Protein AF-0000000068819192 (afdb_homodimer)

pLDDT: mean 79.29, std 21.25, range [17.3, 98.44]

Radius of gyration: 24.49 Å; Cα contacts (8 Å, |Δi|>4): 1274; chains: 2; bounding box: 62×74×60 Å

Organism: Brassicogethes aeneus (NCBI:txid1431903)

Solvent-accessible surface area (backbone atoms only — not comparable to full-atom values): 30330 Å² total; per-residue (Å²): 136,80,74,69,72,78,74,71,75,82,66,52,54,66,52,72,72,65,69,70,44,43,63,86,61,66,76,74,50,65,75,48,58,84,28,51,77,29,28,36,38,26,38,26,20,66,44,70,67,26,42,20,46,51,51,41,38,53,64,12,40,27,49,26,38,36,32,28,21,78,58,89,47,71,67,56,50,52,51,27,69,73,67,29,65,78,32,35,36,81,42,79,28,47,60,59,34,68,67,44,44,49,49,52,57,51,49,43,32,70,75,65,67,45,47,35,35,33,34,40,45,42,73,47,67,31,63,56,48,41,66,57,19,42,31,29,36,41,51,20,44,53,49,51,51,51,50,44,47,49,52,11,8,46,83,32,82,74,20,88,12,35,40,34,38,42,43,51,37,54,42,32,56,37,67,39,49,69,39,20,66,50,13,8,35,30,23,17,50,54,34,25,34,36,10,58,10,31,65,73,49,25,75,64,23,49,37,36,24,25,32,39,28,30,46,44,58,64,62,78,70,58,53,80,30,62,49,90,65,34,88,58,55,80,59,74,56,41,63,55,52,40,49,60,56,55,48,71,39,51,25,56,52,50,68,54,49,26,50,51,51,53,49,47,70,74,70,55,50,52,30,39,35,34,38,35,46,84,46,44,73,43,40,44,64,78,65,49,70,84,75,32,54,52,78,73,84,124,135,81,72,69,71,78,74,71,74,82,65,52,56,65,54,72,73,61,67,68,50,41,60,87,56,63,75,75,51,64,76,47,57,85,28,50,77,28,28,34,38,26,38,26,19,65,43,70,67,26,42,19,47,51,51,41,40,53,64,12,40,27,50,26,38,37,31,29,22,76,59,88,49,70,67,56,51,50,52,27,69,73,67,30,64,79,32,35,36,80,43,79,28,46,59,61,35,68,69,44,44,49,49,52,56,51,49,44,32,70,75,65,66,46,46,34,35,35,34,40,44,43,73,47,66,34,64,56,48,41,66,56,20,42,32,30,37,42,51,20,42,53,49,52,50,52,50,43,49,48,51,12,8,47,84,32,82,75,20,86,12,33,40,34,38,43,46,49,38,54,43,32,55,36,66,40,49,68,40,20,66,49,14,7,36,31,23,16,49,54,34,24,33,35,10,59,10,30,65,74,49,25,75,65,22,49,38,35,23,25,32,38,28,29,46,44,60,62,62,79,70,58,49,81,29,62,51,90,65,35,88,59,54,79,58,75,54,41,64,54,52,38,50,61,56,54,48,69,39,51,25,55,50,49,69,54,49,25,50,49,50,52,50,46,70,76,68,54,51,50,31,38,36,33,39,35,46,84,49,45,73,43,40,46,63,76,66,49,70,85,74,32,53,52,77,73,85,124

Foldseek 3Di:
DQPQPPPDPPLAAALEPLPPLPPVPPPPCLAALPQALAEEEEEQLQDQLNVLQLVSNVSSHHQAYEYEEQDHDPSLVVVCVVRHCRRYPYDYADLLDLVRVLVSLVVSCVSSVAHAEYEHDDADAALAPLVVRCSNLPNSQVSSLVSCLQGQFCVPSNHPEHEYEYEEEPLLPDPDPLGRSNSVSSVNSLVVQLVCLDVVSCVGGVYAGEYEYEWDADCSVVSSRYDPARPVGCPPCSSVVNSVVNSPIHHYHSNQSSVQVVCCRVPPGHSWYWYYGSNHIDTDDDDDVVVVDDPPDD/DQPQPPPDPPLAAALEPLPPLPPVPPPVCLPALPQALAEEEEEQLQDQLNVLQLVSNVSSHHQAYEYEEQDHDPSLVVVCVVRHCRRYPYDYADLLDLVRVLVSLVVSCVSSVAHAEYEHDDADAALAPLVVRCSNLPNSQVSSLVSCLQGQFCVPSNHPEHEYEYEEEPLLPDPDPLGRSNSVSSVNSLVVQLVCLDVVSCVGGVYAGEYEYEWDADCSVVSSRYDPARPVGCPPCSSVVNSVVNSPIHHYHSNQSSVQVVCCRVPPGHSWYWYYGSNHIDTDDDDDVVVVDDPPPD

Nearest PDB structures (foldseek):
  5ilg-assembly1_B  TM=9.078E-01  e=3.815E-21  Drosophila melanogaster
  5ilo-assembly1_A  TM=8.588E-01  e=1.170E-20  Drosophila melanogaster
  2gdz-assembly1_A-2  TM=8.694E-01  e=9.221E-20  Homo sapiens
  5tii-assembly2_E  TM=7.425E-01  e=6.354E-12  uncultured bacterium
  4mow-assembly1_D  TM=7.312E-01  e=1.290E-11  Burkholderia cenocepacia J2315

Structure (mmCIF, N/CA/C/O backbone):
data_AF-0000000068819192-model_v1
#
loop_
_entity.id
_entity.type
_entity.pdbx_description
1 polymer 'Uncharacterized protein'
#
loop_
_atom_site.group_PDB
_atom_site.id
_atom_site.type_symbol
_atom_site.label_atom_id
_atom_site.label_alt_id
_atom_site.label_comp_id
_atom_site.label_asym_id
_atom_site.label_entity_id
_atom_site.label_seq_id
_atom_site.pdbx_PDB_ins_code
_atom_site.Cartn_x
_atom_site.Cartn_y
_atom_site.Cartn_z
_atom_site.occupancy
_atom_site.B_iso_or_equiv
_atom_site.auth_seq_id
_atom_site.auth_comp_id
_atom_site.auth_asym_id
_atom_site.auth_atom_id
_atom_site.pdbx_PDB_model_num
ATOM 1 N N . MET A 1 1 ? 30.547 -1.41 11.695 1 17.33 1 MET A N 1
ATOM 2 C CA . MET A 1 1 ? 31.156 -0.495 10.742 1 17.33 1 MET A CA 1
ATOM 3 C C . MET A 1 1 ? 30.172 -0.089 9.656 1 17.33 1 MET A C 1
ATOM 5 O O . MET A 1 1 ? 29.672 -0.938 8.914 1 17.33 1 MET A O 1
ATOM 9 N N . SER A 1 2 ? 29.359 0.989 9.922 1 21.73 2 SER A N 1
ATOM 10 C CA . SER A 1 2 ? 28.25 1.734 9.352 1 21.73 2 SER A CA 1
ATOM 11 C C . SER A 1 2 ? 28.594 2.285 7.977 1 21.73 2 SER A C 1
ATOM 13 O O . SER A 1 2 ? 29.5 3.115 7.84 1 21.73 2 SER A O 1
ATOM 15 N N . PHE A 1 3 ? 28.797 1.404 7.07 1 23.69 3 PHE A N 1
ATOM 16 C CA . PHE A 1 3 ? 29.328 1.868 5.793 1 23.69 3 PHE A CA 1
ATOM 17 C C . PHE A 1 3 ? 28.5 3.037 5.262 1 23.69 3 PHE A C 1
ATOM 19 O O . PHE A 1 3 ? 27.344 2.859 4.855 1 23.69 3 PHE A O 1
ATOM 26 N N . LEU A 1 4 ? 28.766 4.223 5.684 1 26.84 4 LEU A N 1
ATOM 27 C CA . LEU A 1 4 ? 28.484 5.566 5.188 1 26.84 4 LEU A CA 1
ATOM 28 C C . LEU A 1 4 ? 28.891 5.703 3.723 1 26.84 4 LEU A C 1
ATOM 30 O O . LEU A 1 4 ? 30.078 5.742 3.404 1 26.84 4 LEU A O 1
ATOM 34 N N . VAL A 1 5 ? 28.281 5.035 2.83 1 27.95 5 VAL A N 1
ATOM 35 C CA . VAL A 1 5 ? 28.641 5.484 1.492 1 27.95 5 VAL A CA 1
ATOM 36 C C . VAL A 1 5 ? 28.531 7.004 1.405 1 27.95 5 VAL A C 1
ATOM 38 O O . VAL A 1 5 ? 27.438 7.559 1.601 1 27.95 5 VAL A O 1
ATOM 41 N N . LYS A 1 6 ? 29.5 7.824 1.638 1 29.98 6 LYS A N 1
ATOM 42 C CA . LYS A 1 6 ? 29.781 9.234 1.393 1 29.98 6 LYS A CA 1
ATOM 43 C C . LYS A 1 6 ? 29.406 9.633 -0.03 1 29.98 6 LYS A C 1
ATOM 45 O O . LYS A 1 6 ? 30.141 9.367 -0.976 1 29.98 6 LYS A O 1
ATOM 50 N N . LEU A 1 7 ? 28.109 9.547 -0.359 1 32.47 7 LEU A N 1
ATOM 51 C CA . LEU A 1 7 ? 27.672 10.125 -1.625 1 32.47 7 LEU A CA 1
ATOM 52 C C . LEU A 1 7 ? 28.109 11.578 -1.741 1 32.47 7 LEU A C 1
ATOM 54 O O . LEU A 1 7 ? 27.844 12.391 -0.853 1 32.47 7 LEU A O 1
ATOM 58 N N . SER A 1 8 ? 29.156 11.93 -2.447 1 31.92 8 SER A N 1
ATOM 59 C CA . SER A 1 8 ? 29.703 13.258 -2.699 1 31.92 8 SER A CA 1
ATOM 60 C C . SER A 1 8 ? 28.609 14.219 -3.17 1 31.92 8 SER A C 1
ATOM 62 O O . SER A 1 8 ? 27.719 13.836 -3.934 1 31.92 8 SER A O 1
ATOM 64 N N . GLN A 1 9 ? 28.281 15.32 -2.508 1 33.72 9 GLN A N 1
ATOM 65 C CA . GLN A 1 9 ? 27.453 16.516 -2.68 1 33.72 9 GLN A CA 1
ATOM 66 C C . GLN A 1 9 ? 27.422 16.953 -4.137 1 33.72 9 GLN A C 1
ATOM 68 O O . GLN A 1 9 ? 26.594 17.781 -4.527 1 33.72 9 GLN A O 1
ATOM 73 N N . LYS A 1 10 ? 28.422 16.703 -4.906 1 35.97 10 LYS A N 1
ATOM 74 C CA . LYS A 1 10 ? 28.656 17.391 -6.172 1 35.97 10 LYS A CA 1
ATOM 75 C C . LYS A 1 10 ? 27.562 17.031 -7.191 1 35.97 10 LYS A C 1
ATOM 77 O O . LYS A 1 10 ? 27.406 17.734 -8.203 1 35.97 10 LYS A O 1
ATOM 82 N N . HIS A 1 11 ? 26.953 15.906 -7.184 1 37.5 11 HIS A N 1
ATOM 83 C CA . HIS A 1 11 ? 26.094 15.57 -8.32 1 37.5 11 HIS A CA 1
ATOM 84 C C . HIS A 1 11 ? 24.625 15.742 -7.969 1 37.5 11 HIS A C 1
ATOM 86 O O . HIS A 1 11 ? 23.75 15.352 -8.742 1 37.5 11 HIS A O 1
ATOM 92 N N . LEU A 1 12 ? 24.359 16.297 -6.902 1 40.22 12 LEU A N 1
ATOM 93 C CA . LEU A 1 12 ? 22.969 16.531 -6.543 1 40.22 12 LEU A CA 1
ATOM 94 C C . LEU A 1 12 ? 22.484 17.859 -7.121 1 40.22 12 LEU A C 1
ATOM 96 O O . LEU A 1 12 ? 23.156 18.891 -6.984 1 40.22 12 LEU A O 1
ATOM 100 N N . LYS A 1 13 ? 21.531 17.891 -8.031 1 43.12 13 LYS A N 1
ATOM 101 C CA . LYS A 1 13 ? 20.922 19.109 -8.547 1 43.12 13 LYS A CA 1
ATOM 102 C C . LYS A 1 13 ? 20 19.734 -7.504 1 43.12 13 LYS A C 1
ATOM 104 O O . LYS A 1 13 ? 18.938 19.203 -7.199 1 43.12 13 LYS A O 1
ATOM 109 N N . ILE A 1 14 ? 20.516 20.453 -6.578 1 42.41 14 ILE A N 1
ATOM 110 C CA . ILE A 1 14 ? 19.703 21.203 -5.625 1 42.41 14 ILE A CA 1
ATOM 111 C C . ILE A 1 14 ? 18.953 22.312 -6.352 1 42.41 14 ILE A C 1
ATOM 113 O O . ILE A 1 14 ? 19.562 23.172 -7.008 1 42.41 14 ILE A O 1
ATOM 117 N N . TYR A 1 15 ? 17.703 22.094 -6.598 1 42.72 15 TYR A N 1
ATOM 118 C CA . TYR A 1 15 ? 16.859 23.156 -7.137 1 42.72 15 TYR A CA 1
ATOM 119 C C . TYR A 1 15 ? 16.562 24.203 -6.074 1 42.72 15 TYR A C 1
ATOM 121 O O . TYR A 1 15 ? 15.859 23.938 -5.102 1 42.72 15 TYR A O 1
ATOM 129 N N . SER A 1 16 ? 17.469 25.047 -5.859 1 39.91 16 SER A N 1
ATOM 130 C CA . SER A 1 16 ? 17.266 26.109 -4.875 1 39.91 16 SER A CA 1
ATOM 131 C C . SER A 1 16 ? 16.391 27.234 -5.441 1 39.91 16 SER A C 1
ATOM 133 O O . SER A 1 16 ? 16.094 28.203 -4.746 1 39.91 16 SER A O 1
ATOM 135 N N . ASN A 1 17 ? 16.312 27.375 -6.824 1 35.88 17 ASN A N 1
ATOM 136 C CA . ASN A 1 17 ? 15.711 28.656 -7.18 1 35.88 17 ASN A CA 1
ATOM 137 C C . ASN A 1 17 ? 14.188 28.562 -7.227 1 35.88 17 ASN A C 1
ATOM 139 O O . ASN A 1 17 ? 13.625 28.031 -8.18 1 35.88 17 ASN A O 1
ATOM 143 N N . PRO A 1 18 ? 13.523 28.844 -6.137 1 40.34 18 PRO A N 1
ATOM 144 C CA . PRO A 1 18 ? 12.062 28.781 -6.027 1 40.34 18 PRO A CA 1
ATOM 145 C C . PRO A 1 18 ? 11.359 29.703 -7.027 1 40.34 18 PRO A C 1
ATOM 147 O O . PRO A 1 18 ? 10.125 29.688 -7.113 1 40.34 18 PRO A O 1
ATOM 150 N N . SER A 1 19 ? 11.953 30.688 -7.621 1 35.25 19 SER A N 1
ATOM 151 C CA . SER A 1 19 ? 11.266 31.781 -8.289 1 35.25 19 SER A CA 1
ATOM 152 C C . SER A 1 19 ? 10.414 31.281 -9.453 1 35.25 19 SER A C 1
ATOM 154 O O . SER A 1 19 ? 9.414 31.891 -9.812 1 35.25 19 SER A O 1
ATOM 156 N N . LYS A 1 20 ? 10.891 30.359 -10.172 1 39.47 20 LYS A N 1
ATOM 157 C CA . LYS A 1 20 ? 10.078 30.156 -11.375 1 39.47 20 LYS A CA 1
ATOM 158 C C . LYS A 1 20 ? 8.773 29.438 -11.039 1 39.47 20 LYS A C 1
ATOM 160 O O . LYS A 1 20 ? 7.961 29.172 -11.922 1 39.47 20 LYS A O 1
ATOM 165 N N . PHE A 1 21 ? 8.875 28.594 -10.094 1 39.31 21 PHE A N 1
ATOM 166 C CA . PHE A 1 21 ? 7.629 27.859 -9.875 1 39.31 21 PHE A CA 1
ATOM 167 C C . PHE A 1 21 ? 6.438 28.812 -9.906 1 39.31 21 PHE A C 1
ATOM 169 O O . PHE A 1 21 ? 5.285 28.375 -9.906 1 39.31 21 PHE A O 1
ATOM 176 N N . ILE A 1 22 ? 6.648 30 -9.281 1 36.41 22 ILE A N 1
ATOM 177 C CA . ILE A 1 22 ? 5.57 30.922 -8.977 1 36.41 22 ILE A CA 1
ATOM 178 C C . ILE A 1 22 ? 5.043 31.547 -10.273 1 36.41 22 ILE A C 1
ATOM 180 O O . ILE A 1 22 ? 5.641 32.469 -10.812 1 36.41 22 ILE A O 1
ATOM 184 N N . SER A 1 23 ? 5.035 30.938 -11.25 1 35.44 23 SER A N 1
ATOM 185 C CA . SER A 1 23 ? 4.32 31.812 -12.18 1 35.44 23 SER A CA 1
ATOM 186 C C . SER A 1 23 ? 3.34 32.719 -11.445 1 35.44 23 SER A C 1
ATOM 188 O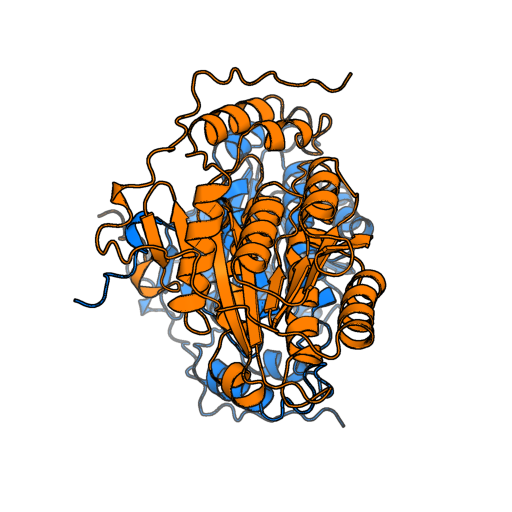 O . SER A 1 23 ? 3.334 33.938 -11.656 1 35.44 23 SER A O 1
ATOM 190 N N . GLN A 1 24 ? 1.926 32.25 -11.297 1 34.06 24 GLN A N 1
ATOM 191 C CA . GLN A 1 24 ? 1.123 33.312 -10.695 1 34.06 24 GLN A CA 1
ATOM 192 C C . GLN A 1 24 ? 1.676 33.719 -9.328 1 34.06 24 GLN A C 1
ATOM 194 O O . GLN A 1 24 ? 1.669 32.906 -8.391 1 34.06 24 GLN A O 1
ATOM 199 N N . ARG A 1 25 ? 2.742 34.406 -9.172 1 37.09 25 ARG A N 1
ATOM 200 C CA . ARG A 1 25 ? 3.395 35.188 -8.117 1 37.09 25 ARG A CA 1
ATOM 201 C C . ARG A 1 25 ? 2.406 35.562 -7.016 1 37.09 25 ARG A C 1
ATOM 203 O O . ARG A 1 25 ? 1.845 36.656 -7.016 1 37.09 25 ARG A O 1
ATOM 210 N N . ARG A 1 26 ? 1.389 34.875 -6.777 1 37.72 26 ARG A N 1
ATOM 211 C CA . ARG A 1 26 ? 0.859 35.5 -5.562 1 37.72 26 ARG A CA 1
ATOM 212 C C . ARG A 1 26 ? 1.914 35.531 -4.461 1 37.72 26 ARG A C 1
ATOM 214 O O . ARG A 1 26 ? 2.654 34.562 -4.277 1 37.72 26 ARG A O 1
ATOM 221 N N . LYS A 1 27 ? 2.602 36.562 -4.172 1 36.22 27 LYS A N 1
ATOM 222 C CA . LYS A 1 27 ? 3.361 36.906 -2.979 1 36.22 27 LYS A CA 1
ATOM 223 C C . LYS A 1 27 ? 3.029 36 -1.814 1 36.22 27 LYS A C 1
ATOM 225 O O . LYS A 1 27 ? 1.887 35.938 -1.352 1 36.22 27 LYS A O 1
ATOM 230 N N . PHE A 1 28 ? 3.57 34.781 -1.801 1 40.12 28 PHE A N 1
ATOM 231 C CA . PHE A 1 28 ? 3.551 34 -0.582 1 40.12 28 PHE A CA 1
ATOM 232 C C . PHE A 1 28 ? 3.607 34.875 0.652 1 40.12 28 PHE A C 1
ATOM 234 O O . PHE A 1 28 ? 4.672 35.406 1.004 1 40.12 28 PHE A O 1
ATOM 241 N N . SER A 1 29 ? 3.01 35.812 0.724 1 36.03 29 SER A N 1
ATOM 242 C CA . SER A 1 29 ? 3.123 36.562 1.959 1 36.03 29 SER A CA 1
ATOM 243 C C . SER A 1 29 ? 3.111 35.656 3.182 1 36.03 29 SER A C 1
ATOM 245 O O . SER A 1 29 ? 2.086 35.062 3.5 1 36.03 29 SER A O 1
ATOM 247 N N . CYS A 1 30 ? 4.191 34.719 3.363 1 44.66 30 CYS A N 1
ATOM 248 C CA . CYS A 1 30 ? 4.383 34.156 4.695 1 44.66 30 CYS A CA 1
ATOM 249 C C . CYS A 1 30 ? 3.498 34.844 5.719 1 44.66 30 CYS A C 1
ATOM 251 O O . CYS A 1 30 ? 3.418 34.438 6.871 1 44.66 30 CYS A O 1
ATOM 253 N N . GLU A 1 31 ? 3.15 35.969 5.359 1 49.22 31 GLU A N 1
ATOM 254 C CA . GLU A 1 31 ? 2.445 36.875 6.281 1 49.22 31 GLU A CA 1
ATOM 255 C C . GLU A 1 31 ? 0.975 36.469 6.406 1 49.22 31 GLU A C 1
ATOM 257 O O . GLU A 1 31 ? 0.211 37.125 7.117 1 49.22 31 GLU A O 1
ATOM 262 N N . ASP A 1 32 ? 0.637 35.312 5.621 1 65.88 32 ASP A N 1
ATOM 263 C CA . ASP A 1 32 ? -0.796 35.094 5.793 1 65.88 32 ASP A CA 1
ATOM 264 C C . ASP A 1 32 ? -1.075 34.219 7.012 1 65.88 32 ASP A C 1
ATOM 266 O O . ASP A 1 32 ? -0.266 33.375 7.363 1 65.88 32 ASP A O 1
ATOM 270 N N . GLN A 1 33 ? -1.757 34.625 7.891 1 81.62 33 GLN A N 1
ATOM 271 C CA . GLN A 1 33 ? -2.152 34.094 9.195 1 81.62 33 GLN A CA 1
ATOM 272 C C . GLN A 1 33 ? -3.215 33.031 9.047 1 81.62 33 GLN A C 1
ATOM 274 O O . GLN A 1 33 ? -4.219 33.031 9.758 1 81.62 33 GLN A O 1
ATOM 279 N N . PHE A 1 34 ? -2.818 31.969 7.973 1 84.12 34 PHE A N 1
ATOM 280 C CA . PHE A 1 34 ? -3.867 30.969 7.75 1 84.12 34 PHE A CA 1
ATOM 281 C C . PHE A 1 34 ? -4 30.047 8.945 1 84.12 34 PHE A C 1
ATOM 283 O O . PHE A 1 34 ? -5.039 29.406 9.133 1 84.12 34 PHE A O 1
A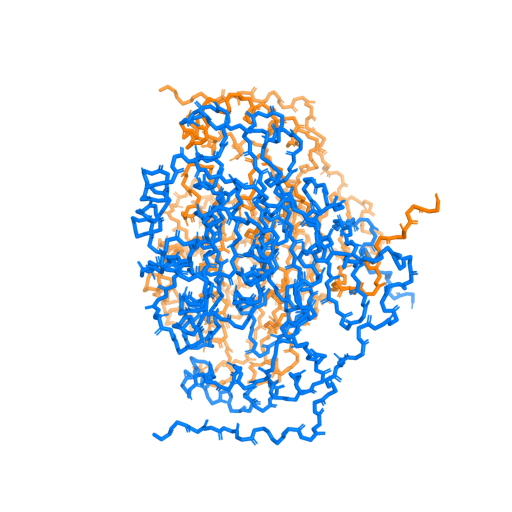TOM 290 N N . ALA A 1 35 ? -2.918 30.016 9.766 1 90.56 35 ALA A N 1
ATOM 291 C CA . ALA A 1 35 ? -2.938 29.062 10.875 1 90.56 35 ALA A CA 1
ATOM 292 C C . ALA A 1 35 ? -3.162 29.781 12.203 1 90.56 35 ALA A C 1
ATOM 294 O O . ALA A 1 35 ? -2.947 29.203 13.266 1 90.56 35 ALA A O 1
ATOM 295 N N . LYS A 1 36 ? -3.6 31.031 12.086 1 91 36 LYS A N 1
ATOM 296 C CA . LYS A 1 36 ? -3.828 31.781 13.32 1 91 36 LYS A CA 1
ATOM 297 C C . LYS A 1 36 ? -4.812 31.047 14.227 1 91 36 LYS A C 1
ATOM 299 O O . LYS A 1 36 ? -5.871 30.609 13.781 1 91 36 LYS A O 1
ATOM 304 N N . CYS A 1 37 ? -4.422 30.828 15.461 1 90.31 37 CYS A N 1
ATOM 305 C CA . CYS A 1 37 ? -5.195 30.234 16.547 1 90.31 37 CYS A CA 1
ATOM 306 C C . CYS A 1 37 ? -5.441 28.75 16.281 1 90.31 37 CYS A C 1
ATOM 308 O O . CYS A 1 37 ? -6.289 28.125 16.922 1 90.31 37 CYS A O 1
ATOM 310 N N . LYS A 1 38 ? -4.727 28.234 15.281 1 94.5 38 LYS A N 1
ATOM 311 C CA . LYS A 1 38 ? -4.938 26.828 14.922 1 94.5 38 LYS A CA 1
ATOM 312 C C . LYS A 1 38 ? -3.93 25.922 15.625 1 94.5 38 LYS A C 1
ATOM 314 O O . LYS A 1 38 ? -2.83 26.359 15.977 1 94.5 38 LYS A O 1
ATOM 319 N N . VAL A 1 39 ? -4.359 24.734 15.836 1 96.44 39 VAL A N 1
ATOM 320 C CA . VAL A 1 39 ? -3.516 23.703 16.438 1 96.44 39 VAL A CA 1
ATOM 321 C C . VAL A 1 39 ? -3.172 22.641 15.398 1 96.44 39 VAL A C 1
ATOM 323 O O . VAL A 1 39 ? -4.059 22.109 14.734 1 96.44 39 VAL A O 1
ATOM 326 N N . VAL A 1 40 ? -1.828 22.312 15.32 1 97.75 40 VAL A N 1
ATOM 327 C CA . VAL A 1 40 ? -1.319 21.438 14.266 1 97.75 40 VAL A CA 1
ATOM 328 C C . VAL A 1 40 ? -0.572 20.266 14.883 1 97.75 40 VAL A C 1
ATOM 330 O O . VAL A 1 40 ? 0.224 20.438 15.812 1 97.75 40 VAL A O 1
ATOM 333 N N . LEU A 1 41 ? -0.887 19.094 14.453 1 98.12 41 LEU A N 1
ATOM 334 C CA . LEU A 1 41 ? -0.132 17.891 14.828 1 98.12 41 LEU A CA 1
ATOM 335 C C . LEU A 1 41 ? 0.616 17.328 13.625 1 98.12 41 LEU A C 1
ATOM 337 O O . LEU A 1 41 ? 0.009 17.047 12.586 1 98.12 41 LEU A O 1
ATOM 341 N N . ILE A 1 42 ? 1.927 17.203 13.742 1 98 42 ILE A N 1
ATOM 342 C CA . ILE A 1 42 ? 2.76 16.641 12.688 1 98 42 ILE A CA 1
ATOM 343 C C . ILE A 1 42 ? 3.365 15.32 13.148 1 98 42 ILE A C 1
ATOM 345 O O . ILE A 1 42 ? 4.297 15.305 13.953 1 98 42 ILE A O 1
ATOM 349 N N . ASN A 1 43 ? 2.779 14.242 12.648 1 96.75 43 ASN A N 1
ATOM 350 C CA . ASN A 1 43 ? 3.383 12.93 12.844 1 96.75 43 ASN A CA 1
ATOM 351 C C . ASN A 1 43 ? 4.617 12.742 11.969 1 96.75 43 ASN A C 1
ATOM 353 O O . ASN A 1 43 ? 4.543 12.867 10.75 1 96.75 43 ASN A O 1
ATOM 357 N N . GLY A 1 44 ? 5.723 12.414 12.562 1 92.88 44 GLY A N 1
ATOM 358 C CA . GLY A 1 44 ? 6.973 12.406 11.82 1 92.88 44 GLY A CA 1
ATOM 359 C C . GLY A 1 44 ? 7.551 13.789 11.602 1 92.88 44 GLY A C 1
ATOM 360 O O . GLY A 1 44 ? 8.047 14.102 10.516 1 92.88 44 GLY A O 1
ATOM 361 N N . GLY A 1 45 ? 7.426 14.617 12.562 1 90.19 45 GLY A N 1
ATOM 362 C CA . GLY A 1 45 ? 7.832 16.016 12.422 1 90.19 45 GLY A CA 1
ATOM 363 C C . GLY A 1 45 ? 9.32 16.219 12.641 1 90.19 45 GLY A C 1
ATOM 364 O O . GLY A 1 45 ? 9.828 17.328 12.43 1 90.19 45 GLY A O 1
ATOM 365 N N . GLY A 1 46 ? 10.031 15.188 12.992 1 86.69 46 GLY A N 1
ATOM 366 C CA . GLY A 1 46 ? 11.445 15.32 13.297 1 86.69 46 GLY A CA 1
ATOM 367 C C . GLY A 1 46 ? 12.328 15.305 12.062 1 86.69 46 GLY A C 1
ATOM 368 O O . GLY A 1 46 ? 13.477 15.742 12.109 1 86.69 46 GLY A O 1
ATOM 369 N N . GLY A 1 47 ? 11.828 14.797 10.961 1 82.88 47 GLY A N 1
ATOM 370 C CA . GLY A 1 47 ? 12.586 14.773 9.719 1 82.88 47 GLY A CA 1
ATOM 371 C C . GLY A 1 47 ? 12.664 16.125 9.047 1 82.88 47 GLY A C 1
ATOM 372 O O . GLY A 1 47 ? 12.031 17.094 9.492 1 82.88 47 GLY A O 1
ATOM 373 N N . VAL A 1 48 ? 13.391 16.234 7.996 1 81.06 48 VAL A N 1
ATOM 374 C CA . VAL A 1 48 ? 13.648 17.5 7.297 1 81.06 48 VAL A CA 1
ATOM 375 C C . VAL A 1 48 ? 12.328 18.094 6.809 1 81.06 48 VAL A C 1
ATOM 377 O O . VAL A 1 48 ? 12.07 19.281 7.016 1 81.06 48 VAL A O 1
ATOM 380 N N . THR A 1 49 ? 11.539 17.297 6.211 1 87.88 49 THR A N 1
ATOM 381 C CA . THR A 1 49 ? 10.258 17.781 5.707 1 87.88 49 THR A CA 1
ATOM 382 C C . THR A 1 49 ? 9.336 18.172 6.855 1 87.88 49 THR A C 1
ATOM 384 O O . THR A 1 49 ? 8.656 19.203 6.793 1 87.88 49 THR A O 1
ATOM 387 N N . GLY A 1 50 ? 9.328 17.391 7.906 1 90.81 50 GLY A N 1
ATOM 388 C CA . GLY A 1 50 ? 8.5 17.688 9.062 1 90.81 50 GLY A CA 1
ATOM 389 C C . GLY A 1 50 ? 8.867 19 9.742 1 90.81 50 GLY A C 1
ATOM 390 O O . GLY A 1 50 ? 7.984 19.75 10.141 1 90.81 50 GLY A O 1
ATOM 391 N N . GLN A 1 51 ? 10.117 19.25 9.812 1 89.56 51 GLN A N 1
ATOM 392 C CA . GLN A 1 51 ? 10.602 20.5 10.406 1 89.56 51 GLN A CA 1
ATOM 393 C C . GLN A 1 51 ? 10.203 21.703 9.562 1 89.56 51 GLN A C 1
ATOM 395 O O . GLN A 1 51 ? 9.844 22.75 10.102 1 89.56 51 GLN A O 1
ATOM 400 N N . ALA A 1 52 ? 10.32 21.5 8.25 1 90.06 52 ALA A N 1
ATOM 401 C CA . ALA A 1 52 ? 9.906 22.562 7.34 1 90.06 52 ALA A CA 1
ATOM 402 C C . ALA A 1 52 ? 8.422 22.875 7.504 1 90.06 52 ALA A C 1
ATOM 404 O O . ALA A 1 52 ? 8.016 24.047 7.516 1 90.06 52 ALA A O 1
ATOM 405 N N . PHE A 1 53 ? 7.621 21.891 7.707 1 94.5 53 PHE A N 1
ATOM 406 C CA . PHE A 1 53 ? 6.184 22.078 7.887 1 94.5 53 PHE A CA 1
ATOM 407 C C . PHE A 1 53 ? 5.887 22.75 9.219 1 94.5 53 PHE A C 1
ATOM 409 O O . PHE A 1 53 ? 5.039 23.625 9.297 1 94.5 53 PHE A O 1
ATOM 416 N N . ALA A 1 54 ? 6.637 22.328 10.234 1 94.94 54 ALA A N 1
ATOM 417 C CA . ALA A 1 54 ? 6.469 22.969 11.531 1 94.94 54 ALA A CA 1
ATOM 418 C C . ALA A 1 54 ? 6.781 24.453 11.445 1 94.94 54 ALA A C 1
ATOM 420 O O . ALA A 1 54 ? 6.016 25.281 11.945 1 94.94 54 ALA A O 1
ATOM 421 N N . SER A 1 55 ? 7.867 24.734 10.805 1 92.31 55 SER A N 1
ATOM 422 C CA . SER A 1 55 ? 8.281 26.125 10.633 1 92.31 55 SER A CA 1
ATOM 423 C C . SER A 1 55 ? 7.215 26.938 9.891 1 92.31 55 SER A C 1
ATOM 425 O O . SER A 1 55 ? 6.883 28.047 10.289 1 92.31 55 SER A O 1
ATOM 427 N N . LEU A 1 56 ? 6.625 26.375 8.883 1 93.31 56 LEU A N 1
ATOM 428 C CA . LEU A 1 56 ? 5.582 27.031 8.102 1 93.31 56 LEU A CA 1
ATOM 429 C C . LEU A 1 56 ? 4.387 27.391 8.984 1 93.31 56 LEU A C 1
ATOM 431 O O . LEU A 1 56 ? 3.91 28.516 8.961 1 93.31 56 LEU A O 1
ATOM 435 N N . PHE A 1 57 ? 3.896 26.453 9.789 1 96 57 PHE A N 1
ATOM 436 C CA . PHE A 1 57 ? 2.707 26.672 10.602 1 96 57 PHE A CA 1
ATOM 437 C C . PHE A 1 57 ? 2.986 27.688 11.711 1 96 57 PHE A C 1
ATOM 439 O O . PHE A 1 57 ? 2.129 28.516 12.031 1 96 57 PHE A O 1
ATOM 446 N N . LEU A 1 58 ? 4.184 27.641 12.258 1 94.06 58 LEU A N 1
ATOM 447 C CA . LEU A 1 58 ? 4.562 28.594 13.289 1 94.06 58 LEU A CA 1
ATOM 448 C C . LEU A 1 58 ? 4.648 30 12.711 1 94.06 58 LEU A C 1
ATOM 450 O O . LEU A 1 58 ? 4.121 30.953 13.297 1 94.06 58 LEU A O 1
ATOM 454 N N . LYS A 1 59 ? 5.246 30.109 11.523 1 91.69 59 LYS A N 1
ATOM 455 C CA . LYS A 1 59 ? 5.359 31.406 10.844 1 91.69 59 LYS A CA 1
ATOM 456 C C . LYS A 1 59 ? 3.982 31.938 10.453 1 91.69 59 LYS A C 1
ATOM 458 O O . LYS A 1 59 ? 3.777 33.156 10.391 1 91.69 59 LYS A O 1
ATOM 463 N N . SER A 1 60 ? 3.068 31 10.281 1 93.62 60 SER A N 1
ATOM 464 C CA . SER A 1 60 ? 1.729 31.375 9.836 1 93.62 60 SER A CA 1
ATOM 465 C C . SER A 1 60 ? 0.81 31.656 11.023 1 93.62 60 SER A C 1
ATOM 467 O O . SER A 1 60 ? -0.404 31.781 10.852 1 93.62 60 SER A O 1
ATOM 469 N N . GLY A 1 61 ? 1.332 31.594 12.266 1 92.5 61 GLY A N 1
ATOM 470 C CA . GLY A 1 61 ? 0.616 32.062 13.43 1 92.5 61 GLY A CA 1
ATOM 471 C C . GLY A 1 61 ? -0.054 30.969 14.227 1 92.5 61 GLY A C 1
ATOM 472 O O . GLY A 1 61 ? -0.913 31.234 15.07 1 92.5 61 GLY A O 1
ATOM 473 N N . ALA A 1 62 ? 0.308 29.781 14.008 1 95.5 62 ALA A N 1
ATOM 474 C CA . ALA A 1 62 ? -0.321 28.672 14.727 1 95.5 62 ALA A CA 1
ATOM 475 C C . ALA A 1 62 ? -0.223 28.875 16.234 1 95.5 62 ALA A C 1
ATOM 477 O O . ALA A 1 62 ? 0.806 29.328 16.734 1 95.5 62 ALA A O 1
ATOM 478 N N . LYS A 1 63 ? -1.324 28.547 16.875 1 95.12 63 LYS A N 1
ATOM 479 C CA . LYS A 1 63 ? -1.343 28.578 18.344 1 95.12 63 LYS A CA 1
ATOM 480 C C . LYS A 1 63 ? -0.353 27.578 18.922 1 95.12 63 LYS A C 1
ATOM 482 O O . LYS A 1 63 ? 0.378 27.891 19.859 1 95.12 63 LYS A O 1
ATOM 487 N N . ALA A 1 64 ? -0.397 26.391 18.297 1 96.81 64 ALA A N 1
ATOM 488 C CA . ALA A 1 64 ? 0.514 25.328 18.75 1 96.81 64 ALA A CA 1
ATOM 489 C C . ALA A 1 64 ? 0.8 24.344 17.625 1 96.81 64 ALA A C 1
ATOM 491 O O . ALA A 1 64 ? -0.091 24.016 16.828 1 96.81 64 ALA A O 1
ATOM 492 N N . VAL A 1 65 ? 2.039 23.938 17.594 1 97.44 65 VAL A N 1
ATOM 493 C CA . VAL A 1 65 ? 2.471 22.859 16.719 1 97.44 65 VAL A CA 1
ATOM 494 C C . VAL A 1 65 ? 3.039 21.719 17.562 1 97.44 65 VAL A C 1
ATOM 496 O O . VAL A 1 65 ? 4.004 21.906 18.297 1 97.44 65 VAL A O 1
ATOM 499 N N . VAL A 1 66 ? 2.418 20.578 17.453 1 97.19 66 VAL A N 1
ATOM 500 C CA . VAL A 1 66 ? 2.881 19.391 18.156 1 97.19 66 VAL A CA 1
ATOM 501 C C . VAL A 1 66 ? 3.643 18.484 17.203 1 97.19 66 VAL A C 1
ATOM 503 O O . VAL A 1 66 ? 3.072 17.984 16.219 1 97.19 66 VAL A O 1
ATOM 506 N N . ILE A 1 67 ? 4.902 18.266 17.5 1 95.81 67 ILE A N 1
ATOM 507 C CA . ILE A 1 67 ? 5.727 17.344 16.719 1 95.81 67 ILE A CA 1
ATOM 508 C C . ILE A 1 67 ? 5.77 15.977 17.391 1 95.81 67 ILE A C 1
ATOM 510 O O . ILE A 1 67 ? 6.258 15.852 18.516 1 95.81 67 ILE A O 1
ATOM 514 N N . ALA A 1 68 ? 5.262 15.008 16.734 1 95.44 68 ALA A N 1
ATOM 515 C CA . ALA A 1 68 ? 5.34 13.625 17.203 1 95.44 68 ALA A CA 1
ATOM 516 C C . ALA A 1 68 ? 6.398 12.844 16.422 1 95.44 68 ALA A C 1
ATOM 518 O O . ALA A 1 68 ? 6.355 12.781 15.195 1 95.44 68 ALA A O 1
ATOM 519 N N . ASP A 1 69 ? 7.328 12.266 17.109 1 93.69 69 ASP A N 1
ATOM 520 C CA . ASP A 1 69 ? 8.398 11.484 16.484 1 93.69 69 ASP A CA 1
ATOM 521 C C . ASP A 1 69 ? 9.07 10.57 17.5 1 93.69 69 ASP A C 1
ATOM 523 O O . ASP A 1 69 ? 8.727 10.586 18.688 1 93.69 69 ASP A O 1
ATOM 527 N N . CYS A 1 70 ? 9.977 9.742 16.969 1 90.69 70 CYS A N 1
ATOM 528 C CA . CYS A 1 70 ? 10.617 8.758 17.828 1 90.69 70 CYS A CA 1
ATOM 529 C C . CYS A 1 70 ? 11.75 9.398 18.625 1 90.69 70 CYS A C 1
ATOM 531 O O . CYS A 1 70 ? 12.148 8.867 19.672 1 90.69 70 CYS A O 1
ATOM 533 N N . GLU A 1 71 ? 12.305 10.477 18.172 1 89.12 71 GLU A N 1
ATOM 534 C CA . GLU A 1 71 ? 13.406 11.125 18.875 1 89.12 71 GLU A CA 1
ATOM 535 C C . GLU A 1 71 ? 13.391 12.633 18.641 1 89.12 71 GLU A C 1
ATOM 537 O O . GLU A 1 71 ? 13 13.102 17.578 1 89.12 71 GLU A O 1
ATOM 542 N N . ARG A 1 72 ? 13.797 13.352 19.656 1 88.31 72 ARG A N 1
ATOM 543 C CA . ARG A 1 72 ? 13.969 14.805 19.578 1 88.31 72 ARG A CA 1
ATOM 544 C C . ARG A 1 72 ? 15.359 15.164 19.094 1 88.31 72 ARG A C 1
ATOM 546 O O . ARG A 1 72 ? 16.328 15.156 19.859 1 88.31 72 ARG A O 1
ATOM 553 N N . ASN A 1 73 ? 15.43 15.531 17.828 1 87.25 73 ASN A N 1
ATOM 554 C CA . ASN A 1 73 ? 16.75 15.844 17.281 1 87.25 73 ASN A CA 1
ATOM 555 C C . ASN A 1 73 ? 17.109 17.312 17.5 1 87.25 73 ASN A C 1
ATOM 557 O O . ASN A 1 73 ? 16.328 18.078 18.078 1 87.25 73 ASN A O 1
ATOM 561 N N . GLU A 1 74 ? 18.281 17.688 17.125 1 88.12 74 GLU A N 1
ATOM 562 C CA . GLU A 1 74 ? 18.828 19.016 17.359 1 88.12 74 GLU A CA 1
ATOM 563 C C . GLU A 1 74 ? 18 20.094 16.672 1 88.12 74 GLU A C 1
ATOM 565 O O . GLU A 1 74 ? 17.812 21.188 17.203 1 88.12 74 GLU A O 1
ATOM 570 N N . CYS A 1 75 ? 17.516 19.797 15.562 1 84.56 75 CYS A N 1
ATOM 571 C CA . CYS A 1 75 ? 16.734 20.766 14.805 1 84.56 75 CYS A CA 1
ATOM 572 C C . CYS A 1 75 ? 15.438 21.109 15.531 1 84.56 75 CYS A C 1
ATOM 574 O O . CYS A 1 75 ? 15.047 22.266 15.586 1 84.56 75 CYS A O 1
ATOM 576 N N . ILE A 1 76 ? 14.836 20.141 16.141 1 88.75 76 ILE A N 1
ATOM 577 C CA . ILE A 1 76 ? 13.609 20.359 16.906 1 88.75 76 ILE A CA 1
ATOM 578 C C . ILE A 1 76 ? 13.914 21.234 18.125 1 88.75 76 ILE A C 1
ATOM 580 O O . ILE A 1 76 ? 13.148 22.156 18.438 1 88.75 76 ILE A O 1
ATOM 584 N N . CYS A 1 77 ? 15.016 21 18.688 1 91.75 77 CYS A N 1
ATOM 585 C CA . CYS A 1 77 ? 15.422 21.797 19.844 1 91.75 77 CYS A CA 1
ATOM 586 C C . CYS A 1 77 ? 15.617 23.25 19.469 1 91.75 77 CYS A C 1
ATOM 588 O O . CYS A 1 77 ? 15.188 24.156 20.203 1 91.75 77 CYS A O 1
ATOM 590 N N . GLN A 1 78 ? 16.188 23.422 18.359 1 91.12 78 GLN A N 1
ATOM 591 C CA . GLN A 1 78 ? 16.422 24.781 17.891 1 91.12 78 GLN A CA 1
ATOM 592 C C . GLN A 1 78 ? 15.117 25.5 17.609 1 91.12 78 GLN A C 1
ATOM 594 O O . GLN A 1 78 ? 14.969 26.672 17.953 1 91.12 78 GLN A O 1
ATOM 599 N N . LEU A 1 79 ? 14.211 24.797 17.031 1 90.25 79 LEU A N 1
ATOM 600 C CA . LEU A 1 79 ? 12.906 25.391 16.75 1 90.25 79 LEU A CA 1
ATOM 601 C C . LEU A 1 79 ? 12.164 25.719 18.047 1 90.25 79 LEU A C 1
ATOM 603 O O . LEU A 1 79 ? 11.5 26.75 18.141 1 90.25 79 LEU A O 1
ATOM 607 N N . MET A 1 80 ? 12.281 24.875 18.984 1 92.56 80 MET A N 1
ATOM 608 C CA . MET A 1 80 ? 11.633 25.094 20.266 1 92.56 80 MET A CA 1
ATOM 609 C C . MET A 1 80 ? 12.219 26.312 20.984 1 92.56 80 MET A C 1
ATOM 611 O O . MET A 1 80 ? 11.492 27.047 21.656 1 92.56 80 MET A O 1
ATOM 615 N N . GLU A 1 81 ? 13.492 26.469 20.859 1 93.75 81 GLU A N 1
ATOM 616 C CA . GLU A 1 81 ? 14.141 27.641 21.453 1 93.75 81 GLU A CA 1
ATOM 617 C C . GLU A 1 81 ? 13.672 28.922 20.766 1 93.75 81 GLU A C 1
ATOM 619 O O . GLU A 1 81 ? 13.453 29.938 21.422 1 93.75 81 GLU A O 1
ATOM 624 N N . LYS A 1 82 ? 13.508 28.859 19.531 1 93 82 LYS A N 1
ATOM 625 C CA . LYS A 1 82 ? 13.156 30.031 18.734 1 93 82 LYS A CA 1
ATOM 626 C C . LYS A 1 82 ? 11.711 30.438 18.969 1 93 82 LYS A C 1
ATOM 628 O O . LYS A 1 82 ? 11.406 31.625 19.062 1 93 82 LYS A O 1
ATOM 633 N N . TYR A 1 83 ? 10.75 29.5 19.031 1 92.88 83 TYR A N 1
ATOM 634 C CA . TYR A 1 83 ? 9.328 29.828 19.047 1 92.88 83 TYR A CA 1
ATOM 635 C C . TYR A 1 83 ? 8.734 29.641 20.438 1 92.88 83 TYR A C 1
ATOM 637 O O . TYR A 1 83 ? 7.641 30.141 20.719 1 92.88 83 TYR A O 1
ATOM 645 N N . GLY A 1 84 ? 9.484 28.875 21.281 1 92.56 84 GLY A N 1
ATOM 646 C CA . GLY A 1 84 ? 9.016 28.625 22.641 1 92.56 84 GLY A CA 1
ATOM 647 C C . GLY A 1 84 ? 8.32 27.297 22.797 1 92.56 84 GLY A C 1
ATOM 648 O O . GLY A 1 84 ? 7.66 26.812 21.859 1 92.56 84 GLY A O 1
ATOM 649 N N . GLY A 1 85 ? 8.328 26.719 23.891 1 89.75 85 GLY A N 1
ATOM 650 C CA . GLY A 1 85 ? 7.797 25.406 24.203 1 89.75 85 GLY A CA 1
ATOM 651 C C . GLY A 1 85 ? 6.281 25.375 24.266 1 89.75 85 GLY A C 1
ATOM 652 O O . GLY A 1 85 ? 5.676 24.297 24.234 1 89.75 85 GLY A O 1
ATOM 653 N N . ASP A 1 86 ? 5.699 26.531 24.344 1 91.19 86 ASP A N 1
ATOM 654 C CA . ASP A 1 86 ? 4.238 26.609 24.344 1 91.19 86 ASP A CA 1
ATOM 655 C C . ASP A 1 86 ? 3.672 26.516 22.938 1 91.19 86 ASP A C 1
ATOM 657 O O . ASP A 1 86 ? 2.553 26.047 22.734 1 91.19 86 ASP A O 1
ATOM 661 N N . ARG A 1 87 ? 4.438 27.016 21.984 1 95.12 87 ARG A N 1
ATOM 662 C CA . ARG A 1 87 ? 3.967 27.062 20.609 1 95.12 87 ARG A CA 1
ATOM 663 C C . ARG A 1 87 ? 4.445 25.844 19.828 1 95.12 87 ARG A C 1
ATOM 665 O O . ARG A 1 87 ? 3.82 25.438 18.844 1 95.12 87 ARG A O 1
ATOM 672 N N . LEU A 1 88 ? 5.566 25.328 20.219 1 96.69 88 LEU A N 1
ATOM 673 C CA . LEU A 1 88 ? 6.094 24.109 19.641 1 96.69 88 LEU A CA 1
ATOM 674 C C . LEU A 1 88 ? 6.348 23.047 20.703 1 96.69 88 LEU A C 1
ATOM 676 O O . LEU A 1 88 ? 7.211 23.234 21.562 1 96.69 88 LEU A O 1
ATOM 680 N N . VAL A 1 89 ? 5.645 21.969 20.609 1 96.31 89 VAL A N 1
ATOM 681 C CA . VAL A 1 89 ? 5.711 20.891 21.594 1 96.31 89 VAL A CA 1
ATOM 682 C C . VAL A 1 89 ? 6.203 19.609 20.938 1 96.31 89 VAL A C 1
ATOM 684 O O . VAL A 1 89 ? 5.777 19.266 19.828 1 96.31 89 VAL A O 1
ATOM 687 N N . PHE A 1 90 ? 7.121 18.938 21.609 1 96.62 90 PHE A N 1
ATOM 688 C CA . PHE A 1 90 ? 7.578 17.625 21.141 1 96.62 90 PHE A CA 1
ATOM 689 C C . PHE A 1 90 ? 6.961 16.516 21.969 1 96.62 90 PHE A C 1
ATOM 691 O O . PHE A 1 90 ? 6.922 16.594 23.203 1 96.62 90 PHE A O 1
ATOM 698 N N . GLU A 1 91 ? 6.469 15.531 21.344 1 96.62 91 GLU A N 1
ATOM 699 C CA . GLU A 1 91 ? 5.977 14.328 22 1 96.62 91 GLU A CA 1
ATOM 700 C C . GLU A 1 91 ? 6.555 13.07 21.359 1 96.62 91 GLU A C 1
ATOM 702 O O . GLU A 1 91 ? 6.465 12.891 20.141 1 96.62 91 GLU A O 1
ATOM 707 N N . LYS A 1 92 ? 7.125 12.234 22.203 1 96.38 92 LYS A N 1
ATOM 708 C CA . LYS A 1 92 ? 7.68 10.977 21.719 1 96.38 92 LYS A CA 1
ATOM 709 C C . LYS A 1 92 ? 6.57 10 21.344 1 96.38 92 LYS A C 1
ATOM 711 O O . LYS A 1 92 ? 5.621 9.805 22.109 1 96.38 92 LYS A O 1
ATOM 716 N N . VAL A 1 93 ? 6.715 9.398 20.156 1 96.12 93 VAL A N 1
ATOM 717 C CA . VAL A 1 93 ? 5.672 8.492 19.688 1 96.12 93 VAL A CA 1
ATOM 718 C C . VAL A 1 93 ? 6.301 7.332 18.922 1 96.12 93 VAL A C 1
ATOM 720 O O . VAL A 1 93 ? 7.375 7.477 18.344 1 96.12 93 VAL A O 1
ATOM 723 N N . ASP A 1 94 ? 5.711 6.184 19.078 1 93.12 94 ASP A N 1
ATOM 724 C CA . ASP A 1 94 ? 5.863 5.113 18.109 1 93.12 94 ASP A CA 1
ATOM 725 C C . ASP A 1 94 ? 4.73 5.148 17.078 1 93.12 94 ASP A C 1
ATOM 727 O O . ASP A 1 94 ? 3.6 4.762 17.375 1 93.12 94 ASP A O 1
ATOM 731 N N . ALA A 1 95 ? 5.082 5.57 15.906 1 90.06 95 ALA A N 1
ATOM 732 C CA . ALA A 1 95 ? 4.074 5.852 14.883 1 90.06 95 ALA A CA 1
ATOM 733 C C . ALA A 1 95 ? 3.328 4.582 14.492 1 90.06 95 ALA A C 1
ATOM 735 O O . ALA A 1 95 ? 2.248 4.652 13.898 1 90.06 95 ALA A O 1
ATOM 736 N N . ALA A 1 96 ? 3.883 3.418 14.82 1 89.44 96 ALA A N 1
ATOM 737 C CA . ALA A 1 96 ? 3.244 2.16 14.438 1 89.44 96 ALA A CA 1
ATOM 738 C C . ALA A 1 96 ? 2.387 1.612 15.578 1 89.44 96 ALA A C 1
ATOM 740 O O . ALA A 1 96 ? 1.722 0.585 15.422 1 89.44 96 ALA A O 1
ATOM 741 N N . SER A 1 97 ? 2.432 2.27 16.703 1 93.81 97 SER A N 1
ATOM 742 C CA . SER A 1 97 ? 1.646 1.841 17.859 1 93.81 97 SER A CA 1
ATOM 743 C C . SER A 1 97 ? 0.346 2.631 17.969 1 93.81 97 SER A C 1
ATOM 745 O O . SER A 1 97 ? 0.368 3.854 18.109 1 93.81 97 SER A O 1
ATOM 747 N N . LYS A 1 98 ? -0.702 1.866 17.938 1 95.25 98 LYS A N 1
ATOM 748 C CA . LYS A 1 98 ? -2.014 2.502 18.031 1 95.25 98 LYS A CA 1
ATOM 749 C C . LYS A 1 98 ? -2.15 3.303 19.328 1 95.25 98 LYS A C 1
ATOM 751 O O . LYS A 1 98 ? -2.545 4.469 19.297 1 95.25 98 LYS A O 1
ATOM 756 N N . ALA A 1 99 ? -1.765 2.725 20.406 1 96.19 99 ALA A N 1
ATOM 757 C CA . ALA A 1 99 ? -1.896 3.379 21.703 1 96.19 99 ALA A CA 1
ATOM 758 C C . ALA A 1 99 ? -0.978 4.594 21.797 1 96.19 99 ALA A C 1
ATOM 760 O O . ALA A 1 99 ? -1.382 5.648 22.312 1 96.19 99 ALA A O 1
ATOM 761 N N . SER A 1 100 ? 0.222 4.441 21.312 1 97.12 100 SER A N 1
ATOM 762 C CA . SER A 1 100 ? 1.192 5.531 21.359 1 97.12 100 SER A CA 1
ATOM 763 C C . SER A 1 100 ? 0.728 6.723 20.531 1 97.12 100 SER A C 1
ATOM 765 O O . SER A 1 100 ? 0.733 7.859 21 1 97.12 100 SER A O 1
ATOM 767 N N . LEU A 1 101 ? 0.235 6.469 19.375 1 96.44 101 LEU A N 1
ATOM 768 C CA . LEU A 1 101 ? -0.19 7.535 18.469 1 96.44 101 LEU A CA 1
ATOM 769 C C . LEU A 1 101 ? -1.479 8.18 18.969 1 96.44 101 LEU A C 1
ATOM 771 O O . LEU A 1 101 ? -1.61 9.406 18.953 1 96.44 101 LEU A O 1
ATOM 775 N N . GLU A 1 102 ? -2.359 7.398 19.453 1 95.81 102 GLU A N 1
ATOM 776 C CA . GLU A 1 102 ? -3.592 7.984 19.969 1 95.81 102 GLU A CA 1
ATOM 777 C C . GLU A 1 102 ? -3.316 8.867 21.188 1 95.81 102 GLU A C 1
ATOM 779 O O . GLU A 1 102 ? -3.986 9.883 21.391 1 95.81 102 GLU A O 1
ATOM 784 N N . GLY A 1 103 ? -2.385 8.422 22 1 97.12 103 GLY A N 1
ATOM 785 C CA . GLY A 1 103 ? -1.992 9.219 23.156 1 97.12 103 GLY A CA 1
ATOM 786 C C . GLY A 1 103 ? -1.594 10.641 22.781 1 97.12 103 GLY A C 1
ATOM 787 O O . GLY A 1 103 ? -1.939 11.586 23.484 1 97.12 103 GLY A O 1
ATOM 788 N N . VAL A 1 104 ? -0.948 10.805 21.641 1 97.5 104 VAL A N 1
ATOM 789 C CA . VAL A 1 104 ? -0.51 12.125 21.203 1 97.5 104 VAL A CA 1
ATOM 790 C C . VAL A 1 104 ? -1.72 12.961 20.781 1 97.5 104 VAL A C 1
ATOM 792 O O . VAL A 1 104 ? -1.783 14.156 21.078 1 97.5 104 VAL A O 1
ATOM 795 N N . PHE A 1 105 ? -2.703 12.367 20.109 1 96.06 105 PHE A N 1
ATOM 796 C CA . PHE A 1 105 ? -3.918 13.078 19.719 1 96.06 105 PHE A CA 1
ATOM 797 C C . PHE A 1 105 ? -4.699 13.523 20.953 1 96.06 105 PHE A C 1
ATOM 799 O O . PHE A 1 105 ? -5.133 14.68 21.031 1 96.06 105 PHE A O 1
ATOM 806 N N . LYS A 1 106 ? -4.781 12.633 21.922 1 95.38 106 LYS A N 1
ATOM 807 C CA . LYS A 1 106 ? -5.496 12.938 23.156 1 95.38 106 LYS A CA 1
ATOM 808 C C . LYS A 1 106 ? -4.828 14.07 23.922 1 95.38 106 LYS A C 1
ATOM 810 O O . LYS A 1 106 ? -5.496 15.016 24.359 1 95.38 106 LYS A O 1
ATOM 815 N N . SER A 1 107 ? -3.602 13.977 24.047 1 96.62 107 SER A N 1
ATOM 816 C CA . SER A 1 107 ? -2.869 15 24.781 1 96.62 107 SER A CA 1
ATOM 817 C C . SER A 1 107 ? -2.941 16.344 24.078 1 96.62 107 SER A C 1
ATOM 819 O O . SER A 1 107 ? -3.025 17.391 24.734 1 96.62 107 SER A O 1
ATOM 821 N N . THR A 1 108 ? -2.893 16.312 22.719 1 95.88 108 THR A N 1
ATOM 822 C CA . THR A 1 108 ? -2.98 17.547 21.953 1 95.88 108 THR A CA 1
ATOM 823 C C . THR A 1 108 ? -4.309 18.25 22.203 1 95.88 108 THR A C 1
ATOM 825 O O . THR A 1 108 ? -4.336 19.453 22.5 1 95.88 108 THR A O 1
ATOM 828 N N . VAL A 1 109 ? -5.391 17.531 22.188 1 93.88 109 VAL A N 1
ATOM 829 C CA . VAL A 1 109 ? -6.715 18.125 22.391 1 93.88 109 VAL A CA 1
ATOM 830 C C . VAL A 1 109 ? -6.879 18.547 23.844 1 93.88 109 VAL A C 1
ATOM 832 O O . VAL A 1 109 ? -7.445 19.609 24.125 1 93.88 109 VAL A O 1
ATOM 835 N N . ARG A 1 110 ? -6.375 17.781 24.719 1 94.19 110 ARG A N 1
ATOM 836 C CA . ARG A 1 110 ? -6.465 18.094 26.141 1 94.19 110 ARG A CA 1
ATOM 837 C C . ARG A 1 110 ? -5.715 19.391 26.453 1 94.19 110 ARG A C 1
ATOM 839 O O . ARG A 1 110 ? -6.227 20.25 27.172 1 94.19 110 ARG A O 1
ATOM 846 N N . ASN A 1 111 ? -4.582 19.547 25.875 1 95.12 111 ASN A N 1
ATOM 847 C CA . ASN A 1 111 ? -3.697 20.656 26.234 1 95.12 111 ASN A CA 1
ATOM 848 C C . ASN A 1 111 ? -4.043 21.922 25.469 1 95.12 111 ASN A C 1
ATOM 850 O O . ASN A 1 111 ? -3.842 23.031 25.969 1 95.12 111 ASN A O 1
ATOM 854 N N . HIS A 1 112 ? -4.578 21.734 24.234 1 94.19 112 HIS A N 1
ATOM 855 C CA . HIS A 1 112 ? -4.734 22.922 23.391 1 94.19 112 HIS A CA 1
ATOM 856 C C . HIS A 1 112 ? -6.195 23.156 23.031 1 94.19 112 HIS A C 1
ATOM 858 O O . HIS A 1 112 ? -6.535 24.156 22.406 1 94.19 112 HIS A O 1
ATOM 864 N N . GLY A 1 113 ? -7.066 22.203 23.391 1 91.12 113 GLY A N 1
ATOM 865 C CA . GLY A 1 113 ? -8.5 22.391 23.297 1 91.12 113 GLY A CA 1
ATOM 866 C C . GLY A 1 113 ? -9.094 21.828 22.016 1 91.12 113 GLY A C 1
ATOM 867 O O . GLY A 1 113 ? -10.242 21.375 22 1 91.12 113 GLY A O 1
ATOM 868 N N . HIS A 1 114 ? -8.328 21.969 20.969 1 92.5 114 HIS A N 1
ATOM 869 C CA . HIS A 1 114 ? -8.812 21.484 19.688 1 92.5 114 HIS A CA 1
ATOM 870 C C . HIS A 1 114 ? -7.66 21.062 18.781 1 92.5 114 HIS A C 1
ATOM 872 O O . HIS A 1 114 ? -6.492 21.156 19.172 1 92.5 114 HIS A O 1
ATOM 878 N N . LEU A 1 115 ? -7.984 20.5 17.641 1 95.5 115 LEU A N 1
ATOM 879 C CA . LEU A 1 115 ? -7.055 20.109 16.594 1 95.5 115 LEU A CA 1
ATOM 880 C C . LEU A 1 115 ? -7.586 20.516 15.219 1 95.5 115 LEU A C 1
ATOM 882 O O . LEU A 1 115 ? -8.742 20.234 14.883 1 95.5 115 LEU A O 1
ATOM 886 N N . ASP A 1 116 ? -6.695 21.156 14.445 1 95.62 116 ASP A N 1
ATOM 887 C CA . ASP A 1 116 ? -7.184 21.734 13.195 1 95.62 116 ASP A CA 1
ATOM 888 C C . ASP A 1 116 ? -6.477 21.109 11.992 1 95.62 116 ASP A C 1
ATOM 890 O O . ASP A 1 116 ? -7.047 21.031 10.906 1 95.62 116 ASP A O 1
ATOM 894 N N . PHE A 1 117 ? -5.207 20.75 12.219 1 97.25 117 PHE A N 1
ATOM 895 C CA . PHE A 1 117 ? -4.406 20.172 11.141 1 97.25 117 PHE A CA 1
ATOM 896 C C . PHE A 1 117 ? -3.682 18.922 11.609 1 97.25 117 PHE A C 1
ATOM 898 O O . PHE A 1 117 ? -3.16 18.891 12.727 1 97.25 117 PHE A O 1
ATOM 905 N N . VAL A 1 118 ? -3.705 17.938 10.805 1 97.88 118 VAL A N 1
ATOM 906 C CA . VAL A 1 118 ? -2.869 16.75 10.984 1 97.88 118 VAL A CA 1
ATOM 907 C C . VAL A 1 118 ? -2.025 16.516 9.734 1 97.88 118 VAL A C 1
ATOM 909 O O . VAL A 1 118 ? -2.553 16.469 8.617 1 97.88 118 VAL A O 1
ATOM 912 N N . VAL A 1 119 ? -0.736 16.484 9.906 1 98.31 119 VAL A N 1
ATOM 913 C CA . VAL A 1 119 ? 0.183 16.125 8.828 1 98.31 119 VAL A CA 1
ATOM 914 C C . VAL A 1 119 ? 0.817 14.766 9.102 1 98.31 119 VAL A C 1
ATOM 916 O O . VAL A 1 119 ? 1.636 14.633 10.016 1 98.31 119 VAL A O 1
ATOM 919 N N . ASN A 1 120 ? 0.383 13.805 8.383 1 97.88 120 ASN A N 1
ATOM 920 C CA . ASN A 1 120 ? 1.02 12.492 8.461 1 97.88 120 ASN A CA 1
ATOM 921 C C . ASN A 1 120 ? 2.268 12.422 7.59 1 97.88 120 ASN A C 1
ATOM 923 O O . ASN A 1 120 ? 2.18 12.133 6.395 1 97.88 120 ASN A O 1
ATOM 927 N N . ASN A 1 121 ? 3.402 12.586 8.234 1 95.44 121 ASN A N 1
ATOM 928 C CA .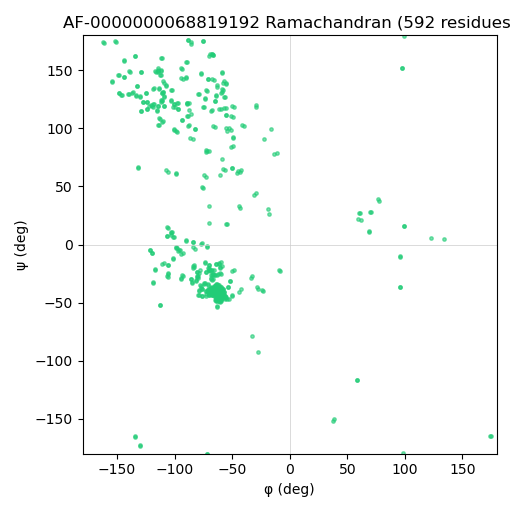 ASN A 1 121 ? 4.656 12.742 7.508 1 95.44 121 ASN A CA 1
ATOM 929 C C . ASN A 1 121 ? 5.66 11.656 7.883 1 95.44 121 ASN A C 1
ATOM 931 O O . ASN A 1 121 ? 6.742 11.578 7.297 1 95.44 121 ASN A O 1
ATOM 935 N N . ALA A 1 122 ? 5.293 10.805 8.859 1 92.62 122 ALA A N 1
ATOM 936 C CA . ALA A 1 122 ? 6.215 9.758 9.297 1 92.62 122 ALA A CA 1
ATOM 937 C C . ALA A 1 122 ? 6.492 8.766 8.172 1 92.62 122 ALA A C 1
ATOM 939 O O . ALA A 1 122 ? 5.566 8.281 7.523 1 92.62 122 ALA A O 1
ATOM 940 N N . ARG A 1 123 ? 7.746 8.555 7.949 1 89 123 ARG A N 1
ATOM 941 C CA . ARG A 1 123 ? 8.164 7.586 6.945 1 89 123 ARG A CA 1
ATOM 942 C C . ARG A 1 123 ? 9.359 6.773 7.441 1 89 123 ARG A C 1
ATOM 944 O O . ARG A 1 123 ? 10.195 7.277 8.195 1 89 123 ARG A O 1
ATOM 951 N N . PHE A 1 124 ? 9.406 5.59 6.984 1 88.38 124 PHE A N 1
ATOM 952 C CA . PHE A 1 124 ? 10.477 4.668 7.328 1 88.38 124 PHE A CA 1
ATOM 953 C C . PHE A 1 124 ? 10.789 3.74 6.16 1 88.38 124 PHE A C 1
ATOM 955 O O . PHE A 1 124 ? 9.883 3.234 5.5 1 88.38 124 PHE A O 1
ATOM 962 N N . MET A 1 125 ? 12.047 3.691 5.84 1 86.81 125 MET A N 1
ATOM 963 C CA . MET A 1 125 ? 12.484 2.812 4.758 1 86.81 125 MET A CA 1
ATOM 964 C C . MET A 1 125 ? 13.617 1.906 5.215 1 86.81 125 MET A C 1
ATOM 966 O O . MET A 1 125 ? 14.648 2.387 5.695 1 86.81 125 MET A O 1
ATOM 970 N N . SER A 1 126 ? 13.391 0.67 5.098 1 83.56 126 SER A N 1
ATOM 971 C CA . SER A 1 126 ? 14.414 -0.343 5.348 1 83.56 126 SER A CA 1
ATOM 972 C C . SER A 1 126 ? 14.203 -1.564 4.457 1 83.56 126 SER A C 1
ATOM 974 O O . SER A 1 126 ? 13.086 -2.072 4.344 1 83.56 126 SER A O 1
ATOM 976 N N . ILE A 1 127 ? 15.266 -1.979 3.816 1 77.19 127 ILE A N 1
ATOM 977 C CA . ILE A 1 127 ? 15.188 -3.172 2.982 1 77.19 127 ILE A CA 1
ATOM 978 C C . ILE A 1 127 ? 15.031 -4.41 3.863 1 77.19 127 ILE A C 1
ATOM 980 O O . ILE A 1 127 ? 14.219 -5.293 3.572 1 77.19 127 ILE A O 1
ATOM 984 N N . ASP A 1 128 ? 15.773 -4.422 4.98 1 79.38 128 ASP A N 1
ATOM 985 C CA . ASP A 1 128 ? 15.812 -5.586 5.859 1 79.38 128 ASP A CA 1
ATOM 986 C C . ASP A 1 128 ? 14.578 -5.637 6.754 1 79.38 128 ASP A C 1
ATOM 988 O O . ASP A 1 128 ? 13.992 -6.703 6.949 1 79.38 128 ASP A O 1
ATOM 992 N N . ASN A 1 129 ? 14.281 -4.457 7.242 1 88.69 129 ASN A N 1
ATOM 993 C CA . ASN A 1 129 ? 13.109 -4.391 8.102 1 88.69 129 ASN A CA 1
ATOM 994 C C . ASN A 1 129 ? 11.883 -3.902 7.336 1 88.69 129 ASN A C 1
ATOM 996 O O . ASN A 1 129 ? 11.297 -2.873 7.68 1 88.69 129 ASN A O 1
ATOM 1000 N N . TRP A 1 130 ? 11.547 -4.684 6.348 1 90.31 130 TRP A N 1
ATOM 1001 C CA . TRP A 1 130 ? 10.469 -4.285 5.453 1 90.31 130 TRP A CA 1
ATOM 1002 C C . TRP A 1 130 ? 9.125 -4.297 6.18 1 90.31 130 TRP A C 1
ATOM 1004 O O . TRP A 1 130 ? 8.219 -3.543 5.828 1 90.31 130 TRP A O 1
ATOM 1014 N N . GLN A 1 131 ? 9 -5.121 7.219 1 92.88 131 GLN A N 1
ATOM 1015 C CA . GLN A 1 131 ? 7.77 -5.133 8 1 92.88 131 GLN A CA 1
ATOM 1016 C C . GLN A 1 131 ? 7.555 -3.799 8.711 1 92.88 131 GLN A C 1
ATOM 1018 O O . GLN A 1 131 ? 6.445 -3.26 8.703 1 92.88 131 GLN A O 1
ATOM 1023 N N . LYS A 1 132 ? 8.617 -3.33 9.289 1 92.69 132 LYS A N 1
ATOM 1024 C CA . LYS A 1 132 ? 8.539 -2.023 9.938 1 92.69 132 LYS A CA 1
ATOM 1025 C C . LYS A 1 132 ? 8.211 -0.928 8.93 1 92.69 132 LYS A C 1
ATOM 1027 O O . LYS A 1 132 ? 7.508 0.03 9.25 1 92.69 132 LYS A O 1
ATOM 1032 N N . THR A 1 133 ? 8.742 -1.105 7.703 1 93.44 133 THR A N 1
ATOM 1033 C CA . THR A 1 133 ? 8.43 -0.17 6.629 1 93.44 133 THR A CA 1
ATOM 1034 C C . THR A 1 133 ? 6.922 -0.097 6.395 1 93.44 133 THR A C 1
ATOM 1036 O O . THR A 1 133 ? 6.352 0.993 6.328 1 93.44 133 THR A O 1
ATOM 1039 N N . ILE A 1 134 ? 6.266 -1.196 6.391 1 96 134 ILE A N 1
ATOM 1040 C CA . ILE A 1 134 ? 4.82 -1.237 6.188 1 96 134 ILE A CA 1
ATOM 1041 C C . ILE A 1 134 ? 4.109 -0.684 7.422 1 96 134 ILE A C 1
ATOM 1043 O O . ILE A 1 134 ? 3.16 0.092 7.301 1 96 134 ILE A O 1
ATOM 1047 N N . CYS A 1 135 ? 4.594 -1.011 8.555 1 95.75 135 CYS A N 1
ATOM 1048 C CA . CYS A 1 135 ? 3.955 -0.6 9.797 1 95.75 135 CYS A CA 1
ATOM 1049 C C . CYS A 1 135 ? 3.938 0.918 9.922 1 95.75 135 CYS A C 1
ATOM 1051 O O . CYS A 1 135 ? 2.895 1.51 10.203 1 95.75 135 CYS A O 1
ATOM 1053 N N . ILE A 1 136 ? 5.016 1.504 9.68 1 94.44 136 ILE A N 1
ATOM 1054 C CA . ILE A 1 136 ? 5.117 2.945 9.883 1 94.44 136 ILE A CA 1
ATOM 1055 C C . ILE A 1 136 ? 4.422 3.676 8.742 1 94.44 136 ILE A C 1
ATOM 1057 O O . ILE A 1 136 ? 3.623 4.586 8.969 1 94.44 136 ILE A O 1
ATOM 1061 N N . ASN A 1 137 ? 4.668 3.221 7.527 1 96 137 ASN A N 1
ATOM 1062 C CA . ASN A 1 137 ? 4.203 3.977 6.367 1 96 137 ASN A CA 1
ATOM 1063 C C . ASN A 1 137 ? 2.719 3.736 6.102 1 96 137 ASN A C 1
ATOM 1065 O O . ASN A 1 137 ? 2.045 4.582 5.508 1 96 137 ASN A O 1
ATOM 1069 N N . ASN A 1 138 ? 2.215 2.562 6.512 1 97.44 138 ASN A N 1
ATOM 1070 C CA . ASN A 1 138 ? 0.826 2.262 6.18 1 97.44 138 ASN A CA 1
ATOM 1071 C C . ASN A 1 138 ? -0.048 2.213 7.434 1 97.44 138 ASN A C 1
ATOM 1073 O O . ASN A 1 138 ? -1.042 2.934 7.527 1 97.44 138 ASN A O 1
ATOM 1077 N N . PHE A 1 139 ? 0.353 1.425 8.453 1 96.19 139 PHE A N 1
ATOM 1078 C CA . PHE A 1 139 ? -0.437 1.408 9.68 1 96.19 139 PHE A CA 1
ATOM 1079 C C . PHE A 1 139 ? -0.473 2.791 10.32 1 96.19 139 PHE A C 1
ATOM 1081 O O . PHE A 1 139 ? -1.543 3.285 10.68 1 96.19 139 PHE A O 1
ATOM 1088 N N . GLY A 1 140 ? 0.699 3.348 10.422 1 96.44 140 GLY A N 1
ATOM 1089 C CA . GLY A 1 140 ? 0.786 4.68 11 1 96.44 140 GLY A CA 1
ATOM 1090 C C . GLY A 1 140 ? -0.029 5.711 10.242 1 96.44 140 GLY A C 1
ATOM 1091 O O . GLY A 1 140 ? -0.69 6.555 10.852 1 96.44 140 GLY A O 1
ATOM 1092 N N . LEU A 1 141 ? -0.017 5.602 8.938 1 97.38 141 LEU A N 1
ATOM 1093 C CA . LEU A 1 141 ? -0.779 6.496 8.07 1 97.38 141 LEU A CA 1
ATOM 1094 C C . LEU A 1 141 ? -2.277 6.344 8.32 1 97.38 141 LEU A C 1
ATOM 1096 O O . LEU A 1 141 ? -2.986 7.34 8.477 1 97.38 141 LEU A O 1
ATOM 1100 N N . VAL A 1 142 ? -2.77 5.105 8.352 1 96.81 142 VAL A N 1
ATOM 1101 C CA . VAL A 1 142 ? -4.191 4.824 8.531 1 96.81 142 VAL A CA 1
ATOM 1102 C C . VAL A 1 142 ? -4.641 5.305 9.906 1 96.81 142 VAL A C 1
ATOM 1104 O O . VAL A 1 142 ? -5.66 5.992 10.031 1 96.81 142 VAL A O 1
ATOM 1107 N N . LEU A 1 143 ? -3.848 5.039 10.914 1 95.88 143 LEU A N 1
ATOM 1108 C CA . LEU A 1 143 ? -4.164 5.453 12.273 1 95.88 143 LEU A CA 1
ATOM 1109 C C . LEU A 1 143 ? -4.203 6.973 12.383 1 95.88 143 LEU A C 1
ATOM 1111 O O . LEU A 1 143 ? -5.152 7.531 12.938 1 95.88 143 LEU A O 1
ATOM 1115 N N . GLY A 1 144 ? -3.15 7.609 11.828 1 96.56 144 GLY A N 1
ATOM 1116 C CA . GLY A 1 144 ? -3.119 9.062 11.867 1 96.56 144 GLY A CA 1
ATOM 1117 C C . GLY A 1 144 ? -4.324 9.703 11.203 1 96.56 144 GLY A C 1
ATOM 1118 O O . GLY A 1 144 ? -4.836 10.719 11.68 1 96.56 144 GLY A O 1
ATOM 1119 N N . THR A 1 145 ? -4.746 9.133 10.141 1 96.38 145 THR A N 1
ATOM 1120 C CA . THR A 1 145 ? -5.898 9.648 9.414 1 96.38 145 THR A CA 1
ATOM 1121 C C . THR A 1 145 ? -7.184 9.422 10.203 1 96.38 145 THR A C 1
ATOM 1123 O O . THR A 1 145 ? -7.996 10.336 10.352 1 96.38 145 THR A O 1
ATOM 1126 N N . PHE A 1 146 ? -7.332 8.227 10.781 1 93.06 146 PHE A N 1
ATOM 1127 C CA . PHE A 1 146 ? -8.531 7.902 11.539 1 93.06 146 PHE A CA 1
ATOM 1128 C C . PHE A 1 146 ? -8.617 8.742 12.812 1 93.06 146 PHE A C 1
ATOM 1130 O O . PHE A 1 146 ? -9.688 9.25 13.156 1 93.06 146 PHE A O 1
ATOM 1137 N N . PHE A 1 147 ? -7.523 8.891 13.461 1 93.62 147 PHE A N 1
ATOM 1138 C CA . PHE A 1 147 ? -7.523 9.703 14.672 1 93.62 147 PHE A CA 1
ATOM 1139 C C . PHE A 1 147 ? -7.758 11.172 14.336 1 93.62 147 PHE A C 1
ATOM 1141 O O . PHE A 1 147 ? -8.414 11.891 15.094 1 93.62 147 PHE A O 1
ATOM 1148 N N . GLY A 1 148 ? -7.16 11.609 13.18 1 94.38 148 GLY A N 1
ATOM 1149 C CA . GLY A 1 148 ? -7.488 12.961 12.734 1 94.38 148 GLY A CA 1
ATOM 1150 C C . GLY A 1 148 ? -8.977 13.18 12.539 1 94.38 148 GLY A C 1
ATOM 1151 O O . GLY A 1 148 ? -9.523 14.18 13 1 94.38 148 GLY A O 1
ATOM 1152 N N . LEU A 1 149 ? -9.594 12.227 11.922 1 91.44 149 LEU A N 1
ATOM 1153 C CA . LEU A 1 149 ? -11.031 12.312 11.711 1 91.44 149 LEU A CA 1
ATOM 1154 C C . LEU A 1 149 ? -11.773 12.289 13.047 1 91.44 149 LEU A C 1
ATOM 1156 O O . LEU A 1 149 ? -12.719 13.055 13.242 1 91.44 149 LEU A O 1
ATOM 1160 N N . LYS A 1 150 ? -11.344 11.445 13.914 1 89.38 150 LYS A N 1
ATOM 1161 C CA . LYS A 1 150 ? -11.992 11.266 15.211 1 89.38 150 LYS A CA 1
ATOM 1162 C C . LYS A 1 150 ? -11.898 12.531 16.047 1 89.38 150 LYS A C 1
ATOM 1164 O O . LYS A 1 150 ? -12.883 12.953 16.656 1 89.38 150 LYS A O 1
ATOM 1169 N N . TYR A 1 151 ? -10.797 13.188 16 1 91.75 151 TYR A N 1
ATOM 1170 C CA . TYR A 1 151 ? -10.547 14.25 16.969 1 91.75 151 TYR A CA 1
ATOM 1171 C C . TYR A 1 151 ? -10.789 15.625 16.344 1 91.75 151 TYR A C 1
ATOM 1173 O O . TYR A 1 151 ? -10.891 16.625 17.062 1 91.75 151 TYR A O 1
ATOM 1181 N N . MET A 1 152 ? -10.938 15.656 15.008 1 92.5 152 MET A N 1
ATOM 1182 C CA . MET A 1 152 ? -11.211 16.922 14.344 1 92.5 152 MET A CA 1
ATOM 1183 C C . MET A 1 152 ? -12.664 17 13.891 1 92.5 152 MET A C 1
ATOM 1185 O O . MET A 1 152 ? -13.203 18.078 13.664 1 92.5 152 MET A O 1
ATOM 1189 N N . GLY A 1 153 ? -13.258 15.828 13.68 1 83.06 153 GLY A N 1
ATOM 1190 C CA . GLY A 1 153 ? -14.57 15.75 13.07 1 83.06 153 GLY A CA 1
ATOM 1191 C C . GLY A 1 153 ? -15.672 16.312 13.945 1 83.06 153 GLY A C 1
ATOM 1192 O O . GLY A 1 153 ? -15.477 16.5 15.148 1 83.06 153 GLY A O 1
ATOM 1193 N N . LEU A 1 154 ? -16.828 16.562 13.297 1 74.69 154 LEU A N 1
ATOM 1194 C CA . LEU A 1 154 ? -17.969 17.203 13.945 1 74.69 154 LEU A CA 1
ATOM 1195 C C . LEU A 1 154 ? -18.578 16.297 14.992 1 74.69 154 LEU A C 1
ATOM 1197 O O . LEU A 1 154 ? -19.219 16.766 15.938 1 74.69 154 LEU A O 1
ATOM 1201 N N . GLN A 1 155 ? -18.422 15.055 14.68 1 64.19 155 GLN A N 1
ATOM 1202 C CA . GLN A 1 155 ? -19.156 14.102 15.492 1 64.19 155 GLN A CA 1
ATOM 1203 C C . GLN A 1 155 ? -18.609 14.047 16.922 1 64.19 155 GLN A C 1
ATOM 1205 O O . GLN A 1 155 ? -19.359 13.789 17.859 1 64.19 155 GLN A O 1
ATOM 1210 N N . LYS A 1 156 ? -17.281 14.055 16.875 1 57.19 156 LYS A N 1
ATOM 1211 C CA . LYS A 1 156 ? -16.688 13.914 18.203 1 57.19 156 LYS A CA 1
ATOM 1212 C C . LYS A 1 156 ? -15.938 15.172 18.609 1 57.19 156 LYS A C 1
ATOM 1214 O O . LYS A 1 156 ? -15.367 15.867 17.75 1 57.19 156 LYS A O 1
ATOM 1219 N N . CYS A 1 157 ? -15.891 15.422 19.828 1 51.72 157 CYS A N 1
ATOM 1220 C CA . CYS A 1 157 ? -15.078 16.328 20.609 1 51.72 157 CYS A CA 1
ATOM 1221 C C . CYS A 1 157 ? -15.32 17.781 20.203 1 51.72 157 CYS A C 1
ATOM 1223 O O . CYS A 1 157 ? -14.422 18.625 20.297 1 51.72 157 CYS A O 1
ATOM 1225 N N . LYS A 1 158 ? -16.516 17.938 19.578 1 59.06 158 LYS A N 1
ATOM 1226 C CA . LYS A 1 158 ? -16.828 19.312 19.219 1 59.06 158 LYS A CA 1
ATOM 1227 C C . LYS A 1 158 ? -15.93 19.812 18.094 1 59.06 158 LYS A C 1
ATOM 1229 O O . LYS A 1 158 ? -15.523 20.984 18.078 1 59.06 158 LYS A O 1
ATOM 1234 N N . GLY A 1 159 ? -15.508 18.891 17.312 1 65.38 159 GLY A N 1
ATOM 1235 C CA . GLY A 1 159 ? -14.648 19.297 16.203 1 65.38 159 GLY A CA 1
ATOM 1236 C C . GLY A 1 159 ? -15.367 20.156 15.18 1 65.38 159 GLY A C 1
ATOM 1237 O O . GLY A 1 159 ? -16.594 20.125 15.094 1 65.38 159 GLY A O 1
ATOM 1238 N N . VAL A 1 160 ? -14.648 21.125 14.695 1 79 160 VAL A N 1
ATOM 1239 C CA . VAL A 1 160 ? -15.219 22.047 13.711 1 79 160 VAL A CA 1
ATOM 1240 C C . VAL A 1 160 ? -14.719 21.672 12.312 1 79 160 VAL A C 1
ATOM 1242 O O . VAL A 1 160 ? -14.914 22.438 11.359 1 79 160 VAL A O 1
ATOM 1245 N N . GLY A 1 161 ? -14.109 20.547 12.211 1 89.5 161 GLY A N 1
ATOM 1246 C CA . GLY A 1 161 ? -13.484 20.188 10.945 1 89.5 161 GLY A CA 1
ATOM 1247 C C . GLY A 1 161 ? -11.992 20.469 10.914 1 89.5 161 GLY A C 1
ATOM 1248 O O . GLY A 1 161 ? -11.406 20.828 11.93 1 89.5 161 GLY A O 1
ATOM 1249 N N . GLY A 1 162 ? -11.391 20.188 9.836 1 94.94 162 GLY A N 1
ATOM 1250 C CA . GLY A 1 162 ? -9.961 20.406 9.719 1 94.94 162 GLY A CA 1
ATOM 1251 C C . GLY A 1 162 ? -9.383 19.891 8.414 1 94.94 162 GLY A C 1
ATOM 1252 O O . GLY A 1 162 ? -10.086 19.812 7.406 1 94.94 162 GLY A O 1
ATOM 1253 N N . THR A 1 163 ? -8.055 19.797 8.453 1 97 163 THR A N 1
ATOM 1254 C CA . THR A 1 163 ? -7.348 19.344 7.262 1 97 163 THR A CA 1
ATOM 1255 C C . THR A 1 163 ? -6.301 18.281 7.621 1 97 163 THR A C 1
ATOM 1257 O O . THR A 1 163 ? -5.543 18.453 8.578 1 97 163 THR A O 1
ATOM 1260 N N . ILE A 1 164 ? -6.375 17.188 6.93 1 98.12 164 ILE A N 1
ATOM 1261 C CA . ILE A 1 164 ? -5.352 16.156 7.031 1 98.12 164 ILE A CA 1
ATOM 1262 C C . ILE A 1 164 ? -4.527 16.125 5.746 1 98.12 164 ILE A C 1
ATOM 1264 O O . ILE A 1 164 ? -5.082 16.094 4.648 1 98.12 164 ILE A O 1
ATOM 1268 N N . VAL A 1 165 ? -3.229 16.203 5.867 1 98.44 165 VAL A N 1
ATOM 1269 C CA . VAL A 1 165 ? -2.338 16.031 4.723 1 98.44 165 VAL A CA 1
ATOM 1270 C C . VAL A 1 165 ? -1.478 14.789 4.918 1 98.44 165 VAL A C 1
ATOM 1272 O O . VAL A 1 165 ? -0.685 14.711 5.859 1 98.44 165 VAL A O 1
ATOM 1275 N N . ASN A 1 166 ? -1.665 13.805 4.051 1 98.25 166 ASN A N 1
ATOM 1276 C CA . ASN A 1 166 ? -0.818 12.617 4 1 98.25 166 ASN A CA 1
ATOM 1277 C C . ASN A 1 166 ? 0.375 12.82 3.068 1 98.25 166 ASN A C 1
ATOM 1279 O O . ASN A 1 166 ? 0.201 13.055 1.871 1 98.25 166 ASN A O 1
ATOM 1283 N N . VAL A 1 167 ? 1.604 12.68 3.617 1 96.38 167 VAL A N 1
ATOM 1284 C CA . VAL A 1 167 ? 2.793 13.062 2.863 1 96.38 167 VAL A CA 1
ATOM 1285 C C . VAL A 1 167 ? 3.59 11.82 2.484 1 96.38 167 VAL A C 1
ATOM 1287 O O . VAL A 1 167 ? 3.762 10.914 3.303 1 96.38 167 VAL A O 1
ATOM 1290 N N . SER A 1 168 ? 3.934 11.719 1.286 1 92.81 168 SER A N 1
ATOM 1291 C CA . SER A 1 168 ? 4.855 10.703 0.794 1 92.81 168 SER A CA 1
ATOM 1292 C C . SER A 1 168 ? 5.898 11.305 -0.138 1 92.81 168 SER A C 1
ATOM 1294 O O . SER A 1 168 ? 6.18 12.5 -0.076 1 92.81 168 SER A O 1
ATOM 1296 N N . ASN A 1 169 ? 6.59 10.508 -0.878 1 87.81 169 ASN A N 1
ATOM 1297 C CA . ASN A 1 169 ? 7.617 10.984 -1.8 1 87.81 169 ASN A CA 1
ATOM 1298 C C . ASN A 1 169 ? 7.434 10.391 -3.193 1 87.81 169 ASN A C 1
ATOM 1300 O O . ASN A 1 169 ? 6.441 9.711 -3.459 1 87.81 169 ASN A O 1
ATOM 1304 N N . LEU A 1 170 ? 8.375 10.648 -4 1 82.62 170 LEU A N 1
ATOM 1305 C CA . LEU A 1 170 ? 8.234 10.32 -5.414 1 82.62 170 LEU A CA 1
ATOM 1306 C C . LEU A 1 170 ? 8.195 8.812 -5.617 1 82.62 170 LEU A C 1
ATOM 1308 O O . LEU A 1 170 ? 7.719 8.328 -6.652 1 82.62 170 LEU A O 1
ATOM 1312 N N . ALA A 1 171 ? 8.711 8.062 -4.672 1 82.12 171 ALA A N 1
ATOM 1313 C CA . ALA A 1 171 ? 8.641 6.605 -4.766 1 82.12 171 ALA A CA 1
ATOM 1314 C C . ALA A 1 171 ? 7.191 6.125 -4.785 1 82.12 171 ALA A C 1
ATOM 1316 O O . ALA A 1 171 ? 6.914 4.988 -5.168 1 82.12 171 ALA A O 1
ATOM 1317 N N . ALA A 1 172 ? 6.273 6.961 -4.402 1 87.25 172 ALA A N 1
ATOM 1318 C CA . ALA A 1 172 ? 4.852 6.633 -4.461 1 87.25 172 ALA A CA 1
ATOM 1319 C C . ALA A 1 172 ? 4.359 6.57 -5.902 1 87.25 172 ALA A C 1
ATOM 1321 O O . ALA A 1 172 ? 3.336 5.945 -6.191 1 87.25 172 ALA A O 1
ATOM 1322 N N . LEU A 1 173 ? 5.039 7.203 -6.793 1 84.44 173 LEU A N 1
ATOM 1323 C CA . LEU A 1 173 ? 4.543 7.355 -8.156 1 84.44 173 LEU A CA 1
ATOM 1324 C C . LEU A 1 173 ? 5.309 6.449 -9.117 1 84.44 173 LEU A C 1
ATOM 1326 O O . LEU A 1 173 ? 4.789 6.07 -10.164 1 84.44 173 LEU A O 1
ATOM 1330 N N . GLU A 1 174 ? 6.496 6.152 -8.781 1 80.38 174 GLU A N 1
ATOM 1331 C CA . GLU A 1 174 ? 7.34 5.34 -9.648 1 80.38 174 GLU A CA 1
ATOM 1332 C C . GLU A 1 174 ? 7.969 4.18 -8.883 1 80.38 174 GLU A C 1
ATOM 1334 O O . GLU A 1 174 ? 8.32 4.32 -7.711 1 80.38 174 GLU A O 1
ATOM 1339 N N . PRO A 1 175 ? 8.133 3.131 -9.711 1 80.75 175 PRO A N 1
ATOM 1340 C CA . PRO A 1 175 ? 8.758 2 -9.016 1 80.75 175 PRO A CA 1
ATOM 1341 C C . PRO A 1 175 ? 10.25 2.207 -8.773 1 80.75 175 PRO A C 1
ATOM 1343 O O . PRO A 1 175 ? 11.008 2.434 -9.719 1 80.75 175 PRO A O 1
ATOM 1346 N N . PHE A 1 176 ? 10.625 2.229 -7.562 1 82.81 176 PHE A N 1
ATOM 1347 C CA . PHE A 1 176 ? 12.023 2.143 -7.152 1 82.81 176 PHE A CA 1
ATOM 1348 C C . PHE A 1 176 ? 12.383 0.717 -6.742 1 82.81 176 PHE A C 1
ATOM 1350 O O . PHE A 1 176 ? 12.188 0.328 -5.59 1 82.81 176 PHE A O 1
ATOM 1357 N N . PHE A 1 177 ? 12.969 -0.01 -7.672 1 86.12 177 PHE A N 1
ATOM 1358 C CA . PHE A 1 177 ? 13.07 -1.458 -7.523 1 86.12 177 PHE A CA 1
ATOM 1359 C C . PHE A 1 177 ? 13.992 -1.824 -6.371 1 86.12 177 PHE A C 1
ATOM 1361 O O . PHE A 1 177 ? 13.844 -2.881 -5.758 1 86.12 177 PHE A O 1
ATOM 1368 N N . PRO A 1 178 ? 14.953 -0.981 -5.973 1 84.62 178 PRO A N 1
ATOM 1369 C CA . PRO A 1 178 ? 15.781 -1.397 -4.84 1 84.62 178 PRO A CA 1
ATOM 1370 C C . PRO A 1 178 ? 15.023 -1.391 -3.518 1 84.62 178 PRO A C 1
ATOM 1372 O O . PRO A 1 178 ? 15.492 -1.967 -2.529 1 84.62 178 PRO A O 1
ATOM 1375 N N . VAL A 1 179 ? 13.906 -0.689 -3.523 1 87.88 179 VAL A N 1
ATOM 1376 C CA . VAL A 1 179 ? 13.094 -0.621 -2.312 1 87.88 179 VAL A CA 1
ATOM 1377 C C . VAL A 1 179 ? 11.633 -0.896 -2.656 1 87.88 179 VAL A C 1
ATOM 1379 O O . VAL A 1 179 ? 10.758 -0.059 -2.41 1 87.88 179 VAL A O 1
ATOM 1382 N N . PRO A 1 180 ? 11.336 -2.107 -3.076 1 91.81 180 PRO A N 1
ATOM 1383 C CA . PRO A 1 180 ? 10.008 -2.398 -3.613 1 91.81 180 PRO A CA 1
ATOM 1384 C C . PRO A 1 180 ? 8.906 -2.266 -2.564 1 91.81 180 PRO A C 1
ATOM 1386 O O . PRO A 1 180 ? 7.797 -1.822 -2.881 1 91.81 180 PRO A O 1
ATOM 1389 N N . VAL A 1 181 ? 9.203 -2.639 -1.299 1 94 181 VAL A N 1
ATOM 1390 C CA . VAL A 1 181 ? 8.195 -2.559 -0.251 1 94 181 VAL A CA 1
ATOM 1391 C C . VAL A 1 181 ? 7.887 -1.095 0.059 1 94 181 VAL A C 1
ATOM 1393 O O . VAL A 1 181 ? 6.723 -0.72 0.218 1 94 181 VAL A O 1
ATOM 1396 N N . TYR A 1 182 ? 8.891 -0.253 0.077 1 92.25 182 TYR A N 1
ATOM 1397 C CA . TYR A 1 182 ? 8.703 1.171 0.333 1 92.25 182 TYR A CA 1
ATOM 1398 C C . TYR A 1 182 ? 7.902 1.824 -0.783 1 92.25 182 TYR A C 1
ATOM 1400 O O . TYR A 1 182 ? 7.031 2.66 -0.522 1 92.25 182 TYR A O 1
ATOM 1408 N N . THR A 1 183 ? 8.234 1.442 -1.979 1 91.56 183 THR A N 1
ATOM 1409 C CA . THR A 1 183 ? 7.492 1.985 -3.113 1 91.56 183 THR A CA 1
ATOM 1410 C C . THR A 1 183 ? 6.031 1.556 -3.061 1 91.56 183 THR A C 1
ATOM 1412 O O . THR A 1 183 ? 5.133 2.35 -3.357 1 91.56 183 THR A O 1
ATOM 1415 N N . GLY A 1 184 ? 5.824 0.31 -2.725 1 95.44 184 GLY A N 1
ATOM 1416 C CA . GLY A 1 184 ? 4.457 -0.143 -2.516 1 95.44 184 GLY A CA 1
ATOM 1417 C C . GLY A 1 184 ? 3.723 0.65 -1.452 1 95.44 184 GLY A C 1
ATOM 1418 O O . GLY A 1 184 ? 2.57 1.041 -1.648 1 95.44 184 GLY A O 1
ATOM 1419 N N . ALA A 1 185 ? 4.402 0.907 -0.364 1 96 185 ALA A N 1
ATOM 1420 C CA . ALA A 1 185 ? 3.807 1.66 0.738 1 96 185 ALA A CA 1
ATOM 1421 C C . ALA A 1 185 ? 3.428 3.07 0.297 1 96 185 ALA A C 1
ATOM 1423 O O . ALA A 1 185 ? 2.379 3.59 0.688 1 96 185 ALA A O 1
ATOM 1424 N N . GLY A 1 186 ? 4.32 3.662 -0.438 1 93.75 186 GLY A N 1
ATOM 1425 C CA . GLY A 1 186 ? 3.992 4.965 -0.993 1 93.75 186 GLY A CA 1
ATOM 1426 C C . GLY A 1 186 ? 2.768 4.945 -1.888 1 93.75 186 GLY A C 1
ATOM 1427 O O . GLY A 1 186 ? 1.934 5.848 -1.828 1 93.75 186 GLY A O 1
ATOM 1428 N N . HIS A 1 187 ? 2.713 3.965 -2.707 1 94.31 187 HIS A N 1
ATOM 1429 C CA . HIS A 1 187 ? 1.574 3.846 -3.611 1 94.31 187 HIS A CA 1
ATOM 1430 C C . HIS A 1 187 ? 0.278 3.621 -2.84 1 94.31 187 HIS A C 1
ATOM 1432 O O . HIS A 1 187 ? -0.774 4.137 -3.223 1 94.31 187 HIS A O 1
ATOM 1438 N N . PHE A 1 188 ? 0.318 2.863 -1.788 1 97.25 188 PHE A N 1
ATOM 1439 C CA . PHE A 1 188 ? -0.803 2.664 -0.877 1 97.25 188 PHE A CA 1
ATOM 1440 C C . PHE A 1 188 ? -1.398 4 -0.45 1 97.25 188 PHE A C 1
ATOM 1442 O O . PHE A 1 188 ? -2.619 4.172 -0.458 1 97.25 188 PHE A O 1
ATOM 1449 N N . LEU A 1 189 ? -0.57 4.918 -0.139 1 97.19 189 LEU A N 1
ATOM 1450 C CA . LEU A 1 189 ? -0.982 6.227 0.364 1 97.19 189 LEU A CA 1
ATOM 1451 C C . LEU A 1 189 ? -1.875 6.938 -0.646 1 97.19 189 LEU A C 1
ATOM 1453 O O . LEU A 1 189 ? -2.85 7.59 -0.267 1 97.19 189 LEU A O 1
ATOM 1457 N N . LEU A 1 190 ? -1.614 6.801 -1.908 1 94.56 190 LEU A N 1
ATOM 1458 C CA . LEU A 1 190 ? -2.342 7.527 -2.941 1 94.56 190 LEU A CA 1
ATOM 1459 C C . LEU A 1 190 ? -3.818 7.141 -2.939 1 94.56 190 LEU A C 1
ATOM 1461 O O . LEU A 1 190 ? -4.688 7.996 -2.746 1 94.56 190 LEU A O 1
ATOM 1465 N N . GLN A 1 191 ? -4.07 5.902 -3.018 1 93.19 191 GLN A N 1
ATOM 1466 C CA . GLN A 1 191 ? -5.453 5.461 -3.16 1 93.19 191 GLN A CA 1
ATOM 1467 C C . GLN A 1 191 ? -6.191 5.527 -1.825 1 93.19 191 GLN A C 1
ATOM 1469 O O . GLN A 1 191 ? -7.395 5.797 -1.788 1 93.19 191 GLN A O 1
ATOM 1474 N N . PHE A 1 192 ? -5.473 5.23 -0.76 1 95.94 192 PHE A N 1
ATOM 1475 C CA . PHE A 1 192 ? -6.062 5.387 0.563 1 95.94 192 PHE A CA 1
ATOM 1476 C C . PHE A 1 192 ? -6.535 6.82 0.776 1 95.94 192 PHE A C 1
ATOM 1478 O O . PHE A 1 192 ? -7.664 7.051 1.213 1 95.94 192 PHE A O 1
ATOM 1485 N N . THR A 1 193 ? -5.691 7.77 0.377 1 97.31 193 THR A N 1
ATOM 1486 C CA . THR A 1 193 ? -5.988 9.188 0.547 1 97.31 193 THR A CA 1
ATOM 1487 C C . THR A 1 193 ? -7.16 9.602 -0.338 1 97.31 193 THR A C 1
ATOM 1489 O O . THR A 1 193 ? -8.055 10.32 0.108 1 97.31 193 THR A O 1
ATOM 1492 N N . ARG A 1 194 ? -7.148 9.141 -1.557 1 94.75 194 ARG A N 1
ATOM 1493 C CA . ARG A 1 194 ? -8.266 9.445 -2.447 1 94.75 194 ARG A CA 1
ATOM 1494 C C . ARG A 1 194 ? -9.57 8.883 -1.896 1 94.75 194 ARG A C 1
ATOM 1496 O O . ARG A 1 194 ? -10.609 9.547 -1.958 1 94.75 194 ARG A O 1
ATOM 1503 N N . GLY A 1 195 ? -9.492 7.684 -1.396 1 92.75 195 GLY A N 1
ATOM 1504 C CA . GLY A 1 195 ? -10.68 7.078 -0.802 1 92.75 195 GLY A CA 1
ATOM 1505 C C . GLY A 1 195 ? -11.195 7.836 0.405 1 92.75 195 GLY A C 1
ATOM 1506 O O . GLY A 1 195 ? -12.375 8.195 0.461 1 92.75 195 GLY A O 1
ATOM 1507 N N . MET A 1 196 ? -10.305 8.195 1.28 1 94 196 MET A N 1
ATOM 1508 C CA . MET A 1 196 ? -10.672 8.891 2.51 1 94 196 MET A CA 1
ATOM 1509 C C . MET A 1 196 ? -11.078 10.336 2.217 1 94 196 MET A C 1
ATOM 1511 O O . MET A 1 196 ? -11.789 10.953 3.01 1 94 196 MET A O 1
ATOM 1515 N N . GLY A 1 197 ? -10.594 10.844 1.12 1 95.75 197 GLY A N 1
ATOM 1516 C CA . GLY A 1 197 ? -10.891 12.211 0.733 1 95.75 197 GLY A CA 1
ATOM 1517 C C . GLY A 1 197 ? -12.211 12.352 -0.001 1 95.75 197 GLY A C 1
ATOM 1518 O O . GLY A 1 197 ? -12.562 13.445 -0.452 1 95.75 197 GLY A O 1
ATOM 1519 N N . ASN A 1 198 ? -12.906 11.234 -0.137 1 93.06 198 ASN A N 1
ATOM 1520 C CA . ASN A 1 198 ? -14.203 11.281 -0.807 1 93.06 198 ASN A CA 1
ATOM 1521 C C . ASN A 1 198 ? -15.164 12.227 -0.103 1 93.06 198 ASN A C 1
ATOM 1523 O O . ASN A 1 198 ? -15.18 12.312 1.127 1 93.06 198 ASN A O 1
ATOM 1527 N N . ASN A 1 199 ? -16.078 12.859 -0.905 1 92.56 199 ASN A N 1
ATOM 1528 C CA . ASN A 1 199 ? -17.031 13.828 -0.379 1 92.56 199 ASN A CA 1
ATOM 1529 C C . ASN A 1 199 ? -17.953 13.203 0.666 1 92.56 199 ASN A C 1
ATOM 1531 O O . ASN A 1 199 ? -18.453 13.891 1.55 1 92.56 199 ASN A O 1
ATOM 1535 N N . PHE A 1 200 ? -18.125 11.945 0.604 1 88.56 200 PHE A N 1
ATOM 1536 C CA . PHE A 1 200 ? -18.922 11.25 1.604 1 88.56 200 PHE A CA 1
ATOM 1537 C C . PHE A 1 200 ? -18.391 11.508 3.006 1 88.56 200 PHE A C 1
ATOM 1539 O O . PHE A 1 200 ? -19.141 11.859 3.914 1 88.56 200 PHE A O 1
ATOM 1546 N N . PHE A 1 201 ? -17.094 11.398 3.191 1 89.38 201 PHE A N 1
ATOM 1547 C CA . PHE A 1 201 ? -16.469 11.594 4.496 1 89.38 201 PHE A CA 1
ATOM 1548 C C . PHE A 1 201 ? -16.391 13.07 4.844 1 89.38 201 PHE A C 1
ATOM 1550 O O . PHE A 1 201 ? -16.594 13.453 6 1 89.38 201 PHE A O 1
ATOM 1557 N N . TYR A 1 202 ? -16.109 13.844 3.838 1 92.25 202 TYR A N 1
ATOM 1558 C CA . TYR A 1 202 ? -16 15.281 4.07 1 92.25 202 TYR A CA 1
ATOM 1559 C C . TYR A 1 202 ? -17.328 15.852 4.578 1 92.25 202 TYR A C 1
ATOM 1561 O O . TYR A 1 202 ? -17.344 16.625 5.535 1 92.25 202 TYR A O 1
ATOM 1569 N N . LYS A 1 203 ? -18.391 15.453 3.943 1 89.06 203 LYS A N 1
ATOM 1570 C CA . LYS A 1 203 ? -19.703 15.977 4.312 1 89.06 203 LYS A CA 1
ATOM 1571 C C . LYS A 1 203 ? -20.062 15.586 5.742 1 89.06 203 LYS A C 1
ATOM 1573 O O . LYS A 1 203 ? -20.75 16.328 6.438 1 89.06 203 LYS A O 1
ATOM 1578 N N . LYS A 1 204 ? -19.531 14.539 6.211 1 85.12 204 LYS A N 1
ATOM 1579 C CA . LYS A 1 204 ? -19.891 14.031 7.535 1 85.12 204 LYS A CA 1
ATOM 1580 C C . LYS A 1 204 ? -18.938 14.578 8.602 1 85.12 204 LYS A C 1
ATOM 1582 O O . LYS A 1 204 ? -19.328 14.703 9.766 1 85.12 204 LYS A O 1
ATOM 1587 N N . SER A 1 205 ? -17.719 14.914 8.234 1 88.56 205 SER A N 1
ATOM 1588 C CA . SER A 1 205 ? -16.719 15.25 9.234 1 88.56 205 SER A CA 1
ATOM 1589 C C . SER A 1 205 ? -16.25 16.703 9.102 1 88.56 205 SER A C 1
ATOM 1591 O O . SER A 1 205 ? -15.664 17.25 10.023 1 88.56 205 SER A O 1
ATOM 1593 N N . ASN A 1 206 ? -16.438 17.266 7.941 1 92.69 206 ASN A N 1
ATOM 1594 C CA . ASN A 1 206 ? -15.883 18.578 7.594 1 92.69 206 ASN A CA 1
ATOM 1595 C C . ASN A 1 206 ? -14.359 18.594 7.668 1 92.69 206 ASN A C 1
ATOM 1597 O O . ASN A 1 206 ? -13.758 19.594 8.055 1 92.69 206 ASN A O 1
ATOM 1601 N N . VAL A 1 207 ? -13.789 17.422 7.457 1 94.69 207 VAL A N 1
ATOM 1602 C CA . VAL A 1 207 ? -12.336 17.297 7.422 1 94.69 207 VAL A CA 1
ATOM 1603 C C . VAL A 1 207 ? -11.875 17.016 5.992 1 94.69 207 VAL A C 1
ATOM 1605 O O . VAL A 1 207 ? -12.305 16.031 5.375 1 94.69 207 VAL A O 1
ATOM 1608 N N . ARG A 1 208 ? -11.055 17.969 5.488 1 96.69 208 ARG A N 1
ATOM 1609 C CA . ARG A 1 208 ? -10.422 17.766 4.188 1 96.69 208 ARG A CA 1
ATOM 1610 C C . ARG A 1 208 ? -9.219 16.828 4.301 1 96.69 208 ARG A C 1
ATOM 1612 O O . ARG A 1 208 ? -8.391 17 5.199 1 96.69 208 ARG A O 1
ATOM 1619 N N . ILE A 1 209 ? -9.18 15.82 3.447 1 97.62 209 ILE A N 1
ATOM 1620 C CA . ILE A 1 209 ? -8.062 14.883 3.436 1 97.62 209 ILE A CA 1
ATOM 1621 C C . ILE A 1 209 ? -7.363 14.93 2.078 1 97.62 209 ILE A C 1
ATOM 1623 O O . ILE A 1 209 ? -7.988 14.68 1.044 1 97.62 209 ILE A O 1
ATOM 1627 N N . MET A 1 210 ? -6.035 15.273 2.082 1 98 210 MET A N 1
ATOM 1628 C CA . MET A 1 210 ? -5.277 15.414 0.842 1 98 210 MET A CA 1
ATOM 1629 C C . MET A 1 210 ? -3.924 14.719 0.952 1 98 210 MET A C 1
ATOM 1631 O O . MET A 1 210 ? -3.494 14.352 2.049 1 98 210 MET A O 1
ATOM 1635 N N . GLY A 1 211 ? -3.369 14.492 -0.23 1 97.5 211 GLY A N 1
ATOM 1636 C CA . GLY A 1 211 ? -2.021 13.945 -0.295 1 97.5 211 GLY A CA 1
ATOM 1637 C C . GLY A 1 211 ? -1.007 14.93 -0.848 1 97.5 211 GLY A C 1
ATOM 1638 O O . GLY A 1 211 ? -1.329 15.742 -1.72 1 97.5 211 GLY A O 1
ATOM 1639 N N . LEU A 1 212 ? 0.225 14.883 -0.35 1 96.19 212 LEU A N 1
ATOM 1640 C CA . LEU A 1 212 ? 1.354 15.656 -0.857 1 96.19 212 LEU A CA 1
ATOM 1641 C C . LEU A 1 212 ? 2.555 14.75 -1.121 1 96.19 212 LEU A C 1
ATOM 1643 O O . LEU A 1 212 ? 3.094 14.141 -0.195 1 96.19 212 LEU A O 1
ATOM 1647 N N . ILE A 1 213 ? 2.902 14.664 -2.357 1 92.44 213 ILE A N 1
ATOM 1648 C CA . ILE A 1 213 ? 4.078 13.906 -2.771 1 92.44 213 ILE A CA 1
ATOM 1649 C C . ILE A 1 213 ? 5.242 14.859 -3.031 1 92.44 213 ILE A C 1
ATOM 1651 O O . ILE A 1 213 ? 5.141 15.758 -3.865 1 92.44 213 ILE A O 1
ATOM 1655 N N . THR A 1 214 ? 6.281 14.648 -2.32 1 89.19 214 THR A N 1
ATOM 1656 C CA . THR A 1 214 ? 7.422 15.555 -2.432 1 89.19 214 THR A CA 1
ATOM 1657 C C . THR A 1 214 ? 8.609 14.852 -3.08 1 89.19 214 THR A C 1
ATOM 1659 O O . THR A 1 214 ? 8.727 13.625 -3.008 1 89.19 214 THR A O 1
ATOM 1662 N N . ALA A 1 215 ? 9.367 15.648 -3.75 1 78.56 215 ALA A N 1
ATOM 1663 C CA . ALA A 1 215 ? 10.633 15.109 -4.242 1 78.56 215 ALA A CA 1
ATOM 1664 C C . ALA A 1 215 ? 11.609 14.859 -3.098 1 78.56 215 ALA A C 1
ATOM 1666 O O . ALA A 1 215 ? 11.336 15.234 -1.954 1 78.56 215 ALA A O 1
ATOM 1667 N N . SER A 1 216 ? 12.602 14.016 -3.482 1 61.22 216 SER A N 1
ATOM 1668 C CA . SER A 1 216 ? 13.539 13.531 -2.471 1 61.22 216 SER A CA 1
ATOM 1669 C C . SER A 1 216 ? 14.258 14.688 -1.785 1 61.22 216 SER A C 1
ATOM 1671 O O . SER A 1 216 ? 14.445 15.75 -2.379 1 61.22 216 SER A O 1
ATOM 1673 N N . ILE A 1 217 ? 14.172 14.469 -0.357 1 57.03 217 ILE A N 1
ATOM 1674 C CA . ILE A 1 217 ? 15.109 15.328 0.359 1 57.03 217 ILE A CA 1
ATOM 1675 C C . ILE A 1 217 ? 16.547 14.836 0.132 1 57.03 217 ILE A C 1
ATOM 1677 O O . ILE A 1 217 ? 16.75 13.719 -0.341 1 57.03 217 ILE A O 1
ATOM 1681 N N . HIS A 1 218 ? 17.484 15.406 0.64 1 49.94 218 HIS A N 1
ATOM 1682 C CA . HIS A 1 218 ? 18.922 15.172 0.494 1 49.94 218 HIS A CA 1
ATOM 1683 C C . HIS A 1 218 ? 19.281 13.727 0.837 1 49.94 218 HIS A C 1
ATOM 1685 O O . HIS A 1 218 ? 18.812 13.188 1.841 1 49.94 218 HIS A O 1
ATOM 1691 N N . PRO A 1 219 ? 19.797 13 -0.163 1 47.59 219 PRO A N 1
ATOM 1692 C CA . PRO A 1 219 ? 20.297 11.617 -0.132 1 47.59 219 PRO A CA 1
ATOM 1693 C C . PRO A 1 219 ? 20.844 11.219 1.234 1 47.59 219 PRO A C 1
ATOM 1695 O O . PRO A 1 219 ? 20.891 10.031 1.562 1 47.59 219 PRO A O 1
ATOM 1698 N N . THR A 1 220 ? 21.453 12.094 1.874 1 44.53 220 THR A N 1
ATOM 1699 C CA . THR A 1 220 ? 22.109 11.656 3.104 1 44.53 220 THR A CA 1
ATOM 1700 C C . THR A 1 220 ? 21.141 10.867 3.977 1 44.53 220 THR A C 1
ATOM 1702 O O . THR A 1 220 ? 21.562 10.031 4.785 1 44.53 220 THR A O 1
ATOM 1705 N N . GLU A 1 221 ? 19.969 11.125 3.719 1 47.16 221 GLU A N 1
ATOM 1706 C CA . GLU A 1 221 ? 19.031 10.43 4.586 1 47.16 221 GLU A CA 1
ATOM 1707 C C . GLU A 1 221 ? 18.766 9.008 4.086 1 47.16 221 GLU A C 1
ATOM 1709 O O . GLU A 1 221 ? 18.344 8.141 4.852 1 47.16 221 GLU A O 1
ATOM 1714 N N . LEU A 1 222 ? 19.062 8.703 2.887 1 48.38 222 LEU A N 1
ATOM 1715 C CA . LEU A 1 222 ? 18.828 7.383 2.309 1 48.38 222 LEU A CA 1
ATOM 1716 C C . LEU A 1 222 ? 19.938 6.406 2.719 1 48.38 222 LEU A C 1
ATOM 1718 O O . LEU A 1 222 ? 19.719 5.195 2.738 1 48.38 222 LEU A O 1
ATOM 1722 N N . SER A 1 223 ? 21.125 6.906 2.982 1 42.53 223 SER A N 1
ATOM 1723 C CA . SER A 1 223 ? 22.281 6.043 3.17 1 42.53 223 SER A CA 1
ATOM 1724 C C . SER A 1 223 ? 22.016 4.996 4.246 1 42.53 223 SER A C 1
ATOM 1726 O O . SER A 1 223 ? 22.516 3.871 4.16 1 42.53 223 SER A O 1
ATOM 1728 N N . GLY A 1 224 ? 21.516 5.316 5.328 1 42.34 224 GLY A N 1
ATOM 1729 C CA . GLY A 1 224 ? 21.5 4.406 6.461 1 42.34 224 GLY A CA 1
ATOM 1730 C C . GLY A 1 224 ? 20.516 3.258 6.277 1 42.34 224 GLY A C 1
ATOM 1731 O O . GLY A 1 224 ? 20.406 2.383 7.141 1 42.34 224 GLY A O 1
ATOM 1732 N N . ALA A 1 225 ? 19.875 3.266 5.246 1 41.81 225 ALA A N 1
ATOM 1733 C CA . ALA A 1 225 ? 18.719 2.377 5.277 1 41.81 225 ALA A CA 1
ATOM 1734 C C . ALA A 1 225 ? 19.016 1.056 4.578 1 41.81 225 ALA A C 1
ATOM 1736 O O . ALA A 1 225 ? 18.156 0.178 4.496 1 41.81 225 ALA A O 1
ATOM 1737 N N . LEU A 1 226 ? 20.156 0.879 4.012 1 42.62 226 LEU A N 1
ATOM 1738 C CA . LEU A 1 226 ? 20.281 -0.328 3.201 1 42.62 226 LEU A CA 1
ATOM 1739 C C . LEU A 1 226 ? 20.766 -1.501 4.039 1 42.62 226 LEU A C 1
ATOM 1741 O O . LEU A 1 226 ? 21.75 -1.372 4.781 1 42.62 226 LEU A O 1
ATOM 1745 N N . PRO A 1 227 ? 19.953 -2.51 4.316 1 41.53 227 PRO A N 1
ATOM 1746 C CA . PRO A 1 227 ? 20.406 -3.654 5.109 1 41.53 227 PRO A CA 1
ATOM 1747 C C . PRO A 1 227 ? 21.625 -4.352 4.492 1 41.53 227 PRO A C 1
ATOM 1749 O O . PRO A 1 227 ? 21.797 -4.332 3.27 1 41.53 227 PRO A O 1
ATOM 1752 N N . LYS A 1 228 ? 22.594 -4.789 5.285 1 42.09 228 LYS A N 1
ATOM 1753 C CA . LYS A 1 228 ? 23.703 -5.648 4.902 1 42.09 228 LYS A CA 1
ATOM 1754 C C . LYS A 1 228 ? 23.203 -7.012 4.426 1 42.09 228 LYS A C 1
ATOM 1756 O O . LYS A 1 228 ? 23.859 -7.668 3.615 1 42.09 228 LYS A O 1
ATOM 1761 N N . ASP A 1 229 ? 22.234 -7.656 5.195 1 39.53 229 ASP A N 1
ATOM 1762 C CA . ASP A 1 229 ? 21.875 -9.055 4.973 1 39.53 229 ASP A CA 1
ATOM 1763 C C . ASP A 1 229 ? 20.516 -9.164 4.297 1 39.53 229 ASP A C 1
ATOM 1765 O O . ASP A 1 229 ? 19.5 -8.734 4.855 1 39.53 229 ASP A O 1
ATOM 1769 N N . SER A 1 230 ? 20.312 -8.719 3.207 1 42.88 230 SER A N 1
ATOM 1770 C CA . SER A 1 230 ? 19.031 -8.789 2.52 1 42.88 230 SER A CA 1
ATOM 1771 C C . SER A 1 230 ? 18.531 -10.234 2.42 1 42.88 230 SER A C 1
ATOM 1773 O O . SER A 1 230 ? 19.344 -11.164 2.377 1 42.88 230 SER A O 1
ATOM 1775 N N . CYS A 1 231 ? 17.516 -10.531 3.105 1 41.44 231 CYS A N 1
ATOM 1776 C CA . CYS A 1 231 ? 16.938 -11.844 2.844 1 41.44 231 CYS A CA 1
ATOM 1777 C C . CYS A 1 231 ? 17.312 -12.328 1.446 1 41.44 231 CYS A C 1
ATOM 1779 O O . CYS A 1 231 ? 17.062 -13.492 1.106 1 41.44 231 CYS A O 1
ATOM 1781 N N . PHE A 1 232 ? 17.281 -11.367 0.568 1 46.84 232 PHE A N 1
ATOM 1782 C CA . PHE A 1 232 ? 17.656 -11.812 -0.77 1 46.84 232 PHE A CA 1
ATOM 1783 C C . PHE A 1 232 ? 19.156 -12.078 -0.865 1 46.84 232 PHE A C 1
ATOM 1785 O O . PHE A 1 232 ? 19.938 -11.141 -0.964 1 46.84 232 PHE A O 1
ATOM 1792 N N . GLY A 1 233 ? 19.594 -12.922 -0.07 1 44.19 233 GLY A N 1
ATOM 1793 C CA . GLY A 1 233 ? 21.016 -13.172 -0.187 1 44.19 233 GLY A CA 1
ATOM 1794 C C . GLY A 1 233 ? 21.828 -11.922 -0.484 1 44.19 233 GLY A C 1
ATOM 1795 O O . GLY A 1 233 ? 21.375 -10.805 -0.208 1 44.19 233 GLY A O 1
ATOM 1796 N N . ASP A 1 234 ? 23.031 -12.227 -1.205 1 46.72 234 ASP A N 1
ATOM 1797 C CA . ASP A 1 234 ? 24.016 -11.297 -1.758 1 46.72 234 ASP A CA 1
ATOM 1798 C C . ASP A 1 234 ? 23.344 -10.281 -2.68 1 46.72 234 ASP A C 1
ATOM 1800 O O . ASP A 1 234 ? 23.516 -10.328 -3.898 1 46.72 234 ASP A O 1
ATOM 1804 N N . LEU A 1 235 ? 22.062 -10.203 -2.516 1 48.25 235 LEU A N 1
ATOM 1805 C CA . LEU A 1 235 ? 21.656 -9.266 -3.555 1 48.25 235 LEU A CA 1
ATOM 1806 C C . LEU A 1 235 ? 22.625 -8.086 -3.623 1 48.25 235 LEU A C 1
ATOM 1808 O O . LEU A 1 235 ? 22.266 -6.969 -3.225 1 48.25 235 LEU A O 1
ATOM 1812 N N . GLY A 1 236 ? 23.766 -8.148 -3.377 1 50.16 236 GLY A N 1
ATOM 1813 C CA . GLY A 1 236 ? 24.984 -7.402 -3.664 1 50.16 236 GLY A CA 1
ATOM 1814 C C . GLY A 1 236 ? 24.828 -6.434 -4.824 1 50.16 236 GLY A C 1
ATOM 1815 O O . GLY A 1 236 ? 23.969 -6.633 -5.695 1 50.16 236 GLY A O 1
ATOM 1816 N N . ASN A 1 237 ? 24.609 -5.168 -4.531 1 68.12 237 ASN A N 1
ATOM 1817 C CA . ASN A 1 237 ? 24.719 -3.99 -5.387 1 68.12 237 ASN A CA 1
ATOM 1818 C C . ASN A 1 237 ? 23.406 -3.207 -5.441 1 68.12 237 ASN A C 1
ATOM 1820 O O . ASN A 1 237 ? 23.219 -2.367 -6.324 1 68.12 237 ASN A O 1
ATOM 1824 N N . LEU A 1 238 ? 22.344 -3.789 -4.477 1 73.19 238 LEU A N 1
ATOM 1825 C CA . LEU A 1 238 ? 21.125 -2.982 -4.496 1 73.19 238 LEU A CA 1
ATOM 1826 C C . LEU A 1 238 ? 21.406 -1.569 -3.992 1 73.19 238 LEU A C 1
ATOM 1828 O O . LEU A 1 238 ? 20.828 -0.604 -4.488 1 73.19 238 LEU A O 1
ATOM 1832 N N . SER A 1 239 ? 22.297 -1.557 -3.074 1 70.31 239 SER A N 1
ATOM 1833 C CA . SER A 1 239 ? 22.672 -0.253 -2.537 1 70.31 239 SER A CA 1
ATOM 1834 C C . SER A 1 239 ? 23.281 0.637 -3.615 1 70.31 239 SER A C 1
ATOM 1836 O O . SER A 1 239 ? 23.016 1.842 -3.652 1 70.31 239 SER A O 1
ATOM 1838 N N . GLU A 1 240 ? 24.016 -0.039 -4.445 1 73.62 240 GLU A N 1
ATOM 1839 C CA . GLU A 1 240 ? 24.609 0.712 -5.547 1 73.62 240 GLU A CA 1
ATOM 1840 C C . GLU A 1 240 ? 23.547 1.175 -6.539 1 73.62 240 GLU A C 1
ATOM 1842 O O . GLU A 1 240 ? 23.609 2.303 -7.031 1 73.62 240 GLU A O 1
ATOM 1847 N N . GLU A 1 241 ? 22.609 0.305 -6.742 1 77.75 241 GLU A N 1
ATOM 1848 C CA . GLU A 1 241 ? 21.547 0.66 -7.664 1 77.75 241 GLU A CA 1
ATOM 1849 C C . GLU A 1 241 ? 20.672 1.771 -7.09 1 77.75 241 GLU A C 1
ATOM 1851 O O . GLU A 1 241 ? 20.234 2.668 -7.82 1 77.75 241 GLU A O 1
ATOM 1856 N N . MET A 1 242 ? 20.484 1.649 -5.848 1 74.88 242 MET A N 1
ATOM 1857 C CA . MET A 1 242 ? 19.703 2.689 -5.172 1 74.88 242 MET A CA 1
ATOM 1858 C C . MET A 1 242 ? 20.422 4.035 -5.258 1 74.88 242 MET A C 1
ATOM 1860 O O . MET A 1 242 ? 19.781 5.059 -5.535 1 74.88 242 MET A O 1
ATOM 1864 N N . ALA A 1 243 ? 21.672 3.996 -4.996 1 71.31 243 ALA A N 1
ATOM 1865 C CA . ALA A 1 243 ? 22.469 5.215 -5.051 1 71.31 243 ALA A CA 1
ATOM 1866 C C . ALA A 1 243 ? 22.375 5.871 -6.426 1 71.31 243 ALA A C 1
ATOM 1868 O O . ALA A 1 243 ? 22.234 7.09 -6.531 1 71.31 243 ALA A O 1
ATOM 1869 N N . LYS A 1 244 ? 22.406 5.055 -7.422 1 73.06 244 LYS A N 1
ATOM 1870 C CA . LYS A 1 244 ? 22.328 5.566 -8.789 1 73.06 244 LYS A CA 1
ATOM 1871 C C . LYS A 1 244 ? 20.969 6.238 -9.039 1 73.06 244 LYS A C 1
ATOM 1873 O O . LYS A 1 244 ? 20.906 7.266 -9.711 1 73.06 244 LYS A O 1
ATOM 1878 N N . MET A 1 245 ? 19.953 5.707 -8.422 1 72.75 245 MET A N 1
ATOM 1879 C CA . MET A 1 245 ? 18.594 6.227 -8.648 1 72.75 245 MET A CA 1
ATOM 1880 C C . MET A 1 245 ? 18.359 7.504 -7.852 1 72.75 245 MET A C 1
ATOM 1882 O O . MET A 1 245 ? 17.719 8.43 -8.336 1 72.75 245 MET A O 1
ATOM 1886 N N . VAL A 1 246 ? 18.859 7.508 -6.699 1 67.81 246 VAL A N 1
ATOM 1887 C CA . VAL A 1 246 ? 18.609 8.633 -5.801 1 67.81 246 VAL A CA 1
ATOM 1888 C C . VAL A 1 246 ? 19.438 9.836 -6.25 1 67.81 246 VAL A C 1
ATOM 1890 O O . VAL A 1 246 ? 19 10.984 -6.137 1 67.81 246 VAL A O 1
ATOM 1893 N N . TYR A 1 247 ? 20.609 9.492 -6.781 1 66.06 247 TYR A N 1
ATOM 1894 C CA . TYR A 1 247 ? 21.516 10.555 -7.215 1 66.06 247 TYR A CA 1
ATOM 1895 C C . TYR A 1 247 ? 20.859 11.414 -8.297 1 66.06 247 TYR A C 1
ATOM 1897 O O . TYR A 1 247 ? 21.172 12.602 -8.43 1 66.06 247 TYR A O 1
ATOM 1905 N N . ASN A 1 248 ? 19.891 10.891 -8.914 1 64.81 248 ASN A N 1
ATOM 1906 C CA . ASN A 1 248 ? 19.297 11.586 -10.047 1 64.81 248 ASN A CA 1
ATOM 1907 C C . ASN A 1 248 ? 18 12.289 -9.648 1 64.81 248 ASN A C 1
ATOM 1909 O O . ASN A 1 248 ? 17.391 12.984 -10.461 1 64.81 248 ASN A O 1
ATOM 1913 N N . LEU A 1 249 ? 17.734 12.258 -8.359 1 67.88 249 LEU A N 1
ATOM 1914 C CA . LEU A 1 249 ? 16.469 12.867 -7.941 1 67.88 249 LEU A CA 1
ATOM 1915 C C . LEU A 1 249 ? 16.688 14.32 -7.523 1 67.88 249 LEU A C 1
ATOM 1917 O O . LEU A 1 249 ? 17.734 14.664 -6.961 1 67.88 249 LEU A O 1
ATOM 1921 N N . PRO A 1 250 ? 15.641 15.195 -7.883 1 65.5 250 PRO A N 1
ATOM 1922 C CA . PRO A 1 250 ? 15.734 16.578 -7.398 1 65.5 250 PRO A CA 1
ATOM 1923 C C . PRO A 1 250 ? 15.703 16.672 -5.875 1 65.5 250 PRO A C 1
ATOM 1925 O O . PRO A 1 250 ? 15 15.898 -5.219 1 65.5 250 PRO A O 1
ATOM 1928 N N . THR A 1 251 ? 16.578 17.516 -5.348 1 69.62 251 THR A N 1
ATOM 1929 C CA . THR A 1 251 ? 16.578 17.75 -3.91 1 69.62 251 THR A CA 1
ATOM 1930 C C . THR A 1 251 ? 16.078 19.172 -3.6 1 69.62 251 THR A C 1
ATOM 1932 O O . THR A 1 251 ? 16.266 20.094 -4.398 1 69.62 251 THR A O 1
ATOM 1935 N N . HIS A 1 252 ? 15.25 19.234 -2.479 1 72.75 252 HIS A N 1
ATOM 1936 C CA . HIS A 1 252 ? 14.672 20.516 -2.098 1 72.75 252 HIS A CA 1
ATOM 1937 C C . HIS A 1 252 ? 15.172 20.953 -0.728 1 72.75 252 HIS A C 1
ATOM 1939 O O . HIS A 1 252 ? 15.508 20.125 0.115 1 72.75 252 HIS A O 1
ATOM 1945 N N . ASP A 1 253 ? 15.242 22.297 -0.622 1 74.56 253 ASP A N 1
ATOM 1946 C CA . ASP A 1 253 ? 15.555 22.844 0.695 1 74.56 253 ASP A CA 1
ATOM 1947 C C . ASP A 1 253 ? 14.289 23 1.532 1 74.56 253 ASP A C 1
ATOM 1949 O O . ASP A 1 253 ? 13.18 22.797 1.038 1 74.56 253 ASP A O 1
ATOM 1953 N N . CYS A 1 254 ? 14.445 23.375 2.787 1 77.69 254 CYS A N 1
ATOM 1954 C CA . CYS A 1 254 ? 13.344 23.484 3.738 1 77.69 254 CYS A CA 1
ATOM 1955 C C . CYS A 1 254 ? 12.328 24.516 3.27 1 77.69 254 CYS A C 1
ATOM 1957 O O . CYS A 1 254 ? 11.117 24.297 3.363 1 77.69 254 CYS A O 1
ATOM 1959 N N . ARG A 1 255 ? 12.82 25.594 2.781 1 80 255 ARG A N 1
ATOM 1960 C CA . ARG A 1 255 ? 11.945 26.672 2.34 1 80 255 ARG A CA 1
ATOM 1961 C C . ARG A 1 255 ? 11.023 26.203 1.219 1 80 255 ARG A C 1
ATOM 1963 O O . ARG A 1 255 ? 9.859 26.594 1.166 1 80 255 ARG A O 1
ATOM 1970 N N . THR A 1 256 ? 11.57 25.406 0.386 1 83.31 256 THR A N 1
ATOM 1971 C CA . THR A 1 256 ? 10.773 24.891 -0.72 1 83.31 256 THR A CA 1
ATOM 1972 C C . THR A 1 256 ? 9.641 24 -0.203 1 83.31 256 THR A C 1
ATOM 1974 O O . THR A 1 256 ? 8.508 24.094 -0.685 1 83.31 256 THR A O 1
ATOM 1977 N N . PHE A 1 257 ? 9.883 23.281 0.801 1 87.69 257 PHE A N 1
ATOM 1978 C CA . PHE A 1 257 ? 8.867 22.391 1.359 1 87.69 257 PHE A CA 1
ATOM 1979 C C . PHE A 1 257 ? 7.777 23.203 2.053 1 87.69 257 PHE A C 1
ATOM 1981 O O . PHE A 1 257 ? 6.602 22.828 2.027 1 87.69 257 PHE A O 1
ATOM 1988 N N . GLU A 1 258 ? 8.195 24.328 2.68 1 88.81 258 GLU A N 1
ATOM 1989 C CA . GLU A 1 258 ? 7.207 25.234 3.266 1 88.81 258 GLU A CA 1
ATOM 1990 C C . GLU A 1 258 ? 6.223 25.734 2.213 1 88.81 258 GLU A C 1
ATOM 1992 O O . GLU A 1 258 ? 5.012 25.734 2.436 1 88.81 258 GLU A O 1
ATOM 1997 N N . LEU A 1 259 ? 6.777 26.031 1.105 1 86.62 259 LEU A N 1
ATOM 1998 C CA . LEU A 1 259 ? 5.969 26.609 0.031 1 86.62 259 LEU A CA 1
ATOM 1999 C C . LEU A 1 259 ? 5.016 25.562 -0.538 1 86.62 259 LEU A C 1
ATOM 2001 O O . LEU A 1 259 ? 3.863 25.875 -0.855 1 86.62 259 LEU A O 1
ATOM 2005 N N . PHE A 1 260 ? 5.504 24.391 -0.684 1 88.44 260 PHE A N 1
ATOM 2006 C CA . PHE A 1 260 ? 4.668 23.312 -1.194 1 88.44 260 PHE A CA 1
ATOM 2007 C C . PHE A 1 260 ? 3.467 23.078 -0.285 1 88.44 260 PHE A C 1
ATOM 2009 O O . PHE A 1 260 ? 2.328 23.016 -0.754 1 88.44 260 PHE A O 1
ATOM 2016 N N . MET A 1 261 ? 3.691 23.016 0.993 1 92.62 261 MET A N 1
ATOM 2017 C CA . MET A 1 261 ? 2.623 22.797 1.962 1 92.62 261 MET A CA 1
ATOM 2018 C C . MET A 1 261 ? 1.648 23.969 1.985 1 92.62 261 MET A C 1
ATOM 2020 O O . MET A 1 261 ? 0.434 23.766 2.041 1 92.62 261 MET A O 1
ATOM 2024 N N . ASP A 1 262 ? 2.186 25.156 1.941 1 92.25 262 ASP A N 1
ATOM 2025 C CA . ASP A 1 262 ? 1.348 26.344 1.895 1 92.25 262 ASP A CA 1
ATOM 2026 C C . ASP A 1 262 ? 0.385 26.297 0.711 1 92.25 262 ASP A C 1
ATOM 2028 O O . ASP A 1 262 ? -0.81 26.562 0.865 1 92.25 262 ASP A O 1
ATOM 2032 N N . HIS A 1 263 ? 0.889 25.922 -0.398 1 90.38 263 HIS A N 1
ATOM 2033 C CA . HIS A 1 263 ? 0.08 25.828 -1.607 1 90.38 263 HIS A CA 1
ATOM 2034 C C . HIS A 1 263 ? -1.02 24.781 -1.449 1 90.38 263 HIS A C 1
ATOM 2036 O O . HIS A 1 263 ? -2.182 25.047 -1.764 1 90.38 263 HIS A O 1
ATOM 2042 N N . VAL A 1 264 ? -0.684 23.703 -0.94 1 92.44 264 VAL A N 1
ATOM 2043 C CA . VAL A 1 264 ? -1.609 22.578 -0.836 1 92.44 264 VAL A CA 1
ATOM 2044 C C . VAL A 1 264 ? -2.734 22.922 0.137 1 92.44 264 VAL A C 1
ATOM 2046 O O . VAL A 1 264 ? -3.904 22.656 -0.134 1 92.44 264 VAL A O 1
ATOM 2049 N N . ILE A 1 265 ? -2.412 23.547 1.229 1 93.62 265 ILE A N 1
ATOM 2050 C CA . ILE A 1 265 ? -3.404 23.891 2.24 1 93.62 265 ILE A CA 1
ATOM 2051 C C . ILE A 1 265 ? -4.379 24.922 1.672 1 93.62 265 ILE A C 1
ATOM 2053 O O . ILE A 1 265 ? -5.59 24.828 1.893 1 93.62 265 ILE A O 1
ATOM 2057 N N . LYS A 1 266 ? -3.943 25.797 0.909 1 91.5 266 LYS A N 1
ATOM 2058 C CA . LYS A 1 266 ? -4.758 26.922 0.446 1 91.5 266 LYS A CA 1
ATOM 2059 C C . LYS A 1 266 ? -5.574 26.531 -0.785 1 91.5 266 LYS A C 1
ATOM 2061 O O . LYS A 1 266 ? -6.723 26.969 -0.933 1 91.5 266 LYS A O 1
ATOM 2066 N N . GLU A 1 267 ? -5.035 25.688 -1.603 1 91.5 267 GLU A N 1
ATOM 2067 C CA . GLU A 1 267 ? -5.66 25.438 -2.9 1 91.5 267 GLU A CA 1
ATOM 2068 C C . GLU A 1 267 ? -6.289 24.047 -2.957 1 91.5 267 GLU A C 1
ATOM 2070 O O . GLU A 1 267 ? -7.09 23.766 -3.85 1 91.5 267 GLU A O 1
ATOM 2075 N N . GLY A 1 268 ? -5.91 23.234 -2.053 1 94.25 268 GLY A N 1
ATOM 2076 C CA . GLY A 1 268 ? -6.301 21.844 -2.158 1 94.25 268 GLY A CA 1
ATOM 2077 C C . GLY A 1 268 ? -7.742 21.594 -1.748 1 94.25 268 GLY A C 1
ATOM 2078 O O . GLY A 1 268 ? -8.266 22.266 -0.855 1 94.25 268 GLY A O 1
ATOM 2079 N N . GLN A 1 269 ? -8.32 20.625 -2.426 1 95.88 269 GLN A N 1
ATOM 2080 C CA . GLN A 1 269 ? -9.625 20.078 -2.059 1 95.88 269 GLN A CA 1
ATOM 2081 C C . GLN A 1 269 ? -9.5 18.656 -1.541 1 95.88 269 GLN A C 1
ATOM 2083 O O . GLN A 1 269 ? -8.5 17.984 -1.79 1 95.88 269 GLN A O 1
ATOM 2088 N N . THR A 1 270 ? -10.547 18.25 -0.83 1 96.94 270 THR A N 1
ATOM 2089 C CA . THR A 1 270 ? -10.5 16.891 -0.307 1 96.94 270 THR A CA 1
ATOM 2090 C C . THR A 1 270 ? -10.352 15.875 -1.44 1 96.94 270 THR A C 1
ATOM 2092 O O . THR A 1 270 ? -10.961 16.031 -2.5 1 96.94 270 THR A O 1
ATOM 2095 N N . GLY A 1 271 ? -9.445 14.938 -1.251 1 96.06 271 GLY A N 1
ATOM 2096 C CA . GLY A 1 271 ? -9.219 13.891 -2.24 1 96.06 271 GLY A CA 1
ATOM 2097 C C . GLY A 1 271 ? -8.07 14.203 -3.184 1 96.06 271 GLY A C 1
ATOM 2098 O O . GLY A 1 271 ? -7.59 13.328 -3.9 1 96.06 271 GLY A O 1
ATOM 2099 N N . ASP A 1 272 ? -7.559 15.438 -3.162 1 95.31 272 ASP A N 1
ATOM 2100 C CA . ASP A 1 272 ? -6.496 15.836 -4.074 1 95.31 272 ASP A CA 1
ATOM 2101 C C . ASP A 1 272 ? -5.176 15.164 -3.713 1 95.31 272 ASP A C 1
ATOM 2103 O O . ASP A 1 272 ? -4.879 14.961 -2.533 1 95.31 272 ASP A O 1
ATOM 2107 N N . ILE A 1 273 ? -4.469 14.812 -4.711 1 94.88 273 ILE A N 1
ATOM 2108 C CA . ILE A 1 273 ? -3.068 14.422 -4.57 1 94.88 273 ILE A CA 1
ATOM 2109 C C . ILE A 1 273 ? -2.18 15.438 -5.289 1 94.88 273 ILE A C 1
ATOM 2111 O O . ILE A 1 273 ? -2.273 15.602 -6.504 1 94.88 273 ILE A O 1
ATOM 2115 N N . TRP A 1 274 ? -1.309 16.078 -4.539 1 93 274 TRP A N 1
ATOM 2116 C CA . TRP A 1 274 ? -0.408 17.094 -5.078 1 93 274 TRP A CA 1
ATOM 2117 C C . TRP A 1 274 ? 1.021 16.562 -5.152 1 93 274 TRP A C 1
ATOM 2119 O O . TRP A 1 274 ? 1.492 15.891 -4.23 1 93 274 TRP A O 1
ATOM 2129 N N . VAL A 1 275 ? 1.657 16.844 -6.246 1 89.69 275 VAL A N 1
ATOM 2130 C CA . VAL A 1 275 ? 3.062 16.5 -6.426 1 89.69 275 VAL A CA 1
ATOM 2131 C C . VAL A 1 275 ? 3.908 17.781 -6.453 1 89.69 275 VAL A C 1
ATOM 2133 O O . VAL A 1 275 ? 3.592 18.734 -7.172 1 89.69 275 VAL A O 1
ATOM 2136 N N . ALA A 1 276 ? 4.836 17.797 -5.602 1 86.94 276 ALA A N 1
ATOM 2137 C CA . ALA A 1 276 ? 5.766 18.922 -5.539 1 86.94 276 ALA A CA 1
ATOM 2138 C C . ALA A 1 276 ? 7.176 18.484 -5.938 1 86.94 276 ALA A C 1
ATOM 2140 O O . ALA A 1 276 ? 7.832 17.734 -5.207 1 86.94 276 ALA A O 1
ATOM 2141 N N . GLU A 1 277 ? 7.602 18.891 -7.051 1 79.25 277 GLU A N 1
ATOM 2142 C CA . GLU A 1 277 ? 8.914 18.531 -7.582 1 79.25 277 GLU A CA 1
ATOM 2143 C C . GLU A 1 277 ? 9.57 19.719 -8.273 1 79.25 277 GLU A C 1
ATOM 2145 O O . GLU A 1 277 ? 8.992 20.328 -9.172 1 79.25 277 GLU A O 1
ATOM 2150 N N . GLY A 1 278 ? 10.82 19.875 -7.809 1 73.31 278 GLY A N 1
ATOM 2151 C CA . GLY A 1 278 ? 11.508 21.047 -8.367 1 73.31 278 GLY A CA 1
ATOM 2152 C C . GLY A 1 278 ? 10.773 22.344 -8.094 1 73.31 278 GLY A C 1
ATOM 2153 O O . GLY A 1 278 ? 10.539 22.703 -6.941 1 73.31 278 GLY A O 1
ATOM 2154 N N . ILE A 1 279 ? 10.344 22.953 -9.242 1 68 279 ILE A N 1
ATOM 2155 C CA . ILE A 1 279 ? 9.672 24.25 -9.102 1 68 279 ILE A CA 1
ATOM 2156 C C . ILE A 1 279 ? 8.172 24.078 -9.352 1 68 279 ILE A C 1
ATOM 2158 O O . ILE A 1 279 ? 7.414 25.047 -9.289 1 68 279 ILE A O 1
ATOM 2162 N N . ASP A 1 280 ? 7.785 22.906 -9.477 1 74.69 280 ASP A N 1
ATOM 2163 C CA . ASP A 1 280 ? 6.402 22.672 -9.883 1 74.69 280 ASP A CA 1
ATOM 2164 C C . ASP A 1 280 ? 5.605 22 -8.766 1 74.69 280 ASP A C 1
ATOM 2166 O O . ASP A 1 280 ? 6.141 21.156 -8.031 1 74.69 280 ASP A O 1
ATOM 2170 N N . VAL A 1 281 ? 4.445 22.531 -8.547 1 84.38 281 VAL A N 1
ATOM 2171 C CA . VAL A 1 281 ? 3.438 21.875 -7.727 1 84.38 281 VAL A CA 1
ATOM 2172 C C . VAL A 1 281 ? 2.168 21.641 -8.547 1 84.38 281 VAL A C 1
ATOM 2174 O O . VAL A 1 281 ? 1.599 22.594 -9.094 1 84.38 281 VAL A O 1
ATOM 2177 N N . PHE A 1 282 ? 1.787 20.422 -8.688 1 86.44 282 PHE A N 1
ATOM 2178 C CA . PHE A 1 282 ? 0.632 20.125 -9.531 1 86.44 282 PHE A CA 1
ATOM 2179 C C . PHE A 1 282 ? -0.182 18.984 -8.961 1 86.44 282 PHE A C 1
ATOM 2181 O O . PHE A 1 282 ? 0.333 18.188 -8.172 1 86.44 282 PHE A O 1
ATOM 2188 N N . LYS A 1 283 ? -1.375 19 -9.383 1 89.38 283 LYS A N 1
ATOM 2189 C CA . LYS A 1 283 ? -2.277 17.922 -8.977 1 89.38 283 LYS A CA 1
ATOM 2190 C C . LYS A 1 283 ? -2.221 16.766 -9.969 1 89.38 283 LYS A C 1
ATOM 2192 O O . LYS A 1 283 ? -2.104 16.969 -11.172 1 89.38 283 LYS A O 1
ATOM 2197 N N . ILE A 1 284 ? -2.344 15.539 -9.359 1 86.44 284 ILE A N 1
ATOM 2198 C CA . ILE A 1 284 ? -2.408 14.391 -10.258 1 86.44 284 ILE A CA 1
ATOM 2199 C C . ILE A 1 284 ? -3.781 13.734 -10.156 1 86.44 284 ILE A C 1
ATOM 2201 O O . ILE A 1 284 ? -4.414 13.758 -9.102 1 86.44 284 ILE A O 1
ATOM 2205 N N . ARG A 1 285 ? -4.227 13.164 -11.25 1 78.62 285 ARG A N 1
ATOM 2206 C CA . ARG A 1 285 ? -5.516 12.484 -11.312 1 78.62 285 ARG A CA 1
ATOM 2207 C C . ARG A 1 285 ? -5.379 11.016 -10.945 1 78.62 285 ARG A C 1
ATOM 2209 O O . ARG A 1 285 ? -4.281 10.453 -11.008 1 78.62 285 ARG A O 1
ATOM 2216 N N . ALA A 1 286 ? -6.598 10.5 -10.508 1 75.38 286 ALA A N 1
ATOM 2217 C CA . ALA A 1 286 ? -6.645 9.062 -10.25 1 75.38 286 ALA A CA 1
ATOM 2218 C C . ALA A 1 286 ? -6.473 8.266 -11.547 1 75.38 286 ALA A C 1
ATOM 2220 O O . ALA A 1 286 ? -6.676 8.805 -12.641 1 75.38 286 ALA A O 1
ATOM 2221 N N . TYR A 1 287 ? -6.152 6.98 -11.281 1 68.81 287 TYR A N 1
ATOM 2222 C CA . TYR A 1 287 ? -6 6.09 -12.43 1 68.81 287 TYR A CA 1
ATOM 2223 C C . TYR A 1 287 ? -7.324 5.91 -13.164 1 68.81 287 TYR A C 1
ATOM 2225 O O . TYR A 1 287 ? -8.375 5.777 -12.531 1 68.81 287 TYR A O 1
ATOM 2233 N N . ASP A 1 288 ? -7.168 6.25 -14.391 1 69.88 288 ASP A N 1
ATOM 2234 C CA . ASP A 1 288 ? -8.242 5.84 -15.289 1 69.88 288 ASP A CA 1
ATOM 2235 C C . ASP A 1 288 ? -7.855 4.59 -16.078 1 69.88 288 ASP A C 1
ATOM 2237 O O . ASP A 1 288 ? -7.059 4.664 -17.016 1 69.88 288 ASP A O 1
ATOM 2241 N N . ARG A 1 289 ? -8.32 3.426 -15.617 1 65.75 289 ARG A N 1
ATOM 2242 C CA . ARG A 1 289 ? -7.898 2.146 -16.172 1 65.75 289 ARG A CA 1
ATOM 2243 C C . ARG A 1 289 ? -8.062 2.133 -17.688 1 65.75 289 ARG A C 1
ATOM 2245 O O . ARG A 1 289 ? -7.293 1.475 -18.391 1 65.75 289 ARG A O 1
ATOM 2252 N N . ASN A 1 290 ? -9.039 2.842 -18.125 1 65.62 290 ASN A N 1
ATOM 2253 C CA . ASN A 1 290 ? -9.242 2.873 -19.578 1 65.62 290 ASN A CA 1
ATOM 2254 C C . ASN A 1 290 ? -8.117 3.619 -20.281 1 65.62 290 ASN A C 1
ATOM 2256 O O . ASN A 1 290 ? -7.852 3.377 -21.469 1 65.62 290 ASN A O 1
ATOM 2260 N N . LYS A 1 291 ? -7.418 4.473 -19.531 1 66.25 291 LYS A N 1
ATOM 2261 C CA . LYS A 1 291 ? -6.34 5.258 -20.125 1 66.25 291 LYS A CA 1
ATOM 2262 C C . LYS A 1 291 ? -4.992 4.566 -19.938 1 66.25 291 LYS A C 1
ATOM 2264 O O . LYS A 1 291 ? -3.99 4.98 -20.516 1 66.25 291 LYS A O 1
ATOM 2269 N N . LEU A 1 292 ? -4.992 3.529 -19.172 1 67.06 292 LEU A N 1
ATOM 2270 C CA . LEU A 1 292 ? -3.729 2.865 -18.875 1 67.06 292 LEU A CA 1
ATOM 2271 C C . LEU A 1 292 ? -3.512 1.667 -19.797 1 67.06 292 LEU A C 1
ATOM 2273 O O . LEU A 1 292 ? -2.449 1.041 -19.766 1 67.06 292 LEU A O 1
ATOM 2277 N N . LYS A 1 293 ? -4.477 1.349 -20.594 1 68.06 293 LYS A N 1
ATOM 2278 C CA . LYS A 1 293 ? -4.375 0.191 -21.469 1 68.06 293 LYS A CA 1
ATOM 2279 C C . LYS A 1 293 ? -3.191 0.331 -22.422 1 68.06 293 LYS A C 1
ATOM 2281 O O . LYS A 1 293 ? -3.016 1.374 -23.062 1 68.06 293 LYS A O 1
ATOM 2286 N N . CYS A 1 294 ? -2.227 -0.637 -22.219 1 63.19 294 CYS A N 1
ATOM 2287 C CA . CYS A 1 294 ? -1.095 -0.646 -23.141 1 63.19 294 CYS A CA 1
ATOM 2288 C C . CYS A 1 294 ? -1.532 -1.061 -24.531 1 63.19 294 CYS A C 1
ATOM 2290 O O . CYS A 1 294 ? -2.357 -1.963 -24.688 1 63.19 294 CYS A O 1
ATOM 2292 N N . LYS A 1 295 ? -1.449 -0.122 -25.609 1 50.16 295 LYS A N 1
ATOM 2293 C CA . LYS A 1 295 ? -1.757 -0.459 -26.984 1 50.16 295 LYS A CA 1
ATOM 2294 C C . LYS A 1 295 ? -1.046 -1.742 -27.422 1 50.16 295 LYS A C 1
ATOM 2296 O O . LYS A 1 295 ? 0.131 -1.937 -27.109 1 50.16 295 LYS A O 1
ATOM 2301 N N . ALA A 1 296 ? -1.796 -2.947 -27.656 1 42.12 296 ALA A N 1
ATOM 2302 C CA . ALA A 1 296 ? -1.243 -4.129 -28.312 1 42.12 296 ALA A CA 1
ATOM 2303 C C . ALA A 1 296 ? -0.153 -3.74 -29.312 1 42.12 296 ALA A C 1
ATOM 2305 O O . ALA A 1 296 ? -0.25 -2.707 -29.984 1 42.12 296 ALA A O 1
ATOM 2306 N N . ALA A 1 297 ? 1.157 -4.219 -29.156 1 30.69 297 ALA A N 1
ATOM 2307 C CA . ALA A 1 297 ? 2.025 -4.098 -30.312 1 30.69 297 ALA A CA 1
ATOM 2308 C C . ALA A 1 297 ? 1.278 -4.461 -31.594 1 30.69 297 ALA A C 1
ATOM 2310 O O . ALA A 1 297 ? 0.69 -5.539 -31.703 1 30.69 297 ALA A O 1
ATOM 2311 N N . ALA A 1 298 ? 0.847 -3.543 -32.406 1 27.59 298 ALA A N 1
ATOM 2312 C CA . ALA A 1 298 ? 0.689 -3.885 -33.812 1 27.59 298 ALA A CA 1
ATOM 2313 C C . ALA A 1 298 ? 1.936 -4.582 -34.344 1 27.59 298 ALA A C 1
ATOM 2315 O O . ALA A 1 298 ? 3.061 -4.164 -34.062 1 27.59 298 ALA A O 1
ATOM 2316 N N . MET B 1 1 ? -26.797 -11.578 14.633 1 17.3 1 MET B N 1
ATOM 2317 C CA . MET B 1 1 ? -27.672 -11.5 13.469 1 17.3 1 MET B CA 1
ATOM 2318 C C . MET B 1 1 ? -26.969 -10.852 12.289 1 17.3 1 MET B C 1
ATOM 2320 O O . MET B 1 1 ? -26.547 -9.695 12.375 1 17.3 1 MET B O 1
ATOM 2324 N N . SER B 1 2 ? -26.25 -11.68 11.492 1 21.83 2 SER B N 1
ATOM 2325 C CA . SER B 1 2 ? -25.375 -11.641 10.328 1 21.83 2 SER B CA 1
ATOM 2326 C C . SER B 1 2 ? -26.062 -10.977 9.141 1 21.83 2 SER B C 1
ATOM 2328 O O . SER B 1 2 ? -27.078 -11.484 8.648 1 21.83 2 SER B O 1
ATOM 2330 N N . PHE B 1 3 ? -26.359 -9.734 9.305 1 23.31 3 PHE B N 1
ATOM 2331 C CA . PHE B 1 3 ? -27.188 -9.109 8.281 1 23.31 3 PHE B CA 1
ATOM 2332 C C . PHE B 1 3 ? -26.641 -9.383 6.891 1 23.31 3 PHE B C 1
ATOM 2334 O O . PHE B 1 3 ? -25.578 -8.859 6.523 1 23.31 3 PHE B O 1
ATOM 2341 N N . LEU B 1 4 ? -26.953 -10.477 6.297 1 26.39 4 LEU B N 1
ATOM 2342 C CA . LEU B 1 4 ? -26.938 -10.938 4.91 1 26.39 4 LEU B CA 1
ATOM 2343 C C . LEU B 1 4 ? -27.641 -9.93 4.008 1 26.39 4 LEU B C 1
ATOM 2345 O O . LEU B 1 4 ? -28.875 -9.805 4.047 1 26.39 4 LEU B O 1
ATOM 2349 N N . VAL B 1 5 ? -27.141 -8.766 3.834 1 27.91 5 VAL B N 1
ATOM 2350 C CA . VAL B 1 5 ? -27.828 -8.07 2.744 1 27.91 5 VAL B CA 1
ATOM 2351 C C . VAL B 1 5 ? -27.922 -8.984 1.524 1 27.91 5 VAL B C 1
ATOM 2353 O O . VAL B 1 5 ? -26.891 -9.406 0.977 1 27.91 5 VAL B O 1
ATOM 2356 N N . LYS B 1 6 ? -28.922 -9.75 1.266 1 29.78 6 LYS B N 1
ATOM 2357 C CA . LYS B 1 6 ? -29.422 -10.5 0.115 1 29.78 6 LYS B CA 1
ATOM 2358 C C . LYS B 1 6 ? -29.391 -9.641 -1.147 1 29.78 6 LYS B C 1
ATOM 2360 O O . LYS B 1 6 ? -30.281 -8.805 -1.356 1 29.78 6 LYS B O 1
ATOM 2365 N N . LEU B 1 7 ? -28.188 -9.188 -1.571 1 32.19 7 LEU B N 1
ATOM 2366 C CA . LEU B 1 7 ? -28.094 -8.562 -2.887 1 32.19 7 LEU B CA 1
ATOM 2367 C C . LEU B 1 7 ? -28.734 -9.445 -3.955 1 32.19 7 LEU B C 1
ATOM 2369 O O . LEU B 1 7 ? -28.375 -10.617 -4.094 1 32.19 7 LEU B O 1
ATOM 2373 N N . SER B 1 8 ? -29.938 -9.242 -4.387 1 31.86 8 SER B N 1
ATOM 2374 C CA . SER B 1 8 ? -30.656 -9.953 -5.434 1 31.86 8 SER B CA 1
ATOM 2375 C C . SER B 1 8 ? -29.828 -10.094 -6.695 1 31.86 8 SER B C 1
ATOM 2377 O O . SER B 1 8 ? -29.078 -9.18 -7.062 1 31.86 8 SER B O 1
ATOM 2379 N N . GLN B 1 9 ? -29.469 -11.258 -7.215 1 33.38 9 GLN B N 1
ATOM 2380 C CA . GLN B 1 9 ? -28.844 -11.797 -8.414 1 33.38 9 GLN B CA 1
ATOM 2381 C C . GLN B 1 9 ? -29.188 -10.969 -9.641 1 33.38 9 GLN B C 1
ATOM 2383 O O . GLN B 1 9 ? -28.562 -11.109 -10.695 1 33.38 9 GLN B O 1
ATOM 2388 N N . LYS B 1 10 ? -30.281 -10.305 -9.695 1 36.38 10 LYS B N 1
ATOM 2389 C CA . LYS B 1 10 ? -30.859 -9.789 -10.93 1 36.38 10 LYS B CA 1
ATOM 2390 C C . LYS B 1 10 ? -30 -8.688 -11.539 1 36.38 10 LYS B C 1
ATOM 2392 O O . LYS B 1 10 ? -30.156 -8.344 -12.711 1 36.38 10 LYS B O 1
ATOM 2397 N N . HIS B 1 11 ? -29.281 -7.906 -10.812 1 37.88 11 HIS B N 1
ATOM 2398 C CA . HIS B 1 11 ? -28.656 -6.742 -11.438 1 37.88 11 HIS B CA 1
ATOM 2399 C C . HIS B 1 11 ? -27.172 -6.969 -11.68 1 37.88 11 HIS B C 1
ATOM 2401 O O . HIS B 1 11 ? -26.453 -6.047 -12.07 1 37.88 11 HIS B O 1
ATOM 2407 N N . LEU B 1 12 ? -26.75 -8.102 -11.469 1 40.19 12 LEU B N 1
ATOM 2408 C CA . LEU B 1 12 ? -25.344 -8.391 -11.742 1 40.19 12 LEU B CA 1
ATOM 2409 C C . LEU B 1 12 ? -25.141 -8.766 -13.211 1 40.19 12 LEU B C 1
ATOM 2411 O O . LEU B 1 12 ? -25.875 -9.609 -13.742 1 40.19 12 LEU B O 1
ATOM 2415 N N . LYS B 1 13 ? -24.469 -7.98 -14.016 1 43.03 13 LYS B N 1
ATOM 2416 C CA . LYS B 1 13 ? -24.109 -8.32 -15.391 1 43.03 13 LYS B CA 1
ATOM 2417 C C . LYS B 1 13 ? -23.047 -9.414 -15.438 1 43.03 13 LYS B C 1
ATOM 2419 O O . LYS B 1 13 ? -21.891 -9.172 -15.086 1 43.03 13 LYS B O 1
ATOM 2424 N N . ILE B 1 14 ? -23.422 -10.617 -15.281 1 42.84 14 ILE B N 1
ATOM 2425 C CA . ILE B 1 14 ? -22.5 -11.734 -15.445 1 42.84 14 ILE B CA 1
ATOM 2426 C C . ILE B 1 14 ? -22.031 -11.812 -16.891 1 42.84 14 ILE B C 1
ATOM 2428 O O . ILE B 1 14 ? -22.859 -11.938 -17.812 1 42.84 14 ILE B O 1
ATOM 2432 N N . TYR B 1 15 ? -20.859 -11.336 -17.141 1 43.22 15 TYR B N 1
ATOM 2433 C CA . TYR B 1 15 ? -20.281 -11.516 -18.469 1 43.22 15 TYR B CA 1
ATOM 2434 C C . TYR B 1 15 ? -19.875 -12.961 -18.703 1 43.22 15 TYR B C 1
ATOM 2436 O O . TYR B 1 15 ? -18.953 -13.461 -18.047 1 43.22 15 TYR B O 1
ATOM 2444 N N . SER B 1 16 ? -20.797 -13.742 -19.031 1 40 16 SER B N 1
ATOM 2445 C CA . SER B 1 16 ? -20.5 -15.148 -19.297 1 40 16 SER B CA 1
ATOM 2446 C C . SER B 1 16 ? -19.906 -15.328 -20.688 1 40 16 SER B C 1
ATOM 2448 O O . SER B 1 16 ? -19.562 -16.453 -21.078 1 40 16 SER B O 1
ATOM 2450 N N . ASN B 1 17 ? -20.188 -14.367 -21.656 1 36.75 17 ASN B N 1
ATOM 2451 C CA . ASN B 1 17 ? -19.828 -14.812 -22.984 1 36.75 17 ASN B CA 1
ATOM 2452 C C . ASN B 1 17 ? -18.359 -14.57 -23.297 1 36.75 17 ASN B C 1
ATOM 2454 O O . ASN B 1 17 ? -17.953 -13.438 -23.562 1 36.75 17 ASN B O 1
ATOM 2458 N N . PRO B 1 18 ? -17.5 -15.516 -23.016 1 38.81 18 PRO B N 1
ATOM 2459 C CA . PRO B 1 18 ? -16.047 -15.414 -23.25 1 38.81 18 PRO B CA 1
ATOM 2460 C C . PRO B 1 18 ? -15.703 -15.188 -24.719 1 38.81 18 PRO B C 1
ATOM 2462 O O . PRO B 1 18 ? -14.531 -15.023 -25.062 1 38.81 18 PRO B O 1
ATOM 2465 N N . SER B 1 19 ? -16.547 -15.383 -25.672 1 36.59 19 SER B N 1
ATOM 2466 C CA . SER B 1 19 ? -16.172 -15.594 -27.062 1 36.59 19 SER B CA 1
ATOM 2467 C C . SER B 1 19 ? -15.438 -14.383 -27.625 1 36.59 19 SER B C 1
ATOM 2469 O O . SER B 1 19 ? -14.602 -14.523 -28.516 1 36.59 19 SER B O 1
ATOM 2471 N N . LYS B 1 20 ? -15.836 -13.242 -27.375 1 38.84 20 LYS B N 1
ATOM 2472 C CA . LYS B 1 20 ? -15.25 -12.18 -28.172 1 38.84 20 LYS B CA 1
ATOM 2473 C C . LYS B 1 20 ? -13.836 -11.852 -27.719 1 38.84 20 LYS B C 1
ATOM 2475 O O . LYS B 1 20 ? -13.156 -11.016 -28.328 1 38.84 20 LYS B O 1
ATOM 2480 N N . PHE B 1 21 ? -13.602 -11.867 -26.438 1 39.53 21 PHE B N 1
ATOM 2481 C CA . PHE B 1 21 ? -12.258 -11.5 -26.016 1 39.53 21 PHE B CA 1
ATOM 2482 C C . PHE B 1 21 ? -11.219 -12.141 -26.922 1 39.53 21 PHE B C 1
ATOM 2484 O O . PHE B 1 21 ? -10.039 -11.773 -26.891 1 39.53 21 PHE B O 1
ATOM 2491 N N . ILE B 1 22 ? -11.508 -13.422 -27.328 1 36.72 22 ILE B N 1
ATOM 2492 C CA . ILE B 1 22 ? -10.594 -14.281 -28.062 1 36.72 22 ILE B CA 1
ATOM 2493 C C . ILE B 1 22 ? -10.414 -13.75 -29.484 1 36.72 22 ILE B C 1
ATOM 2495 O O . ILE B 1 22 ? -11.156 -14.117 -30.391 1 36.72 22 ILE B O 1
ATOM 2499 N N . SER B 1 23 ? -10.695 -12.664 -29.703 1 34.66 23 SER B N 1
ATOM 2500 C CA . SER B 1 23 ? -10.398 -12.461 -31.109 1 34.66 23 SER B CA 1
ATOM 2501 C C . SER B 1 23 ? -9.195 -13.289 -31.547 1 34.66 23 SER B C 1
ATOM 2503 O O . SER B 1 23 ? -9.195 -13.875 -32.625 1 34.66 23 SER B O 1
ATOM 2505 N N . GLN B 1 24 ? -7.902 -12.781 -31.203 1 34.56 24 GLN B N 1
ATOM 2506 C CA . GLN B 1 24 ? -6.961 -13.773 -31.719 1 34.56 24 GLN B CA 1
ATOM 2507 C C . GLN B 1 24 ? -7.191 -15.141 -31.078 1 34.56 24 GLN B C 1
ATOM 2509 O O . GLN B 1 24 ? -6.781 -15.375 -29.938 1 34.56 24 GLN B O 1
ATOM 2514 N N . ARG B 1 25 ? -8.281 -15.766 -31.172 1 36.84 25 ARG B N 1
ATOM 2515 C CA . ARG B 1 25 ? -8.789 -17.109 -30.922 1 36.84 25 ARG B CA 1
ATOM 2516 C C . ARG B 1 25 ? -7.656 -18.125 -30.844 1 36.84 25 ARG B C 1
ATOM 2518 O O . ARG B 1 25 ? -7.324 -18.75 -31.859 1 36.84 25 ARG B O 1
ATOM 2525 N N . ARG B 1 26 ? -6.516 -17.781 -30.422 1 37.34 26 ARG B N 1
ATOM 2526 C CA . ARG B 1 26 ? -5.816 -19.047 -30.297 1 37.34 26 ARG B CA 1
ATOM 2527 C C . ARG B 1 26 ? -6.609 -20.016 -29.422 1 37.34 26 ARG B C 1
ATOM 2529 O O . ARG B 1 26 ? -7.176 -19.625 -28.406 1 37.34 26 ARG B O 1
ATOM 2536 N N . LYS B 1 27 ? -7.371 -20.922 -29.906 1 36.31 27 LYS B N 1
ATOM 2537 C CA . LYS B 1 27 ? -7.875 -22.141 -29.281 1 36.31 27 LYS B CA 1
ATOM 2538 C C . LYS B 1 27 ? -7.168 -22.406 -27.953 1 36.31 27 LYS B C 1
ATOM 2540 O O . LYS B 1 27 ? -5.949 -22.578 -27.922 1 36.31 27 LYS B O 1
ATOM 2545 N N . PHE B 1 28 ? -7.562 -21.703 -26.875 1 39.88 28 PHE B N 1
ATOM 2546 C CA . PHE B 1 28 ? -7.16 -22.141 -25.531 1 39.88 28 PHE B CA 1
ATOM 2547 C C . PHE B 1 28 ? -6.965 -23.641 -25.484 1 39.88 28 PHE B C 1
ATOM 2549 O O . PHE B 1 28 ? -7.938 -24.406 -25.438 1 39.88 28 PHE B O 1
ATOM 2556 N N . SER B 1 29 ? -6.422 -24.188 -26.281 1 36.06 29 SER B N 1
ATOM 2557 C CA . SER B 1 29 ? -6.289 -25.641 -26.109 1 36.06 29 SER B CA 1
ATOM 2558 C C . SER B 1 29 ? -5.918 -25.984 -24.672 1 36.06 29 SER B C 1
ATOM 2560 O O . SER B 1 29 ? -4.801 -25.719 -24.234 1 36.06 29 SER B O 1
ATOM 2562 N N . CYS B 1 30 ? -6.836 -25.641 -23.609 1 44.75 30 CYS B N 1
ATOM 2563 C CA . CYS B 1 30 ? -6.66 -26.312 -22.344 1 44.75 30 CYS B CA 1
ATOM 2564 C C . CYS B 1 30 ? -5.652 -27.453 -22.453 1 44.75 30 CYS B C 1
ATOM 2566 O O . CYS B 1 30 ? -5.266 -28.062 -21.453 1 44.75 30 CYS B O 1
ATOM 2568 N N . GLU B 1 31 ? -5.523 -27.859 -23.609 1 49.03 31 GLU B N 1
ATOM 2569 C CA . GLU B 1 31 ? -4.727 -29.047 -23.891 1 49.03 31 GLU B CA 1
ATOM 2570 C C . GLU B 1 31 ? -3.234 -28.734 -23.828 1 49.03 31 GLU B C 1
ATOM 2572 O O . GLU B 1 31 ? -2.404 -29.625 -24.062 1 49.03 31 GLU B O 1
ATOM 2577 N N . ASP B 1 32 ? -2.965 -27.359 -23.484 1 66.06 32 ASP B N 1
ATOM 2578 C CA . ASP B 1 32 ? -1.513 -27.219 -23.531 1 66.06 32 ASP B CA 1
ATOM 2579 C C . ASP B 1 32 ? -0.887 -27.547 -22.188 1 66.06 32 ASP B C 1
ATOM 2581 O O . ASP B 1 32 ? -1.508 -27.344 -21.141 1 66.06 32 ASP B O 1
ATOM 2585 N N . GLN B 1 33 ? -0.084 -28.406 -22.109 1 81.5 33 GLN B N 1
ATOM 2586 C CA . GLN B 1 33 ? 0.642 -29.016 -21 1 81.5 33 GLN B CA 1
ATOM 2587 C C . GLN B 1 33 ? 1.757 -28.109 -20.5 1 81.5 33 GLN B C 1
ATOM 2589 O O . GLN B 1 33 ? 2.887 -28.547 -20.297 1 81.5 33 GLN B O 1
ATOM 2594 N N . PHE B 1 34 ? 1.253 -26.656 -20.266 1 84.06 34 PHE B N 1
ATOM 2595 C CA . PHE B 1 34 ? 2.326 -25.734 -19.891 1 84.06 34 PHE B CA 1
ATOM 2596 C C . PHE B 1 34 ? 2.811 -26.047 -18.469 1 84.06 34 PHE B C 1
ATOM 2598 O O . PHE B 1 34 ? 3.928 -25.672 -18.109 1 84.06 34 PHE B O 1
ATOM 2605 N N . ALA B 1 35 ? 1.941 -26.75 -17.719 1 90.62 35 ALA B N 1
ATOM 2606 C CA . ALA B 1 35 ? 2.299 -26.984 -16.312 1 90.62 35 ALA B CA 1
ATOM 2607 C C . ALA B 1 35 ? 2.73 -28.438 -16.094 1 90.62 35 ALA B C 1
ATOM 2609 O O . ALA B 1 35 ? 2.811 -28.906 -14.953 1 90.62 35 ALA B O 1
ATOM 2610 N N . LYS B 1 36 ? 2.99 -29.094 -17.219 1 91.06 36 LYS B N 1
ATOM 2611 C CA . LYS B 1 36 ? 3.404 -30.484 -17.078 1 91.06 36 LYS B CA 1
ATOM 2612 C C . LYS B 1 36 ? 4.633 -30.609 -16.188 1 91.06 36 LYS B C 1
ATOM 2614 O O . LYS B 1 36 ? 5.609 -29.891 -16.359 1 91.06 36 LYS B O 1
ATOM 2619 N N . CYS B 1 37 ? 4.551 -31.453 -15.172 1 90.31 37 CYS B N 1
ATOM 2620 C CA . CYS B 1 37 ? 5.598 -31.812 -14.219 1 90.31 37 CYS B CA 1
ATOM 2621 C C . CYS B 1 37 ? 5.93 -30.641 -13.305 1 90.31 37 CYS B C 1
ATOM 2623 O O . CYS B 1 37 ? 6.957 -30.656 -12.625 1 90.31 37 CYS B O 1
ATOM 2625 N N . LYS B 1 38 ? 5.074 -29.625 -13.391 1 94.5 38 LYS B N 1
ATOM 2626 C CA . LYS B 1 38 ? 5.344 -28.438 -12.594 1 94.5 38 LYS B CA 1
ATOM 2627 C C . LYS B 1 38 ? 4.613 -28.5 -11.25 1 94.5 38 LYS B C 1
ATOM 2629 O O . LYS B 1 38 ? 3.578 -29.172 -11.133 1 94.5 38 LYS B O 1
ATOM 2634 N N . VAL B 1 39 ? 5.199 -27.859 -10.297 1 96.5 39 VAL B N 1
ATOM 2635 C CA . VAL B 1 39 ? 4.617 -27.734 -8.961 1 96.5 39 VAL B CA 1
ATOM 2636 C C . VAL B 1 39 ? 4.168 -26.297 -8.711 1 96.5 39 VAL B C 1
ATOM 2638 O O . VAL B 1 39 ? 4.941 -25.359 -8.914 1 96.5 39 VAL B O 1
ATOM 2641 N N . VAL B 1 40 ? 2.879 -26.156 -8.219 1 97.75 40 VAL B N 1
ATOM 2642 C CA . VAL B 1 40 ? 2.248 -24.859 -8.094 1 97.75 40 VAL B CA 1
ATOM 2643 C C . VAL B 1 40 ? 1.775 -24.641 -6.656 1 97.75 40 VAL B C 1
ATOM 2645 O O . VAL B 1 40 ? 1.179 -25.547 -6.059 1 97.75 40 VAL B O 1
ATOM 2648 N N . LEU B 1 41 ? 2.115 -23.531 -6.094 1 98.06 41 LEU B N 1
ATOM 2649 C CA . LEU B 1 41 ? 1.585 -23.125 -4.797 1 98.06 41 LEU B CA 1
ATOM 2650 C C . LEU B 1 41 ? 0.656 -21.938 -4.938 1 98.06 41 LEU B C 1
ATOM 2652 O O . LEU B 1 41 ? 1.05 -20.891 -5.48 1 98.06 41 LEU B O 1
ATOM 2656 N N . ILE B 1 42 ? -0.587 -22.078 -4.477 1 98 42 ILE B N 1
ATOM 2657 C CA . ILE B 1 42 ? -1.569 -21 -4.52 1 98 42 ILE B CA 1
ATOM 2658 C C . ILE B 1 42 ? -1.923 -20.562 -3.098 1 98 42 ILE B C 1
ATOM 2660 O O . ILE B 1 42 ? -2.643 -21.266 -2.389 1 98 42 ILE B O 1
ATOM 2664 N N . ASN B 1 43 ? -1.351 -19.422 -2.711 1 96.75 43 ASN B N 1
ATOM 2665 C CA . ASN B 1 43 ? -1.76 -18.797 -1.458 1 96.75 43 ASN B CA 1
ATOM 2666 C C . ASN B 1 43 ? -3.131 -18.141 -1.582 1 96.75 43 ASN B C 1
ATOM 2668 O O . ASN B 1 43 ? -3.336 -17.281 -2.445 1 96.75 43 ASN B O 1
ATOM 2672 N N . GLY B 1 44 ? -4.035 -18.484 -0.721 1 92.75 44 GLY B N 1
ATOM 2673 C CA . GLY B 1 44 ? -5.41 -18.047 -0.896 1 92.75 44 GLY B CA 1
ATOM 2674 C C . GLY B 1 44 ? -6.156 -18.828 -1.963 1 92.75 44 GLY B C 1
ATOM 2675 O O . GLY B 1 44 ? -6.898 -18.234 -2.758 1 92.75 44 GLY B O 1
ATOM 2676 N N . GLY B 1 45 ? -5.934 -20.078 -2.031 1 90.06 45 GLY B N 1
ATOM 2677 C CA . GLY B 1 45 ? -6.504 -20.891 -3.088 1 90.06 45 GLY B CA 1
ATOM 2678 C C . GLY B 1 45 ? -7.922 -21.359 -2.793 1 90.06 45 GLY B C 1
ATOM 2679 O O . GLY B 1 45 ? -8.57 -21.953 -3.645 1 90.06 45 GLY B O 1
ATOM 2680 N N . GLY B 1 46 ? -8.43 -21.016 -1.646 1 86.44 46 GLY B N 1
ATOM 2681 C CA . GLY B 1 46 ? -9.75 -21.484 -1.255 1 86.44 46 GLY B CA 1
ATOM 2682 C C . GLY B 1 46 ? -10.875 -20.625 -1.812 1 86.44 46 GLY B C 1
ATOM 2683 O O . GLY B 1 46 ? -12.023 -21.062 -1.864 1 86.44 46 GLY B O 1
ATOM 2684 N N . GLY B 1 47 ? -10.578 -19.406 -2.203 1 82.5 47 GLY B N 1
ATOM 2685 C CA . GLY B 1 47 ? -11.586 -18.531 -2.783 1 82.5 47 GLY B CA 1
ATOM 2686 C C . GLY B 1 47 ? -11.93 -18.891 -4.215 1 82.5 47 GLY B C 1
ATOM 2687 O O . GLY B 1 47 ? -11.312 -19.781 -4.805 1 82.5 47 GLY B O 1
ATOM 2688 N N . VAL B 1 48 ? -12.875 -18.234 -4.781 1 80.69 48 VAL B N 1
ATOM 2689 C CA . VAL B 1 48 ? -13.406 -18.531 -6.109 1 80.69 48 VAL B CA 1
ATOM 2690 C C . VAL B 1 48 ? -12.289 -18.422 -7.145 1 80.69 48 VAL B C 1
ATOM 2692 O O . VAL B 1 48 ? -12.109 -19.312 -7.977 1 80.69 48 VAL B O 1
ATOM 2695 N N . THR B 1 49 ? -11.562 -17.375 -7.074 1 87.69 49 THR B N 1
ATOM 2696 C CA . THR B 1 49 ? -10.484 -17.156 -8.031 1 87.69 49 THR B CA 1
ATOM 2697 C C . THR B 1 49 ? -9.375 -18.203 -7.824 1 87.69 49 THR B C 1
ATOM 2699 O O . THR B 1 49 ? -8.836 -18.734 -8.789 1 87.69 49 THR B O 1
ATOM 2702 N N . GLY B 1 50 ? -9.07 -18.484 -6.586 1 90.75 50 GLY B N 1
ATOM 2703 C CA . GLY B 1 50 ? -8.047 -19.469 -6.281 1 90.75 50 GLY B CA 1
ATOM 2704 C C . GLY B 1 50 ? -8.383 -20.859 -6.785 1 90.75 50 GLY B C 1
ATOM 2705 O O . GLY B 1 50 ? -7.52 -21.562 -7.309 1 90.75 50 GLY B O 1
ATOM 2706 N N . GLN B 1 51 ? -9.609 -21.219 -6.66 1 89.38 51 GLN B N 1
ATOM 2707 C CA . GLN B 1 51 ? -10.07 -22.516 -7.141 1 89.38 51 GLN B CA 1
ATOM 2708 C C . GLN B 1 51 ? -9.992 -22.594 -8.664 1 89.38 51 GLN B C 1
ATOM 2710 O O . GLN B 1 51 ? -9.633 -23.641 -9.211 1 89.38 51 GLN B O 1
ATOM 2715 N N . ALA B 1 52 ? -10.375 -21.484 -9.281 1 89.88 52 ALA B N 1
ATOM 2716 C CA . ALA B 1 52 ? -10.273 -21.438 -10.742 1 89.88 52 ALA B CA 1
ATOM 2717 C C . ALA B 1 52 ? -8.828 -21.609 -11.195 1 89.88 52 ALA B C 1
ATOM 2719 O O . ALA B 1 52 ? -8.555 -22.328 -12.164 1 89.88 52 ALA B O 1
ATOM 2720 N N . PHE B 1 53 ? -7.906 -21.047 -10.492 1 94.44 53 PHE B N 1
ATOM 2721 C CA . PHE B 1 53 ? -6.492 -21.156 -10.836 1 94.44 53 PHE B CA 1
ATOM 2722 C C . PHE B 1 53 ? -5.984 -22.562 -10.594 1 94.44 53 PHE B C 1
ATOM 2724 O O . PHE B 1 53 ? -5.234 -23.109 -11.406 1 94.44 53 PHE B O 1
ATOM 2731 N N . ALA B 1 54 ? -6.457 -23.141 -9.5 1 94.88 54 ALA B N 1
ATOM 2732 C CA . ALA B 1 54 ? -6.078 -24.531 -9.227 1 94.88 54 ALA B CA 1
ATOM 2733 C C . ALA B 1 54 ? -6.551 -25.453 -10.352 1 94.88 54 ALA B C 1
ATOM 2735 O O . ALA B 1 54 ? -5.789 -26.297 -10.836 1 94.88 54 ALA B O 1
ATOM 2736 N N . SER B 1 55 ? -7.777 -25.266 -10.719 1 92.12 55 SER B N 1
ATOM 2737 C CA . SER B 1 55 ? -8.359 -26.062 -11.797 1 92.12 55 SER B CA 1
ATOM 2738 C C . SER B 1 55 ? -7.562 -25.906 -13.086 1 92.12 55 SER B C 1
ATOM 2740 O O . SER B 1 55 ? -7.273 -26.891 -13.766 1 92.12 55 SER B O 1
ATOM 2742 N N . LEU B 1 56 ? -7.148 -24.719 -13.398 1 93.12 56 LEU B N 1
ATOM 2743 C CA . LEU B 1 56 ? -6.371 -24.438 -14.602 1 93.12 56 LEU B CA 1
ATOM 2744 C C . LEU B 1 56 ? -5.059 -25.219 -14.594 1 93.12 56 LEU B C 1
ATOM 2746 O O . LEU B 1 56 ? -4.719 -25.875 -15.57 1 93.12 56 LEU B O 1
ATOM 2750 N N . PHE B 1 57 ? -4.309 -25.172 -13.508 1 95.94 57 PHE B N 1
ATOM 2751 C CA . PHE B 1 57 ? -2.998 -25.812 -13.438 1 95.94 57 PHE B CA 1
ATOM 2752 C C . PHE B 1 57 ? -3.135 -27.328 -13.477 1 95.94 57 PHE B C 1
ATOM 2754 O O . PHE B 1 57 ? -2.32 -28.016 -14.094 1 95.94 57 PHE B O 1
ATOM 2761 N N . LEU B 1 58 ? -4.176 -27.844 -12.836 1 94 58 LEU B N 1
ATOM 2762 C CA . LEU B 1 58 ? -4.414 -29.281 -12.859 1 94 58 LEU B CA 1
ATOM 2763 C C . LEU B 1 58 ? -4.77 -29.75 -14.266 1 94 58 LEU B C 1
ATOM 2765 O O . LEU B 1 58 ? -4.23 -30.75 -14.742 1 94 58 LEU B O 1
ATOM 2769 N N . LYS B 1 59 ? -5.621 -28.969 -14.938 1 91.56 59 LYS B N 1
ATOM 2770 C CA . LYS B 1 59 ? -6.004 -29.297 -16.312 1 91.56 59 LYS B CA 1
ATOM 2771 C C . LYS B 1 59 ? -4.809 -29.203 -17.25 1 91.56 59 LYS B C 1
ATOM 2773 O O . LYS B 1 59 ? -4.75 -29.906 -18.266 1 91.56 59 LYS B O 1
ATOM 2778 N N . SER B 1 60 ? -3.857 -28.375 -16.844 1 93.5 60 SER B N 1
ATOM 2779 C CA . SER B 1 60 ? -2.689 -28.141 -17.688 1 93.5 60 SER B CA 1
ATOM 2780 C C . SER B 1 60 ? -1.571 -29.125 -17.375 1 93.5 60 SER B C 1
ATOM 2782 O O . SER B 1 60 ? -0.443 -28.969 -17.844 1 93.5 60 SER B O 1
ATOM 2784 N N . GLY B 1 61 ? -1.812 -30.094 -16.453 1 92.38 61 GLY B N 1
ATOM 2785 C CA . GLY B 1 61 ? -0.917 -31.219 -16.266 1 92.38 61 GLY B CA 1
ATOM 2786 C C . GLY B 1 61 ? 0.022 -31.047 -15.086 1 92.38 61 GLY B C 1
ATOM 2787 O O . GLY B 1 61 ? 1.014 -31.766 -14.961 1 92.38 61 GLY B O 1
ATOM 2788 N N . ALA B 1 62 ? -0.246 -30.156 -14.234 1 95.56 62 ALA B N 1
ATOM 2789 C CA . ALA B 1 62 ? 0.635 -29.922 -13.094 1 95.56 62 ALA B CA 1
ATOM 2790 C C . ALA B 1 62 ? 0.846 -31.203 -12.297 1 95.56 62 ALA B C 1
ATOM 2792 O O . ALA B 1 62 ? -0.09 -31.984 -12.109 1 95.56 62 ALA B O 1
ATOM 2793 N N . LYS B 1 63 ? 2.086 -31.391 -11.898 1 95.25 63 LYS B N 1
ATOM 2794 C CA . LYS B 1 63 ? 2.418 -32.531 -11.031 1 95.25 63 LYS B CA 1
ATOM 2795 C C . LYS B 1 63 ? 1.686 -32.406 -9.695 1 95.25 63 LYS B C 1
ATOM 2797 O O . LYS B 1 63 ? 1.151 -33.406 -9.195 1 95.25 63 LYS B O 1
ATOM 2802 N N . ALA B 1 64 ? 1.711 -31.188 -9.18 1 96.94 64 ALA B N 1
ATOM 2803 C CA . ALA B 1 64 ? 1.033 -30.938 -7.91 1 96.94 64 ALA B CA 1
ATOM 2804 C C . ALA B 1 64 ? 0.615 -29.484 -7.781 1 96.94 64 ALA B C 1
ATOM 2806 O O . ALA B 1 64 ? 1.344 -28.578 -8.203 1 96.94 64 ALA B O 1
ATOM 2807 N N . VAL B 1 65 ? -0.565 -29.312 -7.234 1 97.56 65 VAL B N 1
ATOM 2808 C CA . VAL B 1 65 ? -1.061 -28 -6.848 1 97.56 65 VAL B CA 1
ATOM 2809 C C . VAL B 1 65 ? -1.315 -27.969 -5.344 1 97.56 65 VAL B C 1
ATOM 2811 O O . VAL B 1 65 ? -2.123 -28.734 -4.824 1 97.56 65 VAL B O 1
ATOM 2814 N N . VAL B 1 66 ? -0.604 -27.109 -4.672 1 97 66 VAL B N 1
ATOM 2815 C CA . VAL B 1 66 ? -0.78 -26.922 -3.234 1 97 66 VAL B CA 1
ATOM 2816 C C . VAL B 1 66 ? -1.636 -25.688 -2.967 1 97 66 VAL B C 1
ATOM 2818 O O . VAL B 1 66 ? -1.243 -24.578 -3.307 1 97 66 VAL B O 1
ATOM 2821 N N . ILE B 1 67 ? -2.771 -25.891 -2.344 1 95.56 67 ILE B N 1
ATOM 2822 C CA . ILE B 1 67 ? -3.648 -24.797 -1.944 1 95.56 67 ILE B CA 1
ATOM 2823 C C . ILE B 1 67 ? -3.402 -24.453 -0.479 1 95.56 67 ILE B C 1
ATOM 2825 O O . ILE B 1 67 ? -3.613 -25.281 0.409 1 95.56 67 ILE B O 1
ATOM 2829 N N . ALA B 1 68 ? -2.947 -23.281 -0.244 1 95.44 68 ALA B N 1
ATOM 2830 C CA . ALA B 1 68 ? -2.783 -22.75 1.109 1 95.44 68 ALA B CA 1
ATOM 2831 C C . ALA B 1 68 ? -3.898 -21.766 1.456 1 95.44 68 ALA B C 1
ATOM 2833 O O . ALA B 1 68 ? -4.113 -20.781 0.742 1 95.44 68 ALA B O 1
ATOM 2834 N N . ASP B 1 69 ? -4.598 -22.016 2.51 1 93.56 69 ASP B N 1
ATOM 2835 C CA . ASP B 1 69 ? -5.691 -21.156 2.945 1 93.56 69 ASP B CA 1
ATOM 2836 C C . ASP B 1 69 ? -6.039 -21.406 4.41 1 93.56 69 ASP B C 1
ATOM 2838 O O . ASP B 1 69 ? -5.453 -22.281 5.051 1 93.56 69 ASP B O 1
ATOM 2842 N N . CYS B 1 70 ? -6.938 -20.562 4.902 1 90.5 70 CYS B N 1
ATOM 2843 C CA . CYS B 1 70 ? -7.277 -20.656 6.316 1 90.5 70 CYS B CA 1
ATOM 2844 C C . CYS B 1 70 ? -8.273 -21.781 6.566 1 90.5 70 CYS B C 1
ATOM 2846 O O . CYS B 1 70 ? -8.383 -22.281 7.688 1 90.5 70 CYS B O 1
ATOM 2848 N N . GLU B 1 71 ? -9.023 -22.172 5.586 1 89.19 71 GLU B N 1
ATOM 2849 C CA . GLU B 1 71 ? -10.008 -23.234 5.762 1 89.19 71 GLU B CA 1
ATOM 2850 C C . GLU B 1 71 ? -10.195 -24.031 4.473 1 89.19 71 GLU B C 1
ATOM 2852 O O . GLU B 1 71 ? -10.102 -23.469 3.375 1 89.19 71 GLU B O 1
ATOM 2857 N N . ARG B 1 72 ? -10.445 -25.312 4.633 1 89 72 ARG B N 1
ATOM 2858 C CA . ARG B 1 72 ? -10.773 -26.203 3.52 1 89 72 ARG B CA 1
ATOM 2859 C C . ARG B 1 72 ? -12.273 -26.188 3.244 1 89 72 ARG B C 1
ATOM 2861 O O . ARG B 1 72 ? -13.047 -26.859 3.945 1 89 72 ARG B O 1
ATOM 2868 N N . ASN B 1 73 ? -12.656 -25.484 2.211 1 87.25 73 ASN B N 1
ATOM 2869 C CA . ASN B 1 73 ? -14.078 -25.391 1.922 1 87.25 73 ASN B CA 1
ATOM 2870 C C . ASN B 1 73 ? -14.539 -26.531 1.019 1 87.25 73 ASN B C 1
ATOM 2872 O O . ASN B 1 73 ? -13.734 -27.391 0.627 1 87.25 73 ASN B O 1
ATOM 2876 N N . GLU B 1 74 ? -15.797 -26.609 0.754 1 88.19 74 GLU B N 1
ATOM 2877 C CA . GLU B 1 74 ? -16.422 -27.703 0.005 1 88.19 74 GLU B CA 1
ATOM 2878 C C . GLU B 1 74 ? -15.867 -27.781 -1.417 1 88.19 74 GLU B C 1
ATOM 2880 O O . GLU B 1 74 ? -15.68 -28.875 -1.959 1 88.19 74 GLU B O 1
ATOM 2885 N N . CYS B 1 75 ? -15.609 -26.688 -1.971 1 84.19 75 CYS B N 1
ATOM 2886 C CA . CYS B 1 75 ? -15.109 -26.656 -3.34 1 84.19 75 CYS B CA 1
ATOM 2887 C C . CYS B 1 75 ? -13.734 -27.297 -3.434 1 84.19 75 CYS B C 1
ATOM 2889 O O . CYS B 1 75 ? -13.453 -28.047 -4.371 1 84.19 75 CYS B O 1
ATOM 2891 N N . ILE B 1 76 ? -12.914 -27.078 -2.465 1 88.75 76 ILE B N 1
ATOM 2892 C CA . ILE B 1 76 ? -11.586 -27.672 -2.424 1 88.75 76 ILE B CA 1
ATOM 2893 C C . ILE B 1 76 ? -11.711 -29.188 -2.289 1 88.75 76 ILE B C 1
ATOM 2895 O O . ILE B 1 76 ? -10.984 -29.938 -2.953 1 88.75 76 ILE B O 1
ATOM 2899 N N . CYS B 1 77 ? -12.633 -29.594 -1.522 1 91.69 77 CYS B N 1
ATOM 2900 C CA . CYS B 1 77 ? -12.852 -31.031 -1.325 1 91.69 77 CYS B CA 1
ATOM 2901 C C . CYS B 1 77 ? -13.273 -31.703 -2.627 1 91.69 77 CYS B C 1
ATOM 2903 O O . CYS B 1 77 ? -12.789 -32.781 -2.955 1 91.69 77 CYS B O 1
ATOM 2905 N N . GLN B 1 78 ? -14.078 -31 -3.289 1 91 78 GLN B N 1
ATOM 2906 C CA . GLN B 1 78 ? -14.547 -31.547 -4.559 1 91 78 GLN B CA 1
ATOM 2907 C C . GLN B 1 78 ? -13.406 -31.656 -5.566 1 91 78 GLN B C 1
ATOM 2909 O O . GLN B 1 78 ? -13.312 -32.656 -6.281 1 91 78 GLN B O 1
ATOM 2914 N N . LEU B 1 79 ? -12.578 -30.672 -5.598 1 90.19 79 LEU B N 1
ATOM 2915 C CA . LEU B 1 79 ? -11.43 -30.719 -6.5 1 90.19 79 LEU B CA 1
ATOM 2916 C C . LEU B 1 79 ? -10.469 -31.828 -6.109 1 90.19 79 LEU B C 1
ATOM 2918 O O . LEU B 1 79 ? -9.914 -32.5 -6.973 1 90.19 79 LEU B O 1
ATOM 2922 N N . MET B 1 80 ? -10.297 -32.031 -4.871 1 92.44 80 MET B N 1
ATOM 2923 C CA . MET B 1 80 ? -9.414 -33.062 -4.375 1 92.44 80 MET B CA 1
ATOM 2924 C C . MET B 1 80 ? -9.953 -34.469 -4.742 1 92.44 80 MET B C 1
ATOM 2926 O O . MET B 1 80 ? -9.18 -35.375 -5.059 1 92.44 80 MET B O 1
ATOM 2930 N N . GLU B 1 81 ? -11.234 -34.594 -4.668 1 93.62 81 GLU B N 1
ATOM 2931 C CA . GLU B 1 81 ? -11.852 -35.875 -5.066 1 93.62 81 GLU B CA 1
ATOM 2932 C C . GLU B 1 81 ? -11.68 -36.125 -6.559 1 93.62 81 GLU B C 1
ATOM 2934 O O . GLU B 1 81 ? -11.414 -37.25 -6.973 1 93.62 81 GLU B O 1
ATOM 2939 N N . LYS B 1 82 ? -11.766 -35.125 -7.301 1 92.88 82 LYS B N 1
ATOM 2940 C CA . LYS B 1 82 ? -11.711 -35.219 -8.758 1 92.88 82 LYS B CA 1
ATOM 2941 C C . LYS B 1 82 ? -10.297 -35.531 -9.234 1 92.88 82 LYS B C 1
ATOM 2943 O O . LYS B 1 82 ? -10.102 -36.344 -10.148 1 92.88 82 LYS B O 1
ATOM 2948 N N . TYR B 1 83 ? -9.258 -34.875 -8.688 1 92.75 83 TYR B N 1
ATOM 2949 C CA . TYR B 1 83 ? -7.91 -34.938 -9.227 1 92.75 83 TYR B CA 1
ATOM 2950 C C . TYR B 1 83 ? -7.016 -35.812 -8.367 1 92.75 83 TYR B C 1
ATOM 2952 O O . TYR B 1 83 ? -5.938 -36.25 -8.797 1 92.75 83 TYR B O 1
ATOM 2960 N N . GLY B 1 84 ? -7.484 -36.062 -7.113 1 92.44 84 GLY B N 1
ATOM 2961 C CA . GLY B 1 84 ? -6.711 -36.906 -6.195 1 92.44 84 GLY B CA 1
ATOM 2962 C C . GLY B 1 84 ? -5.867 -36.062 -5.234 1 92.44 84 GLY B C 1
ATOM 2963 O O . GLY B 1 84 ? -5.375 -35 -5.586 1 92.44 84 GLY B O 1
ATOM 2964 N N . GLY B 1 85 ? -5.594 -36.531 -4.121 1 89.62 85 GLY B N 1
ATOM 2965 C CA . GLY B 1 85 ? -4.879 -35.875 -3.051 1 89.62 85 GLY B CA 1
ATOM 2966 C C . GLY B 1 85 ? -3.393 -35.75 -3.314 1 89.62 85 GLY B C 1
ATOM 2967 O O . GLY B 1 85 ? -2.703 -34.969 -2.65 1 89.62 85 GLY B O 1
ATOM 2968 N N . ASP B 1 86 ? -2.912 -36.5 -4.262 1 91 86 ASP B N 1
ATOM 2969 C CA . ASP B 1 86 ? -1.5 -36.406 -4.621 1 91 86 ASP B CA 1
ATOM 2970 C C . ASP B 1 86 ? -1.244 -35.219 -5.547 1 91 86 ASP B C 1
ATOM 2972 O O . ASP B 1 86 ? -0.154 -34.625 -5.543 1 91 86 ASP B O 1
ATOM 2976 N N . ARG B 1 87 ? -2.242 -34.875 -6.367 1 95.06 87 ARG B N 1
ATOM 2977 C CA . ARG B 1 87 ? -2.086 -33.812 -7.344 1 95.06 87 ARG B CA 1
ATOM 2978 C C . ARG B 1 87 ? -2.6 -32.5 -6.785 1 95.06 87 ARG B C 1
ATOM 2980 O O . ARG B 1 87 ? -2.164 -31.422 -7.211 1 95.06 87 ARG B O 1
ATOM 2987 N N . LEU B 1 88 ? -3.553 -32.562 -5.914 1 96.62 88 LEU B N 1
ATOM 2988 C CA . LEU B 1 88 ? -4.066 -31.391 -5.227 1 96.62 88 LEU B CA 1
ATOM 2989 C C . LEU B 1 88 ? -3.971 -31.562 -3.715 1 96.62 88 LEU B C 1
ATOM 2991 O O . LEU B 1 88 ? -4.645 -32.406 -3.139 1 96.62 88 LEU B O 1
ATOM 2995 N N . VAL B 1 89 ? -3.191 -30.719 -3.088 1 96.31 89 VAL B N 1
ATOM 2996 C CA . VAL B 1 89 ? -2.932 -30.797 -1.654 1 96.31 89 VAL B CA 1
ATOM 2997 C C . VAL B 1 89 ? -3.418 -29.516 -0.972 1 96.31 89 VAL B C 1
ATOM 2999 O O . VAL B 1 89 ? -3.207 -28.406 -1.48 1 96.31 89 VAL B O 1
ATOM 3002 N N . PHE B 1 90 ? -4.113 -29.688 0.132 1 96.62 90 PHE B N 1
ATOM 3003 C CA . PHE B 1 90 ? -4.523 -28.547 0.941 1 96.62 90 PHE B CA 1
ATOM 3004 C C . PHE B 1 90 ? -3.631 -28.406 2.168 1 96.62 90 PHE B C 1
ATOM 3006 O O . PHE B 1 90 ? -3.334 -29.391 2.846 1 96.62 90 PHE B O 1
ATOM 3013 N N . GLU B 1 91 ? -3.186 -27.234 2.424 1 96.62 91 GLU B N 1
ATOM 3014 C CA . GLU B 1 91 ? -2.439 -26.922 3.639 1 96.62 91 GLU B CA 1
ATOM 3015 C C . GLU B 1 91 ? -3.012 -25.688 4.332 1 96.62 91 GLU B C 1
ATOM 3017 O O . GLU B 1 91 ? -3.164 -24.625 3.709 1 96.62 91 GLU B O 1
ATOM 3022 N N . LYS B 1 92 ? -3.307 -25.859 5.598 1 96.38 92 LYS B N 1
ATOM 3023 C CA . LYS B 1 92 ? -3.822 -24.734 6.379 1 96.38 92 LYS B CA 1
ATOM 3024 C C . LYS B 1 92 ? -2.723 -23.719 6.66 1 96.38 92 LYS B C 1
ATOM 3026 O O . LYS B 1 92 ? -1.62 -24.078 7.074 1 96.38 92 LYS B O 1
ATOM 3031 N N . VAL B 1 93 ? -3.055 -22.438 6.414 1 96.06 93 VAL B N 1
ATOM 3032 C CA . VAL B 1 93 ? -2.047 -21.406 6.602 1 96.06 93 VAL B CA 1
ATOM 3033 C C . VAL B 1 93 ? -2.701 -20.141 7.152 1 96.06 93 VAL B C 1
ATOM 3035 O O . VAL B 1 93 ? -3.883 -19.891 6.906 1 96.06 93 VAL B O 1
ATOM 3038 N N . ASP B 1 94 ? -1.974 -19.469 7.996 1 92.94 94 ASP B N 1
ATOM 3039 C CA . ASP B 1 94 ? -2.221 -18.047 8.242 1 92.94 94 ASP B CA 1
ATOM 3040 C C . ASP B 1 94 ? -1.349 -17.172 7.348 1 92.94 94 ASP B C 1
ATOM 3042 O O . ASP B 1 94 ? -0.145 -17.047 7.578 1 92.94 94 ASP B O 1
ATOM 3046 N N . ALA B 1 95 ? -1.997 -16.578 6.387 1 89.94 95 ALA B N 1
ATOM 3047 C CA . ALA B 1 95 ? -1.269 -15.883 5.332 1 89.94 95 ALA B CA 1
ATOM 3048 C C . ALA B 1 95 ? -0.497 -14.695 5.898 1 89.94 95 ALA B C 1
ATOM 3050 O O . ALA B 1 95 ? 0.414 -14.172 5.25 1 89.94 95 ALA B O 1
ATOM 3051 N N . ALA B 1 96 ? -0.854 -14.258 7.109 1 89.25 96 ALA B N 1
ATOM 3052 C CA . ALA B 1 96 ? -0.188 -13.102 7.695 1 89.25 96 ALA B CA 1
ATOM 3053 C C . ALA B 1 96 ? 0.948 -13.531 8.617 1 89.25 96 ALA B C 1
ATOM 3055 O O . ALA B 1 96 ? 1.666 -12.688 9.164 1 89.25 96 ALA B O 1
ATOM 3056 N N . SER B 1 97 ? 1.087 -14.812 8.82 1 93.75 97 SER B N 1
ATOM 3057 C CA . SER B 1 97 ? 2.141 -15.336 9.68 1 93.75 97 SER B CA 1
ATOM 3058 C C . SER B 1 97 ? 3.348 -15.789 8.867 1 93.75 97 SER B C 1
ATOM 3060 O O . SER B 1 97 ? 3.234 -16.688 8.023 1 93.75 97 SER B O 1
ATOM 3062 N N . LYS B 1 98 ? 4.438 -15.18 9.203 1 95.19 98 LYS B N 1
ATOM 3063 C CA . LYS B 1 98 ? 5.664 -15.523 8.484 1 95.19 98 LYS B CA 1
ATOM 3064 C C . LYS B 1 98 ? 5.996 -17 8.633 1 95.19 98 LYS B C 1
ATOM 3066 O O . LYS B 1 98 ? 6.254 -17.688 7.645 1 95.19 98 LYS B O 1
ATOM 3071 N N . ALA B 1 99 ? 5.91 -17.5 9.828 1 96.12 99 ALA B N 1
ATOM 3072 C CA . ALA B 1 99 ? 6.254 -18.891 10.094 1 96.12 99 ALA B CA 1
ATOM 3073 C C . ALA B 1 99 ? 5.262 -19.844 9.422 1 96.12 99 ALA B C 1
ATOM 3075 O O . ALA B 1 99 ? 5.66 -20.844 8.836 1 96.12 99 ALA B O 1
ATOM 3076 N N . SER B 1 100 ? 4.016 -19.484 9.5 1 97.06 100 SER B N 1
ATOM 3077 C CA . SER B 1 100 ? 2.973 -20.328 8.906 1 97.06 100 SER B CA 1
ATOM 3078 C C . SER B 1 100 ? 3.121 -20.406 7.391 1 97.06 100 SER B C 1
ATOM 3080 O O . SER B 1 100 ? 3.107 -21.5 6.816 1 97.06 100 SER B O 1
ATOM 3082 N N . LEU B 1 101 ? 3.379 -19.312 6.777 1 96.38 101 LEU B N 1
ATOM 3083 C CA . LEU B 1 101 ? 3.488 -19.266 5.324 1 96.38 101 LEU B CA 1
ATOM 3084 C C . LEU B 1 101 ? 4.781 -19.922 4.852 1 96.38 101 LEU B C 1
ATOM 3086 O O . LEU B 1 101 ? 4.777 -20.672 3.879 1 96.38 101 LEU B O 1
ATOM 3090 N N . GLU B 1 102 ? 5.816 -19.703 5.551 1 95.75 102 GLU B N 1
ATOM 3091 C CA . GLU B 1 102 ? 7.062 -20.344 5.152 1 95.75 102 GLU B CA 1
ATOM 3092 C C . GLU B 1 102 ? 6.969 -21.859 5.277 1 95.75 102 GLU B C 1
ATOM 3094 O O . GLU B 1 102 ? 7.562 -22.594 4.484 1 95.75 102 GLU B O 1
ATOM 3099 N N . GLY B 1 103 ? 6.289 -22.297 6.32 1 97.12 103 GLY B N 1
ATOM 3100 C CA . GLY B 1 103 ? 6.074 -23.719 6.492 1 97.12 103 GLY B CA 1
ATOM 3101 C C . GLY B 1 103 ? 5.461 -24.391 5.273 1 97.12 103 GLY B C 1
ATOM 3102 O O . GLY B 1 103 ? 5.852 -25.5 4.906 1 97.12 103 GLY B O 1
ATOM 3103 N N . VAL B 1 104 ? 4.574 -23.688 4.598 1 97.44 104 VAL B N 1
ATOM 3104 C CA . VAL B 1 104 ? 3.916 -24.234 3.414 1 97.44 104 VAL B CA 1
ATOM 3105 C C . VAL B 1 104 ? 4.918 -24.344 2.266 1 97.44 104 VAL B C 1
ATOM 3107 O O . VAL B 1 104 ? 4.922 -25.312 1.52 1 97.44 104 VAL B O 1
ATOM 3110 N N . PHE B 1 105 ? 5.785 -23.344 2.076 1 96.06 105 PHE B N 1
ATOM 3111 C CA . PHE B 1 105 ? 6.809 -23.375 1.036 1 96.06 105 PHE B CA 1
ATOM 3112 C C . PHE B 1 105 ? 7.789 -24.516 1.278 1 96.06 105 PHE B C 1
ATOM 3114 O O . PHE B 1 105 ? 8.109 -25.281 0.358 1 96.06 105 PHE B O 1
ATOM 3121 N N . LYS B 1 106 ? 8.156 -24.688 2.541 1 95.31 106 LYS B N 1
ATOM 3122 C CA . LYS B 1 106 ? 9.086 -25.75 2.912 1 95.31 106 LYS B CA 1
ATOM 3123 C C . LYS B 1 106 ? 8.484 -27.125 2.652 1 95.31 106 LYS B C 1
ATOM 3125 O O . LYS B 1 106 ? 9.133 -28 2.059 1 95.31 106 LYS B O 1
ATOM 3130 N N . SER B 1 107 ? 7.34 -27.281 3.068 1 96.62 107 SER B N 1
ATOM 3131 C CA . SER B 1 107 ? 6.68 -28.578 2.898 1 96.62 107 SER B CA 1
ATOM 3132 C C . SER B 1 107 ? 6.461 -28.906 1.423 1 96.62 107 SER B C 1
ATOM 3134 O O . SER B 1 107 ? 6.578 -30.047 1.008 1 96.62 107 SER B O 1
ATOM 3136 N N . THR B 1 108 ? 6.125 -27.859 0.639 1 95.81 108 THR B N 1
ATOM 3137 C CA . THR B 1 108 ? 5.914 -28.047 -0.792 1 95.81 108 THR B CA 1
ATOM 3138 C C . THR B 1 108 ? 7.188 -28.562 -1.46 1 95.81 108 THR B C 1
ATOM 3140 O O . THR B 1 108 ? 7.156 -29.547 -2.189 1 95.81 108 THR B O 1
ATOM 3143 N N . VAL B 1 109 ? 8.312 -27.969 -1.168 1 93.81 109 VAL B N 1
ATOM 3144 C CA . VAL B 1 109 ? 9.586 -28.359 -1.776 1 93.81 109 VAL B CA 1
ATOM 3145 C C . VAL B 1 109 ? 10.008 -29.719 -1.247 1 93.81 109 VAL B C 1
ATOM 3147 O O . VAL B 1 109 ? 10.508 -30.562 -2.002 1 93.81 109 VAL B O 1
ATOM 3150 N N . ARG B 1 110 ? 9.781 -29.953 -0.017 1 94.12 110 ARG B N 1
ATOM 3151 C CA . ARG B 1 110 ? 10.141 -31.234 0.586 1 94.12 110 ARG B CA 1
ATOM 3152 C C . ARG B 1 110 ? 9.352 -32.375 -0.037 1 94.12 110 ARG B C 1
ATOM 3154 O O . ARG B 1 110 ? 9.914 -33.406 -0.365 1 94.12 110 ARG B O 1
ATOM 3161 N N . ASN B 1 111 ? 8.109 -32.156 -0.266 1 95.12 111 ASN B N 1
ATOM 3162 C CA . ASN B 1 111 ? 7.215 -33.219 -0.695 1 95.12 111 ASN B CA 1
ATOM 3163 C C . ASN B 1 111 ? 7.254 -33.406 -2.209 1 95.12 111 ASN B C 1
ATOM 3165 O O . ASN B 1 111 ? 7.059 -34.531 -2.703 1 95.12 111 ASN B O 1
ATOM 3169 N N . HIS B 1 112 ? 7.527 -32.312 -2.932 1 94.12 112 HIS B N 1
ATOM 3170 C CA . HIS B 1 112 ? 7.379 -32.406 -4.379 1 94.12 112 HIS B CA 1
ATOM 3171 C C . HIS B 1 112 ? 8.695 -32.125 -5.09 1 94.12 112 HIS B C 1
ATOM 3173 O O . HIS B 1 112 ? 8.789 -32.281 -6.312 1 94.12 112 HIS B O 1
ATOM 3179 N N . GLY B 1 113 ? 9.727 -31.703 -4.336 1 91 113 GLY B N 1
ATOM 3180 C CA . GLY B 1 113 ? 11.078 -31.609 -4.855 1 91 113 GLY B CA 1
ATOM 3181 C C . GLY B 1 113 ? 11.43 -30.219 -5.336 1 91 113 GLY B C 1
ATOM 3182 O O . GLY B 1 113 ? 12.594 -29.812 -5.266 1 91 113 GLY B O 1
ATOM 3183 N N . HIS B 1 114 ? 10.453 -29.578 -5.902 1 92.44 114 HIS B N 1
ATOM 3184 C CA . HIS B 1 114 ? 10.695 -28.25 -6.43 1 92.44 114 HIS B CA 1
ATOM 3185 C C . HIS B 1 114 ? 9.422 -27.406 -6.406 1 92.44 114 HIS B C 1
ATOM 3187 O O . HIS B 1 114 ? 8.367 -27.891 -5.988 1 92.44 114 HIS B O 1
ATOM 3193 N N . LEU B 1 115 ? 9.547 -26.141 -6.77 1 95.5 115 LEU B N 1
ATOM 3194 C CA . LEU B 1 115 ? 8.461 -25.172 -6.906 1 95.5 115 LEU B CA 1
ATOM 3195 C C . LEU B 1 115 ? 8.633 -24.344 -8.172 1 95.5 115 LEU B C 1
ATOM 3197 O O . LEU B 1 115 ? 9.711 -23.797 -8.414 1 95.5 115 LEU B O 1
ATOM 3201 N N . ASP B 1 116 ? 7.535 -24.266 -8.93 1 95.62 116 ASP B N 1
ATOM 3202 C CA . ASP B 1 116 ? 7.676 -23.625 -10.234 1 95.62 116 ASP B CA 1
ATOM 3203 C C . ASP B 1 116 ? 6.797 -22.391 -10.336 1 95.62 116 ASP B C 1
ATOM 3205 O O . ASP B 1 116 ? 7.125 -21.438 -11.062 1 95.62 116 ASP B O 1
ATOM 3209 N N . PHE B 1 117 ? 5.652 -22.453 -9.664 1 97.25 117 PHE B N 1
ATOM 3210 C CA . PHE B 1 117 ? 4.703 -21.344 -9.711 1 97.25 117 PHE B CA 1
ATOM 3211 C C . PHE B 1 117 ? 4.23 -20.984 -8.312 1 97.25 117 PHE B C 1
ATOM 3213 O O . PHE B 1 117 ? 3.973 -21.859 -7.484 1 97.25 117 PHE B O 1
ATOM 3220 N N . VAL B 1 118 ? 4.176 -19.719 -8.055 1 97.88 118 VAL B N 1
ATOM 3221 C CA . VAL B 1 118 ? 3.523 -19.188 -6.859 1 97.88 118 VAL B CA 1
ATOM 3222 C C . VAL B 1 118 ? 2.457 -18.172 -7.262 1 97.88 118 VAL B C 1
ATOM 3224 O O . VAL B 1 118 ? 2.734 -17.25 -8.016 1 97.88 118 VAL B O 1
ATOM 3227 N N . VAL B 1 119 ? 1.24 -18.406 -6.852 1 98.31 119 VAL B N 1
ATOM 3228 C CA . VAL B 1 119 ? 0.15 -17.469 -7.047 1 98.31 119 VAL B CA 1
ATOM 3229 C C . VAL B 1 119 ? -0.268 -16.875 -5.703 1 98.31 119 VAL B C 1
ATOM 3231 O O . VAL B 1 119 ? -0.852 -17.562 -4.867 1 98.31 119 VAL B O 1
ATOM 3234 N N . ASN B 1 120 ? 0.102 -15.656 -5.496 1 97.81 120 ASN B N 1
ATOM 3235 C CA . ASN B 1 120 ? -0.363 -14.938 -4.312 1 97.81 120 ASN B CA 1
ATOM 3236 C C . ASN B 1 120 ? -1.757 -14.359 -4.523 1 97.81 120 ASN B C 1
ATOM 3238 O O . ASN B 1 120 ? -1.898 -13.25 -5.051 1 97.81 120 ASN B O 1
ATOM 3242 N N . ASN B 1 121 ? -2.744 -15.062 -4.008 1 95.31 121 ASN B N 1
ATOM 3243 C CA . ASN B 1 121 ? -4.137 -14.734 -4.301 1 95.31 121 ASN B CA 1
ATOM 3244 C C . ASN B 1 121 ? -4.918 -14.43 -3.025 1 95.31 121 ASN B C 1
ATOM 3246 O O . ASN B 1 121 ? -6.09 -14.055 -3.086 1 95.31 121 ASN B O 1
ATOM 3250 N N . ALA B 1 122 ? -4.258 -14.594 -1.848 1 92.62 122 ALA B N 1
ATOM 3251 C CA . ALA B 1 122 ? -4.949 -14.352 -0.584 1 92.62 122 ALA B CA 1
ATOM 3252 C C . ALA B 1 122 ? -5.367 -12.891 -0.456 1 92.62 122 ALA B C 1
ATOM 3254 O O . ALA B 1 122 ? -4.562 -11.984 -0.687 1 92.62 122 ALA B O 1
ATOM 3255 N N . ARG B 1 123 ? -6.617 -12.727 -0.165 1 88.94 123 ARG B N 1
ATOM 3256 C CA . ARG B 1 123 ? -7.148 -11.383 0.049 1 88.94 123 ARG B CA 1
ATOM 3257 C C . ARG B 1 123 ? -8.117 -11.359 1.229 1 88.94 123 ARG B C 1
ATOM 3259 O O . ARG B 1 123 ? -8.82 -12.344 1.482 1 88.94 123 ARG B O 1
ATOM 3266 N N . PHE B 1 124 ? -8.125 -10.266 1.866 1 88.38 124 PHE B N 1
ATOM 3267 C CA . PHE B 1 124 ? -9 -10.047 3.016 1 88.38 124 PHE B CA 1
ATOM 3268 C C . PHE B 1 124 ? -9.453 -8.594 3.074 1 88.38 124 PHE B C 1
ATOM 3270 O O . PHE B 1 124 ? -8.664 -7.676 2.861 1 88.38 124 PHE B O 1
ATOM 3277 N N . MET B 1 125 ? -10.75 -8.438 3.182 1 86.81 125 MET B N 1
ATOM 3278 C CA . MET B 1 125 ? -11.312 -7.098 3.283 1 86.81 125 MET B CA 1
ATOM 3279 C C . MET B 1 125 ? -12.227 -6.98 4.5 1 86.81 125 MET B C 1
ATOM 3281 O O . MET B 1 125 ? -13.172 -7.754 4.652 1 86.81 125 MET B O 1
ATOM 3285 N N . SER B 1 126 ? -11.906 -6.07 5.328 1 83.56 126 SER B N 1
ATOM 3286 C CA . SER B 1 126 ? -12.734 -5.715 6.473 1 83.56 126 SER B CA 1
ATOM 3287 C C . SER B 1 126 ? -12.602 -4.234 6.816 1 83.56 126 SER B C 1
ATOM 3289 O O . SER B 1 126 ? -11.484 -3.711 6.891 1 83.56 126 SER B O 1
ATOM 3291 N N . ILE B 1 127 ? -13.727 -3.58 6.969 1 77.38 127 ILE B N 1
ATOM 3292 C CA . ILE B 1 127 ? -13.703 -2.174 7.352 1 77.38 127 ILE B CA 1
ATOM 3293 C C . ILE B 1 127 ? -13.242 -2.039 8.797 1 77.38 127 ILE B C 1
ATOM 3295 O O . ILE B 1 127 ? -12.422 -1.172 9.125 1 77.38 127 ILE B O 1
ATOM 3299 N N . ASP B 1 128 ? -13.727 -2.955 9.648 1 79.25 128 ASP B N 1
ATOM 3300 C CA . ASP B 1 128 ? -13.453 -2.889 11.078 1 79.25 128 ASP B CA 1
ATOM 3301 C C . ASP B 1 128 ? -12.055 -3.41 11.398 1 79.25 128 ASP B C 1
ATOM 3303 O O . ASP B 1 128 ? -11.336 -2.818 12.211 1 79.25 128 ASP B O 1
ATOM 3307 N N . ASN B 1 129 ? -11.773 -4.508 10.734 1 88.75 129 ASN B N 1
ATOM 3308 C CA . ASN B 1 129 ? -10.453 -5.086 10.953 1 88.75 129 ASN B CA 1
ATOM 3309 C C . ASN B 1 129 ? -9.477 -4.688 9.844 1 88.75 129 ASN B C 1
ATOM 3311 O O . ASN B 1 129 ? -8.938 -5.551 9.148 1 88.75 129 ASN B O 1
ATOM 3315 N N . TRP B 1 130 ? -9.297 -3.404 9.758 1 90.31 130 TRP B N 1
ATOM 3316 C CA . TRP B 1 130 ? -8.477 -2.871 8.672 1 90.31 130 TRP B CA 1
ATOM 3317 C C . TRP B 1 130 ? -7.02 -3.277 8.836 1 90.31 130 TRP B C 1
ATOM 3319 O O . TRP B 1 130 ? -6.289 -3.4 7.844 1 90.31 130 TRP B O 1
ATOM 3329 N N . GLN B 1 131 ? -6.586 -3.529 10.07 1 92.94 131 GLN B N 1
ATOM 3330 C CA . GLN B 1 131 ? -5.219 -3.988 10.289 1 92.94 131 GLN B CA 1
ATOM 3331 C C . GLN B 1 131 ? -4.992 -5.359 9.656 1 92.94 131 GLN B C 1
ATOM 3333 O O . GLN B 1 131 ? -3.971 -5.586 9.008 1 92.94 131 GLN B O 1
ATOM 3338 N N . LYS B 1 132 ? -5.949 -6.207 9.891 1 92.69 132 LYS B N 1
ATOM 3339 C CA . LYS B 1 132 ? -5.867 -7.527 9.273 1 92.69 132 LYS B CA 1
ATOM 3340 C C . LYS B 1 132 ? -5.879 -7.426 7.75 1 92.69 132 LYS B C 1
ATOM 3342 O O . LYS B 1 132 ? -5.223 -8.211 7.062 1 92.69 132 LYS B O 1
ATOM 3347 N N . THR B 1 133 ? -6.637 -6.434 7.246 1 93.38 133 THR B N 1
ATOM 3348 C CA . THR B 1 133 ? -6.66 -6.184 5.809 1 93.38 133 THR B CA 1
ATOM 3349 C C . THR B 1 133 ? -5.254 -5.898 5.289 1 93.38 133 THR B C 1
ATOM 3351 O O . THR B 1 133 ? -4.824 -6.488 4.293 1 93.38 133 THR B O 1
ATOM 3354 N N . ILE B 1 134 ? -4.508 -5.125 5.977 1 95.94 134 ILE B N 1
ATOM 3355 C CA . ILE B 1 134 ? -3.145 -4.797 5.57 1 95.94 134 ILE B CA 1
ATOM 3356 C C . ILE B 1 134 ? -2.246 -6.02 5.75 1 95.94 134 ILE B C 1
ATOM 3358 O O . ILE B 1 134 ? -1.429 -6.328 4.879 1 95.94 134 ILE B O 1
ATOM 3362 N N . CYS B 1 135 ? -2.438 -6.719 6.801 1 95.75 135 CYS B N 1
ATOM 3363 C CA . CYS B 1 135 ? -1.588 -7.863 7.109 1 95.75 135 CYS B CA 1
ATOM 3364 C C . CYS B 1 135 ? -1.7 -8.93 6.031 1 95.75 135 CYS B C 1
ATOM 3366 O O . CYS B 1 135 ? -0.688 -9.414 5.52 1 95.75 135 CYS B O 1
ATOM 3368 N N . ILE B 1 136 ? -2.861 -9.242 5.672 1 94.31 136 ILE B N 1
ATOM 3369 C CA . ILE B 1 136 ? -3.064 -10.328 4.719 1 94.31 136 ILE B CA 1
ATOM 3370 C C . ILE B 1 136 ? -2.711 -9.852 3.312 1 94.31 136 ILE B C 1
ATOM 3372 O O . ILE B 1 136 ? -1.98 -10.531 2.588 1 94.31 136 ILE B O 1
ATOM 3376 N N . ASN B 1 137 ? -3.16 -8.656 2.965 1 95.94 137 ASN B N 1
ATOM 3377 C CA . ASN B 1 137 ? -3.037 -8.219 1.581 1 95.94 137 ASN B CA 1
ATOM 3378 C C . ASN B 1 137 ? -1.631 -7.707 1.278 1 95.94 137 ASN B C 1
ATOM 3380 O O . ASN B 1 137 ? -1.191 -7.73 0.128 1 95.94 137 ASN B O 1
ATOM 3384 N N . ASN B 1 138 ? -0.938 -7.211 2.318 1 97.44 138 ASN B N 1
ATOM 3385 C CA . ASN B 1 138 ? 0.37 -6.625 2.045 1 97.44 138 ASN B CA 1
ATOM 3386 C C . ASN B 1 138 ? 1.494 -7.457 2.656 1 97.44 138 ASN B C 1
ATOM 3388 O O . ASN B 1 138 ? 2.406 -7.891 1.949 1 97.44 138 ASN B O 1
ATOM 3392 N N . PHE B 1 139 ? 1.405 -7.777 3.973 1 96.19 139 PHE B N 1
ATOM 3393 C CA . PHE B 1 139 ? 2.439 -8.617 4.562 1 96.19 139 PHE B CA 1
ATOM 3394 C C . PHE B 1 139 ? 2.471 -9.984 3.891 1 96.19 139 PHE B C 1
ATOM 3396 O O . PHE B 1 139 ? 3.537 -10.469 3.504 1 96.19 139 PHE B O 1
ATOM 3403 N N . GLY B 1 140 ? 1.3 -10.539 3.785 1 96.44 140 GLY B N 1
ATOM 3404 C CA . GLY B 1 140 ? 1.205 -11.836 3.141 1 96.44 140 GLY B CA 1
ATOM 3405 C C . GLY B 1 140 ? 1.729 -11.836 1.716 1 96.44 140 GLY B C 1
ATOM 3406 O O . GLY B 1 140 ? 2.412 -12.773 1.3 1 96.44 140 GLY B O 1
ATOM 3407 N N . LEU B 1 141 ? 1.45 -10.773 1.002 1 97.31 141 LEU B N 1
ATOM 3408 C CA . LEU B 1 141 ? 1.913 -10.609 -0.372 1 97.31 141 LEU B CA 1
ATOM 3409 C C . LEU B 1 141 ? 3.436 -10.547 -0.428 1 97.31 141 LEU B C 1
ATOM 3411 O O . LEU B 1 141 ? 4.062 -11.234 -1.241 1 97.31 141 LEU B O 1
ATOM 3415 N N . VAL B 1 142 ? 4.051 -9.734 0.433 1 96.81 142 VAL B N 1
ATOM 3416 C CA . VAL B 1 142 ? 5.5 -9.547 0.451 1 96.81 142 VAL B CA 1
ATOM 3417 C C . VAL B 1 142 ? 6.184 -10.859 0.827 1 96.81 142 VAL B C 1
ATOM 3419 O O . VAL B 1 142 ? 7.125 -11.289 0.159 1 96.81 142 VAL B O 1
ATOM 3422 N N . LEU B 1 143 ? 5.652 -11.531 1.806 1 95.81 143 LEU B N 1
ATOM 3423 C CA . LEU B 1 143 ? 6.211 -12.805 2.254 1 95.81 143 LEU B CA 1
ATOM 3424 C C . LEU B 1 143 ? 6.117 -13.852 1.155 1 95.81 143 LEU B C 1
ATOM 3426 O O . LEU B 1 143 ? 7.098 -14.539 0.86 1 95.81 143 LEU B O 1
ATOM 3430 N N . GLY B 1 144 ? 4.91 -13.953 0.559 1 96.56 144 GLY B N 1
ATOM 3431 C CA . GLY B 1 144 ? 4.742 -14.914 -0.514 1 96.56 144 GLY B CA 1
ATOM 3432 C C . GLY B 1 144 ? 5.699 -14.703 -1.67 1 96.56 144 GLY B C 1
ATOM 3433 O O . GLY B 1 144 ? 6.199 -15.664 -2.258 1 96.56 144 GLY B O 1
ATOM 3434 N N . THR B 1 145 ? 5.934 -13.477 -1.98 1 96.38 145 THR B N 1
ATOM 3435 C CA . THR B 1 145 ? 6.84 -13.133 -3.07 1 96.38 145 THR B CA 1
ATOM 3436 C C . THR B 1 145 ? 8.281 -13.453 -2.691 1 96.38 145 THR B C 1
ATOM 3438 O O . THR B 1 145 ? 9.016 -14.07 -3.471 1 96.38 145 THR B O 1
ATOM 3441 N N . PHE B 1 146 ? 8.672 -13.117 -1.458 1 93 146 PHE B N 1
ATOM 3442 C CA . PHE B 1 146 ? 10.039 -13.367 -1.007 1 93 146 PHE B CA 1
ATOM 3443 C C . PHE B 1 146 ? 10.305 -14.859 -0.889 1 93 146 PHE B C 1
ATOM 3445 O O . PHE B 1 146 ? 11.367 -15.336 -1.294 1 93 146 PHE B O 1
ATOM 3452 N N . PHE B 1 147 ? 9.375 -15.555 -0.368 1 93.62 147 PHE B N 1
ATOM 3453 C CA . PHE B 1 147 ? 9.547 -17 -0.248 1 93.62 147 PHE B CA 1
ATOM 3454 C C . PHE B 1 147 ? 9.555 -17.656 -1.622 1 93.62 147 PHE B C 1
ATOM 3456 O O . PHE B 1 147 ? 10.289 -18.625 -1.847 1 93.62 147 PHE B O 1
ATOM 3463 N N . GLY B 1 148 ? 8.688 -17.125 -2.541 1 94.38 148 GLY B N 1
ATOM 3464 C CA . GLY B 1 148 ? 8.766 -17.609 -3.91 1 94.38 148 GLY B CA 1
ATOM 3465 C C . GLY B 1 148 ? 10.148 -17.453 -4.52 1 94.38 148 GLY B C 1
ATOM 3466 O O . GLY B 1 148 ? 10.68 -18.391 -5.125 1 94.38 148 GLY B O 1
ATOM 3467 N N . LEU B 1 149 ? 10.719 -16.312 -4.312 1 91.44 149 LEU B N 1
ATOM 3468 C CA . LEU B 1 149 ? 12.07 -16.062 -4.809 1 91.44 149 LEU B CA 1
ATOM 3469 C C . LEU B 1 149 ? 13.078 -16.984 -4.141 1 91.44 149 LEU B C 1
ATOM 3471 O O . LEU B 1 149 ? 13.961 -17.531 -4.809 1 91.44 149 LEU B O 1
ATOM 3475 N N . LYS B 1 150 ? 12.93 -17.156 -2.871 1 89.38 150 LYS B N 1
ATOM 3476 C CA . LYS B 1 150 ? 13.852 -17.969 -2.082 1 89.38 150 LYS B CA 1
ATOM 3477 C C . LYS B 1 150 ? 13.812 -19.438 -2.516 1 89.38 150 LYS B C 1
ATOM 3479 O O . LYS B 1 150 ? 14.859 -20.062 -2.68 1 89.38 150 LYS B O 1
ATOM 3484 N N . TYR B 1 151 ? 12.664 -19.922 -2.799 1 91.81 151 TYR B N 1
ATOM 3485 C CA . TYR B 1 151 ? 12.523 -21.359 -2.961 1 91.81 151 TYR B CA 1
ATOM 3486 C C . TYR B 1 151 ? 12.484 -21.75 -4.434 1 91.81 151 TYR B C 1
ATOM 3488 O O . TYR B 1 151 ? 12.633 -22.922 -4.781 1 91.81 151 TYR B O 1
ATOM 3496 N N . MET B 1 152 ? 12.32 -20.734 -5.316 1 92.38 152 MET B N 1
ATOM 3497 C CA . MET B 1 152 ? 12.32 -21.016 -6.75 1 92.38 152 MET B CA 1
ATOM 3498 C C . MET B 1 152 ? 13.625 -20.562 -7.395 1 92.38 152 MET B C 1
ATOM 3500 O O . MET B 1 152 ? 13.984 -21.031 -8.477 1 92.38 152 MET B O 1
ATOM 3504 N N . GLY B 1 153 ? 14.273 -19.594 -6.762 1 82.75 153 GLY B N 1
ATOM 3505 C CA . GLY B 1 153 ? 15.43 -18.938 -7.359 1 82.75 153 GLY B CA 1
ATOM 3506 C C . GLY B 1 153 ? 16.625 -19.859 -7.484 1 82.75 153 GLY B C 1
ATOM 3507 O O . GLY B 1 153 ? 16.672 -20.922 -6.867 1 82.75 153 GLY B O 1
ATOM 3508 N N . LEU B 1 154 ? 17.578 -19.406 -8.328 1 74.56 154 LEU B N 1
ATOM 3509 C CA . LEU B 1 154 ? 18.75 -20.203 -8.672 1 74.56 154 LEU B CA 1
ATOM 3510 C C . LEU B 1 154 ? 19.672 -20.359 -7.465 1 74.56 154 LEU B C 1
ATOM 3512 O O . LEU B 1 154 ? 20.453 -21.312 -7.391 1 74.56 154 LEU B O 1
ATOM 3516 N N . GLN B 1 155 ? 19.578 -19.359 -6.66 1 64.31 155 GLN B N 1
ATOM 3517 C CA . GLN B 1 155 ? 20.562 -19.297 -5.594 1 64.31 155 GLN B CA 1
ATOM 3518 C C . GLN B 1 155 ? 20.344 -20.406 -4.566 1 64.31 155 GLN B C 1
ATOM 3520 O O . GLN B 1 155 ? 21.297 -20.891 -3.951 1 64.31 155 GLN B O 1
ATOM 3525 N N . LYS B 1 156 ? 19.031 -20.516 -4.32 1 57.38 156 LYS B N 1
ATOM 3526 C CA . LYS B 1 156 ? 18.766 -21.5 -3.277 1 57.38 156 LYS B CA 1
ATOM 3527 C C . LYS B 1 156 ? 18 -22.688 -3.838 1 57.38 156 LYS B C 1
ATOM 3529 O O . LYS B 1 156 ? 17.203 -22.547 -4.773 1 57.38 156 LYS B O 1
ATOM 3534 N N . CYS B 1 157 ? 18.172 -23.781 -3.258 1 52 157 CYS B N 1
ATOM 3535 C CA . CYS B 1 157 ? 17.469 -25.047 -3.305 1 52 157 CYS B CA 1
ATOM 3536 C C . CYS B 1 157 ? 17.469 -25.625 -4.715 1 52 157 CYS B C 1
ATOM 3538 O O . CYS B 1 157 ? 16.531 -26.328 -5.105 1 52 157 CYS B O 1
ATOM 3540 N N . LYS B 1 158 ? 18.484 -25.125 -5.473 1 59.12 158 LYS B N 1
ATOM 3541 C CA . LYS B 1 158 ? 18.578 -25.703 -6.812 1 59.12 158 LYS B CA 1
ATOM 3542 C C . LYS B 1 158 ? 17.422 -25.234 -7.688 1 59.12 158 LYS B C 1
ATOM 3544 O O . LYS B 1 158 ? 16.891 -26 -8.5 1 59.12 158 LYS B O 1
ATOM 3549 N N . GLY B 1 159 ? 16.938 -24.078 -7.375 1 65.31 159 GLY B N 1
ATOM 3550 C CA . GLY B 1 159 ? 15.828 -23.594 -8.18 1 65.31 159 GLY B CA 1
ATOM 3551 C C . GLY B 1 159 ? 16.219 -23.281 -9.609 1 65.31 159 GLY B C 1
ATOM 3552 O O . GLY B 1 159 ? 17.391 -23.062 -9.898 1 65.31 159 GLY B O 1
ATOM 3553 N N . VAL B 1 160 ? 15.32 -23.594 -10.492 1 78.81 160 VAL B N 1
ATOM 3554 C CA . VAL B 1 160 ? 15.57 -23.375 -11.914 1 78.81 160 VAL B CA 1
ATOM 3555 C C . VAL B 1 160 ? 14.82 -22.125 -12.383 1 78.81 160 VAL B C 1
ATOM 3557 O O . VAL B 1 160 ? 14.719 -21.859 -13.586 1 78.81 160 VAL B O 1
ATOM 3560 N N . GLY B 1 161 ? 14.32 -21.406 -11.438 1 89.56 161 GLY B N 1
ATOM 3561 C CA . GLY B 1 161 ? 13.477 -20.281 -11.812 1 89.56 161 GLY B CA 1
ATOM 3562 C C . GLY B 1 161 ? 11.992 -20.594 -11.719 1 89.56 161 GLY B C 1
ATOM 3563 O O . GLY B 1 161 ? 11.609 -21.656 -11.25 1 89.56 161 GLY B O 1
ATOM 3564 N N . GLY B 1 162 ? 11.195 -19.656 -12.023 1 94.88 162 GLY B N 1
ATOM 3565 C CA . GLY B 1 162 ? 9.758 -19.844 -11.953 1 94.88 162 GLY B CA 1
ATOM 3566 C C . GLY B 1 162 ? 8.969 -18.578 -12.219 1 94.88 162 GLY B C 1
ATOM 3567 O O . GLY B 1 162 ? 9.445 -17.688 -12.93 1 94.88 162 GLY B O 1
ATOM 3568 N N . THR B 1 163 ? 7.699 -18.688 -11.836 1 97 163 THR B N 1
ATOM 3569 C CA . THR B 1 163 ? 6.801 -17.562 -12.07 1 97 163 THR B CA 1
ATOM 3570 C C . THR B 1 163 ? 5.973 -17.266 -10.82 1 97 163 THR B C 1
ATOM 3572 O O . THR B 1 163 ? 5.43 -18.188 -10.203 1 97 163 THR B O 1
ATOM 3575 N N . ILE B 1 164 ? 6 -16.031 -10.43 1 98.06 164 ILE B N 1
ATOM 3576 C CA . ILE B 1 164 ? 5.133 -15.547 -9.359 1 98.06 164 ILE B CA 1
ATOM 3577 C C . ILE B 1 164 ? 4.059 -14.633 -9.938 1 98.06 164 ILE B C 1
ATOM 3579 O O . ILE B 1 164 ? 4.363 -13.719 -10.711 1 98.06 164 ILE B O 1
ATOM 3583 N N . VAL B 1 165 ? 2.816 -14.898 -9.648 1 98.44 165 VAL B N 1
ATOM 3584 C CA . VAL B 1 165 ? 1.719 -14.016 -10.023 1 98.44 165 VAL B CA 1
ATOM 3585 C C . VAL B 1 165 ? 1.052 -13.453 -8.773 1 98.44 165 VAL B C 1
ATOM 3587 O O . VAL B 1 165 ? 0.493 -14.203 -7.969 1 98.44 165 VAL B O 1
ATOM 3590 N N . ASN B 1 166 ? 1.148 -12.141 -8.586 1 98.25 166 ASN B N 1
ATOM 3591 C CA . ASN B 1 166 ? 0.438 -11.43 -7.527 1 98.25 166 ASN B CA 1
ATOM 3592 C C . ASN B 1 166 ? -0.942 -10.977 -7.988 1 98.25 166 ASN B C 1
ATOM 3594 O O . ASN B 1 166 ? -1.057 -10.188 -8.93 1 98.25 166 ASN B O 1
ATOM 3598 N N . VAL B 1 167 ? -2.006 -11.43 -7.289 1 96.31 167 VAL B N 1
ATOM 3599 C CA . VAL B 1 167 ? -3.363 -11.227 -7.785 1 96.31 167 VAL B CA 1
ATOM 3600 C C . VAL B 1 167 ? -4.09 -10.219 -6.891 1 96.31 167 VAL B C 1
ATOM 3602 O O . VAL B 1 167 ? -3.986 -10.281 -5.664 1 96.31 167 VAL B O 1
ATOM 3605 N N . SER B 1 168 ? -4.676 -9.281 -7.48 1 92.75 168 SER B N 1
ATOM 3606 C CA . SER B 1 168 ? -5.57 -8.344 -6.801 1 92.75 168 SER B CA 1
ATOM 3607 C C . SER B 1 168 ? -6.848 -8.125 -7.602 1 92.75 168 SER B C 1
ATOM 3609 O O . SER B 1 168 ? -7.227 -8.969 -8.422 1 92.75 168 SER B O 1
ATOM 3611 N N . ASN B 1 169 ? -7.602 -7.129 -7.301 1 87.75 169 ASN B N 1
ATOM 3612 C CA . ASN B 1 169 ? -8.844 -6.832 -7.996 1 87.75 169 ASN B CA 1
ATOM 3613 C C . ASN B 1 169 ? -8.914 -5.371 -8.438 1 87.75 169 ASN B C 1
ATOM 3615 O O . ASN B 1 169 ? -7.93 -4.637 -8.305 1 87.75 169 ASN B O 1
ATOM 3619 N N . LEU B 1 170 ? -10.031 -5.02 -8.93 1 82.56 170 LEU B N 1
ATOM 3620 C CA . LEU B 1 170 ? -10.172 -3.717 -9.562 1 82.56 170 LEU B CA 1
ATOM 3621 C C . LEU B 1 170 ? -10.016 -2.592 -8.547 1 82.56 170 LEU B C 1
ATOM 3623 O O . LEU B 1 170 ? -9.734 -1.449 -8.914 1 82.56 170 LEU B O 1
ATOM 3627 N N . ALA B 1 171 ? -10.234 -2.883 -7.285 1 81.94 171 ALA B N 1
ATOM 3628 C CA . ALA B 1 171 ? -10.031 -1.877 -6.246 1 81.94 171 ALA B CA 1
ATOM 3629 C C . ALA B 1 171 ? -8.586 -1.402 -6.207 1 81.94 171 ALA B C 1
ATOM 3631 O O . ALA B 1 171 ? -8.281 -0.353 -5.633 1 81.94 171 ALA B O 1
ATOM 3632 N N . ALA B 1 172 ? -7.695 -2.131 -6.809 1 87.12 172 ALA B N 1
ATOM 3633 C CA . ALA B 1 172 ? -6.293 -1.731 -6.902 1 87.12 172 ALA B CA 1
ATOM 3634 C C . ALA B 1 172 ? -6.125 -0.544 -7.848 1 87.12 172 ALA B C 1
ATOM 3636 O O . ALA B 1 172 ? -5.133 0.184 -7.766 1 87.12 172 ALA B O 1
ATOM 3637 N N . LEU B 1 173 ? -7.047 -0.347 -8.727 1 84.25 173 LEU B N 1
ATOM 3638 C CA . LEU B 1 173 ? -6.879 0.645 -9.789 1 84.25 173 LEU B CA 1
ATOM 3639 C C . LEU B 1 173 ? -7.738 1.875 -9.516 1 84.25 173 LEU B C 1
ATOM 3641 O O . LEU B 1 173 ? -7.426 2.971 -9.992 1 84.25 173 LEU B O 1
ATOM 3645 N N . GLU B 1 174 ? -8.789 1.688 -8.836 1 80.12 174 GLU B N 1
ATOM 3646 C CA . GLU B 1 174 ? -9.711 2.785 -8.562 1 80.12 174 GLU B CA 1
ATOM 3647 C C . GLU B 1 174 ? -10.039 2.871 -7.074 1 80.12 174 GLU B C 1
ATOM 3649 O O . GLU B 1 174 ? -10.156 1.846 -6.398 1 80.12 174 GLU B O 1
ATOM 3654 N N . PRO B 1 175 ? -10.266 4.148 -6.73 1 80.5 175 PRO B N 1
ATOM 3655 C CA . PRO B 1 175 ? -10.602 4.273 -5.312 1 80.5 175 PRO B CA 1
ATOM 3656 C C . PRO B 1 175 ? -12.023 3.807 -5.004 1 80.5 175 PRO B C 1
ATOM 3658 O O . PRO B 1 175 ? -12.984 4.312 -5.59 1 80.5 175 PRO B O 1
ATOM 3661 N N . PHE B 1 176 ? -12.125 2.834 -4.203 1 82.88 176 PHE B N 1
ATOM 3662 C CA . PHE B 1 176 ? -13.383 2.439 -3.582 1 82.88 176 PHE B CA 1
ATOM 3663 C C . PHE B 1 176 ? -13.5 3.008 -2.174 1 82.88 176 PHE B C 1
ATOM 3665 O O . PHE B 1 176 ? -13.016 2.402 -1.214 1 82.88 176 PHE B O 1
ATOM 3672 N N . PHE B 1 177 ? -14.195 4.121 -2.076 1 86.25 177 PHE B N 1
ATOM 3673 C CA . PHE B 1 177 ? -14.109 4.93 -0.866 1 86.25 177 PHE B CA 1
ATOM 3674 C C . PHE B 1 177 ? -14.719 4.199 0.323 1 86.25 177 PHE B C 1
ATOM 3676 O O . PHE B 1 177 ? -14.32 4.422 1.468 1 86.25 177 PHE B O 1
ATOM 3683 N N . PRO B 1 178 ? -15.648 3.266 0.143 1 84.81 178 PRO B N 1
ATOM 3684 C CA . PRO B 1 178 ? -16.172 2.588 1.333 1 84.81 178 PRO B CA 1
ATOM 3685 C C . PRO B 1 178 ? -15.148 1.656 1.976 1 84.81 178 PRO B C 1
ATOM 3687 O O . PRO B 1 178 ? -15.328 1.229 3.119 1 84.81 178 PRO B O 1
ATOM 3690 N N . VAL B 1 179 ? -14.125 1.321 1.198 1 87.94 179 VAL B N 1
ATOM 3691 C CA . VAL B 1 179 ? -13.078 0.441 1.712 1 87.94 179 VAL B CA 1
ATOM 3692 C C . VAL B 1 179 ? -11.711 1.03 1.398 1 87.94 179 VAL B C 1
ATOM 3694 O O . VAL B 1 179 ? -10.898 0.399 0.718 1 87.94 179 VAL B O 1
ATOM 3697 N N . PRO B 1 180 ? -11.398 2.154 1.995 1 91.81 180 PRO B N 1
ATOM 3698 C CA . PRO B 1 180 ? -10.195 2.883 1.603 1 91.81 180 PRO B CA 1
ATOM 3699 C C . PRO B 1 180 ? -8.914 2.109 1.905 1 91.81 180 PRO B C 1
ATOM 3701 O O . PRO B 1 180 ? -7.949 2.18 1.138 1 91.81 180 PRO B O 1
ATOM 3704 N N . VAL B 1 181 ? -8.891 1.359 3.035 1 94.19 181 VAL B N 1
ATOM 3705 C CA . VAL B 1 181 ? -7.695 0.61 3.395 1 94.19 181 VAL B CA 1
ATOM 3706 C C . VAL B 1 181 ? -7.48 -0.531 2.402 1 94.19 181 VAL B C 1
ATOM 3708 O O . VAL B 1 181 ? -6.359 -0.77 1.952 1 94.19 181 VAL B O 1
ATOM 3711 N N . TYR B 1 182 ? -8.523 -1.197 2.018 1 92.19 182 TYR B N 1
ATOM 3712 C CA . TYR B 1 182 ? -8.438 -2.283 1.049 1 92.19 182 TYR B CA 1
ATOM 3713 C C . TYR B 1 182 ? -7.957 -1.77 -0.304 1 92.19 182 TYR B C 1
ATOM 3715 O O . TYR B 1 182 ? -7.145 -2.416 -0.969 1 92.19 182 TYR B O 1
ATOM 3723 N N . THR B 1 183 ? -8.508 -0.643 -0.704 1 91.75 183 THR B N 1
ATOM 3724 C CA . THR B 1 183 ? -8.094 -0.05 -1.971 1 91.75 183 THR B CA 1
ATOM 3725 C C . THR B 1 183 ? -6.617 0.335 -1.93 1 91.75 183 THR B C 1
ATOM 3727 O O . THR B 1 183 ? -5.895 0.144 -2.908 1 91.75 183 THR B O 1
ATOM 3730 N N . GLY B 1 184 ? -6.203 0.902 -0.823 1 95.44 184 GLY B N 1
ATOM 3731 C CA . GLY B 1 184 ? -4.785 1.17 -0.649 1 95.44 184 GLY B CA 1
ATOM 3732 C C . GLY B 1 184 ? -3.924 -0.073 -0.764 1 95.44 184 GLY B C 1
ATOM 3733 O O . GLY B 1 184 ? -2.887 -0.058 -1.431 1 95.44 184 GLY B O 1
ATOM 3734 N N . ALA B 1 185 ? -4.383 -1.136 -0.154 1 96.06 185 ALA B N 1
ATOM 3735 C CA . ALA B 1 185 ? -3.646 -2.396 -0.184 1 96.06 185 ALA B CA 1
ATOM 3736 C C . ALA B 1 185 ? -3.518 -2.924 -1.61 1 96.06 185 ALA B C 1
ATOM 3738 O O . ALA B 1 185 ? -2.467 -3.443 -1.994 1 96.06 185 ALA B O 1
ATOM 3739 N N . GLY B 1 186 ? -4.605 -2.834 -2.324 1 93.75 186 GLY B N 1
ATOM 3740 C CA . GLY B 1 186 ? -4.539 -3.209 -3.727 1 93.75 186 GLY B CA 1
ATOM 3741 C C . GLY B 1 186 ? -3.539 -2.389 -4.52 1 93.75 186 GLY B C 1
ATOM 3742 O O . GLY B 1 186 ? -2.807 -2.926 -5.352 1 93.75 186 GLY B O 1
ATOM 3743 N N . HIS B 1 187 ? -3.555 -1.133 -4.277 1 94.19 187 HIS B N 1
ATOM 3744 C CA . HIS B 1 187 ? -2.633 -0.251 -4.98 1 94.19 187 HIS B CA 1
ATOM 3745 C C . HIS B 1 187 ? -1.185 -0.565 -4.621 1 94.19 187 HIS B C 1
ATOM 3747 O O . HIS B 1 187 ? -0.299 -0.496 -5.477 1 94.19 187 HIS B O 1
ATOM 3753 N N . PHE B 1 188 ? -0.927 -0.889 -3.391 1 97.31 188 PHE B N 1
ATOM 3754 C CA . PHE B 1 188 ? 0.38 -1.342 -2.928 1 97.31 188 PHE B CA 1
ATOM 3755 C C . PHE B 1 188 ? 0.911 -2.459 -3.816 1 97.31 188 PHE B C 1
ATOM 3757 O O . PHE B 1 188 ? 2.076 -2.438 -4.223 1 97.31 188 PHE B O 1
ATOM 3764 N N . LEU B 1 189 ? 0.086 -3.373 -4.148 1 97.19 189 LEU B N 1
ATOM 3765 C CA . LEU B 1 189 ? 0.461 -4.547 -4.926 1 97.19 189 LEU B CA 1
ATOM 3766 C C . LEU B 1 189 ? 1.032 -4.145 -6.281 1 97.19 189 LEU B C 1
ATOM 3768 O O . LEU B 1 189 ? 1.994 -4.75 -6.758 1 97.19 189 LEU B O 1
ATOM 3772 N N . LEU B 1 190 ? 0.517 -3.115 -6.887 1 94.5 190 LEU B N 1
ATOM 3773 C CA . LEU B 1 190 ? 0.924 -2.721 -8.227 1 94.5 190 LEU B CA 1
ATOM 3774 C C . LEU B 1 190 ? 2.396 -2.324 -8.258 1 94.5 190 LEU B C 1
ATOM 3776 O O . LEU B 1 190 ? 3.195 -2.928 -8.977 1 94.5 190 LEU B O 1
ATOM 3780 N N . GLN B 1 191 ? 2.762 -1.443 -7.406 1 93.19 191 GLN B N 1
ATOM 3781 C CA . GLN B 1 191 ? 4.121 -0.916 -7.461 1 93.19 191 GLN B CA 1
ATOM 3782 C C . GLN B 1 191 ? 5.117 -1.899 -6.855 1 93.19 191 GLN B C 1
ATOM 3784 O O . GLN B 1 191 ? 6.266 -1.979 -7.297 1 93.19 191 GLN B O 1
ATOM 3789 N N . PHE B 1 192 ? 4.676 -2.598 -5.824 1 95.94 192 PHE B N 1
ATOM 3790 C CA . PHE B 1 192 ? 5.52 -3.648 -5.266 1 95.94 192 PHE B CA 1
ATOM 3791 C C . PHE B 1 192 ? 5.875 -4.684 -6.328 1 95.94 192 PHE B C 1
ATOM 3793 O O . PHE B 1 192 ? 7.043 -5.043 -6.484 1 95.94 192 PHE B O 1
ATOM 3800 N N . THR B 1 193 ? 4.875 -5.074 -7.117 1 97.31 193 THR B N 1
ATOM 3801 C CA . THR B 1 193 ? 5.059 -6.082 -8.156 1 97.31 193 THR B CA 1
ATOM 3802 C C . THR B 1 193 ? 5.961 -5.555 -9.266 1 97.31 193 THR B C 1
ATOM 3804 O O . THR B 1 193 ? 6.855 -6.262 -9.734 1 97.31 193 THR B O 1
ATOM 3807 N N . ARG B 1 194 ? 5.727 -4.328 -9.656 1 94.75 194 ARG B N 1
ATOM 3808 C CA . ARG B 1 194 ? 6.586 -3.729 -10.672 1 94.75 194 ARG B CA 1
ATOM 3809 C C . ARG B 1 194 ? 8.031 -3.66 -10.195 1 94.75 194 ARG B C 1
ATOM 3811 O O . ARG B 1 194 ? 8.961 -3.932 -10.969 1 94.75 194 ARG B O 1
ATOM 3818 N N . GLY B 1 195 ? 8.195 -3.273 -8.953 1 92.81 195 GLY B N 1
ATOM 3819 C CA . GLY B 1 195 ? 9.531 -3.219 -8.391 1 92.81 195 GLY B CA 1
ATOM 3820 C C . GLY B 1 195 ? 10.219 -4.57 -8.344 1 92.81 195 GLY B C 1
ATOM 3821 O O . GLY B 1 195 ? 11.336 -4.727 -8.836 1 92.81 195 GLY B O 1
ATOM 3822 N N . MET B 1 196 ? 9.508 -5.555 -7.883 1 94 196 MET B N 1
ATOM 3823 C CA . MET B 1 196 ? 10.062 -6.898 -7.746 1 94 196 MET B CA 1
ATOM 3824 C C . MET B 1 196 ? 10.242 -7.559 -9.109 1 94 196 MET B C 1
ATOM 3826 O O . MET B 1 196 ? 11.039 -8.492 -9.25 1 94 196 MET B O 1
ATOM 3830 N N . GLY B 1 197 ? 9.484 -7.105 -10.055 1 95.75 197 GLY B N 1
ATOM 3831 C CA . GLY B 1 197 ? 9.547 -7.656 -11.398 1 95.75 197 GLY B CA 1
ATOM 3832 C C . GLY B 1 197 ? 10.656 -7.051 -12.242 1 95.75 197 GLY B C 1
ATOM 3833 O O . GLY B 1 197 ? 10.789 -7.367 -13.43 1 95.75 197 GLY B O 1
ATOM 3834 N N . ASN B 1 198 ? 11.422 -6.156 -11.625 1 93.06 198 ASN B N 1
ATOM 3835 C CA . ASN B 1 198 ? 12.523 -5.543 -12.344 1 93.06 198 ASN B CA 1
ATOM 3836 C C . ASN B 1 198 ? 13.516 -6.594 -12.852 1 93.06 198 ASN B C 1
ATOM 3838 O O . ASN B 1 198 ? 13.781 -7.578 -12.172 1 93.06 198 ASN B O 1
ATOM 3842 N N . ASN B 1 199 ? 14.148 -6.297 -14.023 1 92.5 199 ASN B N 1
ATOM 3843 C CA . ASN B 1 199 ? 15.094 -7.219 -14.648 1 92.5 199 ASN B CA 1
ATOM 3844 C C . ASN B 1 199 ? 16.281 -7.516 -13.734 1 92.5 199 ASN B C 1
ATOM 3846 O O . ASN B 1 199 ? 16.891 -8.578 -13.828 1 92.5 199 ASN B O 1
ATOM 3850 N N . PHE B 1 200 ? 16.578 -6.641 -12.852 1 88.62 200 PHE B N 1
ATOM 3851 C CA . PHE B 1 200 ? 17.641 -6.875 -11.883 1 88.62 200 PHE B CA 1
ATOM 3852 C C . PHE B 1 200 ? 17.391 -8.156 -11.102 1 88.62 200 PHE B C 1
ATOM 3854 O O . PHE B 1 200 ? 18.281 -9 -10.984 1 88.62 200 PHE B O 1
ATOM 3861 N N . PHE B 1 201 ? 16.188 -8.359 -10.641 1 89.31 201 PHE B N 1
ATOM 3862 C CA . PHE B 1 201 ? 15.852 -9.539 -9.852 1 89.31 201 PHE B CA 1
ATOM 3863 C C . PHE B 1 201 ? 15.695 -10.766 -10.75 1 89.31 201 PHE B C 1
ATOM 3865 O O . PHE B 1 201 ? 16.094 -11.867 -10.375 1 89.31 201 PHE B O 1
ATOM 3872 N N . TYR B 1 202 ? 15.133 -10.523 -11.883 1 92.31 202 TYR B N 1
ATOM 3873 C CA . TYR B 1 202 ? 14.93 -11.625 -12.812 1 92.31 202 TYR B CA 1
ATOM 3874 C C . TYR B 1 202 ? 16.266 -12.242 -13.227 1 92.31 202 TYR B C 1
ATOM 3876 O O . TYR B 1 202 ? 16.406 -13.469 -13.242 1 92.31 202 TYR B O 1
ATOM 3884 N N . LYS B 1 203 ? 17.188 -11.406 -13.539 1 89.06 203 LYS B N 1
ATOM 3885 C CA . LYS B 1 203 ? 18.5 -11.883 -13.992 1 89.06 203 LYS B CA 1
ATOM 3886 C C . LYS B 1 203 ? 19.203 -12.688 -12.898 1 89.06 203 LYS B C 1
ATOM 3888 O O . LYS B 1 203 ? 19.953 -13.617 -13.195 1 89.06 203 LYS B O 1
ATOM 3893 N N . LYS B 1 204 ? 18.875 -12.43 -11.695 1 85.06 204 LYS B N 1
ATOM 3894 C CA . LYS B 1 204 ? 19.562 -13.078 -10.578 1 85.06 204 LYS B CA 1
ATOM 3895 C C . LYS B 1 204 ? 18.828 -14.336 -10.141 1 85.06 204 LYS B C 1
ATOM 3897 O O . LYS B 1 204 ? 19.438 -15.266 -9.602 1 85.06 204 LYS B O 1
ATOM 3902 N N . SER B 1 205 ? 17.531 -14.406 -10.367 1 88.44 205 SER B N 1
ATOM 3903 C CA . SER B 1 205 ? 16.734 -15.484 -9.789 1 88.44 205 SER B CA 1
ATOM 3904 C C . SER B 1 205 ? 16.109 -16.359 -10.883 1 88.44 205 SER B C 1
ATOM 3906 O O . SER B 1 205 ? 15.672 -17.469 -10.609 1 88.44 205 SER B O 1
ATOM 3908 N N . ASN B 1 206 ? 15.977 -15.82 -12.062 1 92.69 206 ASN B N 1
ATOM 3909 C CA . ASN B 1 206 ? 15.242 -16.453 -13.148 1 92.69 206 ASN B CA 1
ATOM 3910 C C . ASN B 1 206 ? 13.773 -16.672 -12.781 1 92.69 206 ASN B C 1
ATOM 3912 O O . ASN B 1 206 ? 13.172 -17.656 -13.18 1 92.69 206 ASN B O 1
ATOM 3916 N N . VAL B 1 207 ? 13.289 -15.82 -11.898 1 94.69 207 VAL B N 1
ATOM 3917 C CA . VAL B 1 207 ? 11.883 -15.859 -11.508 1 94.69 207 VAL B CA 1
ATOM 3918 C C . VAL B 1 207 ? 11.156 -14.641 -12.07 1 94.69 207 VAL B C 1
ATOM 3920 O O . VAL B 1 207 ? 11.539 -13.5 -11.797 1 94.69 207 VAL B O 1
ATOM 3923 N N . ARG B 1 208 ? 10.148 -14.945 -12.914 1 96.69 208 ARG B N 1
ATOM 3924 C CA . ARG B 1 208 ? 9.281 -13.883 -13.422 1 96.69 208 ARG B CA 1
ATOM 3925 C C . ARG B 1 208 ? 8.227 -13.5 -12.383 1 96.69 208 ARG B C 1
ATOM 3927 O O . ARG B 1 208 ? 7.602 -14.375 -11.773 1 96.69 208 ARG B O 1
ATOM 3934 N N . ILE B 1 209 ? 8.109 -12.211 -12.117 1 97.62 209 ILE B N 1
ATOM 3935 C CA . ILE B 1 209 ? 7.117 -11.719 -11.172 1 97.62 209 ILE B CA 1
ATOM 3936 C C . ILE B 1 209 ? 6.141 -10.789 -11.891 1 97.62 209 ILE B C 1
ATOM 3938 O O . ILE B 1 209 ? 6.547 -9.773 -12.461 1 97.62 209 ILE B O 1
ATOM 3942 N N . MET B 1 210 ? 4.812 -11.141 -11.859 1 98 210 MET B N 1
ATOM 3943 C CA . MET B 1 210 ? 3.793 -10.367 -12.555 1 98 210 MET B CA 1
ATOM 3944 C C . MET B 1 210 ? 2.574 -10.141 -11.664 1 98 210 MET B C 1
ATOM 3946 O O . MET B 1 210 ? 2.434 -10.789 -10.625 1 98 210 MET B O 1
ATOM 3950 N N . GLY B 1 211 ? 1.799 -9.156 -12.102 1 97.44 211 GLY B N 1
ATOM 3951 C CA . GLY B 1 211 ? 0.535 -8.891 -11.43 1 97.44 211 GLY B CA 1
ATOM 3952 C C . GLY B 1 211 ? -0.673 -9.203 -12.297 1 97.44 211 GLY B C 1
ATOM 3953 O O . GLY B 1 211 ? -0.63 -9.023 -13.516 1 97.44 211 GLY B O 1
ATOM 3954 N N . LEU B 1 212 ? -1.757 -9.672 -11.688 1 96.19 212 LEU B N 1
ATOM 3955 C CA . LEU B 1 212 ? -3.041 -9.898 -12.336 1 96.19 212 LEU B CA 1
ATOM 3956 C C . LEU B 1 212 ? -4.172 -9.242 -11.547 1 96.19 212 LEU B C 1
ATOM 3958 O O . LEU B 1 212 ? -4.43 -9.609 -10.406 1 96.19 212 LEU B O 1
ATOM 3962 N N . ILE B 1 213 ? -4.766 -8.281 -12.164 1 92.25 213 ILE B N 1
ATOM 3963 C CA . ILE B 1 213 ? -5.922 -7.598 -11.586 1 92.25 213 ILE B CA 1
ATOM 3964 C C . ILE B 1 213 ? -7.203 -8.133 -12.211 1 92.25 213 ILE B C 1
ATOM 3966 O O . ILE B 1 213 ? -7.379 -8.062 -13.43 1 92.25 213 ILE B O 1
ATOM 3970 N N . THR B 1 214 ? -8.031 -8.641 -11.398 1 89.06 214 THR B N 1
ATOM 3971 C CA . THR B 1 214 ? -9.258 -9.25 -11.906 1 89.06 214 THR B CA 1
ATOM 3972 C C . THR B 1 214 ? -10.477 -8.422 -11.508 1 89.06 214 THR B C 1
ATOM 3974 O O . THR B 1 214 ? -10.445 -7.691 -10.508 1 89.06 214 THR B O 1
ATOM 3977 N N . ALA B 1 215 ? -11.445 -8.492 -12.367 1 78.38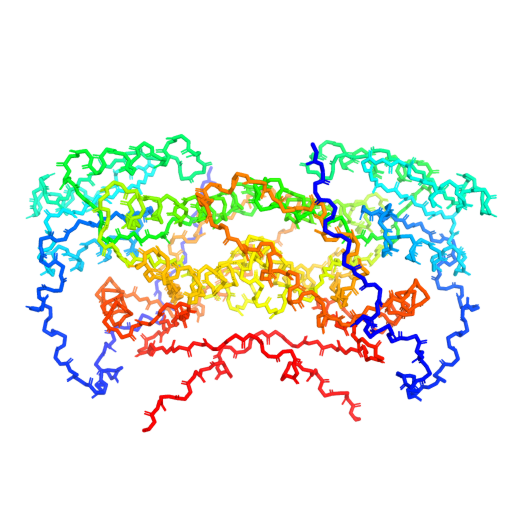 215 ALA B N 1
ATOM 3978 C CA . ALA B 1 215 ? -12.719 -7.895 -11.984 1 78.38 215 ALA B CA 1
ATOM 3979 C C . ALA B 1 215 ? -13.391 -8.695 -10.875 1 78.38 215 ALA B C 1
ATOM 3981 O O . ALA B 1 215 ? -12.906 -9.766 -10.492 1 78.38 215 A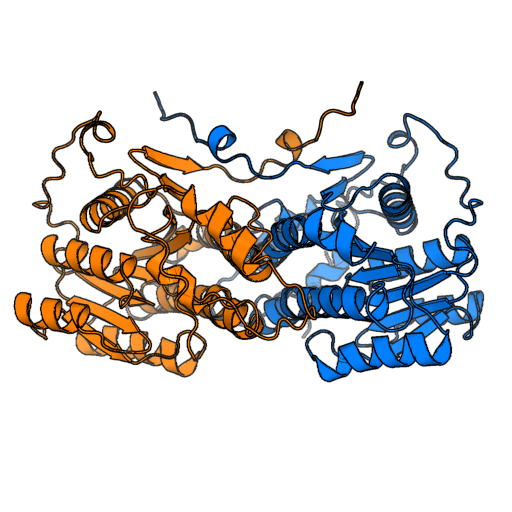LA B O 1
ATOM 3982 N N . SER B 1 216 ? -14.375 -7.992 -10.281 1 60.88 216 SER B N 1
ATOM 3983 C CA . SER B 1 216 ? -15.023 -8.531 -9.094 1 60.88 216 SER B CA 1
ATOM 3984 C C . SER B 1 216 ? -15.672 -9.883 -9.383 1 60.88 216 SER B C 1
ATOM 3986 O O . SER B 1 216 ? -16.078 -10.148 -10.516 1 60.88 216 SER B O 1
ATOM 3988 N N . ILE B 1 217 ? -15.234 -10.797 -8.344 1 56.91 217 ILE B N 1
ATOM 3989 C CA . ILE B 1 217 ? -16.047 -12 -8.352 1 56.91 217 ILE B CA 1
ATOM 3990 C C . ILE B 1 217 ? -17.438 -11.688 -7.812 1 56.91 217 ILE B C 1
ATOM 3992 O O . ILE B 1 217 ? -17.656 -10.625 -7.215 1 56.91 217 ILE B O 1
ATOM 3996 N N . HIS B 1 218 ? -18.297 -12.547 -7.723 1 49.91 218 HIS B N 1
ATOM 3997 C CA . HIS B 1 218 ? -19.703 -12.453 -7.324 1 49.91 218 HIS B CA 1
ATOM 3998 C C . HIS B 1 218 ? -19.844 -11.844 -5.934 1 49.91 218 HIS B C 1
ATOM 4000 O O . HIS B 1 218 ? -19.094 -12.203 -5.016 1 49.91 218 HIS B O 1
ATOM 4006 N N . PRO B 1 219 ? -20.5 -10.688 -5.855 1 47.47 219 PRO B N 1
ATOM 4007 C CA . PRO B 1 219 ? -20.859 -9.891 -4.676 1 47.47 219 PRO B CA 1
ATOM 4008 C C . PRO B 1 219 ? -21.031 -10.742 -3.42 1 47.47 219 PRO B C 1
ATOM 4010 O O . PRO B 1 219 ? -20.891 -10.242 -2.303 1 47.47 219 PRO B O 1
ATOM 4013 N N . THR B 1 220 ? -21.578 -11.867 -3.574 1 44.44 220 THR B N 1
ATOM 4014 C CA . THR B 1 220 ? -21.875 -12.609 -2.354 1 44.44 220 THR B CA 1
ATOM 4015 C C . THR B 1 220 ? -20.656 -12.648 -1.435 1 44.44 220 THR B C 1
ATOM 4017 O O . THR B 1 220 ? -20.781 -12.789 -0.218 1 44.44 220 THR B O 1
ATOM 4020 N N . GLU B 1 221 ? -19.609 -12.453 -2.059 1 47.16 221 GLU B N 1
ATOM 4021 C CA . GLU B 1 221 ? -18.422 -12.555 -1.208 1 47.16 221 GLU B CA 1
ATOM 4022 C C . GLU B 1 221 ? -18.156 -11.234 -0.486 1 47.16 221 GLU B C 1
ATOM 4024 O O . GLU B 1 221 ? -17.469 -11.211 0.537 1 47.16 221 GLU B O 1
ATOM 4029 N N . LEU B 1 222 ? -18.688 -10.172 -0.912 1 48.34 222 LEU B N 1
ATOM 4030 C CA . LEU B 1 222 ? -18.484 -8.859 -0.303 1 48.34 222 LEU B CA 1
ATOM 4031 C C . LEU B 1 222 ? -19.359 -8.695 0.938 1 48.34 222 LEU B C 1
ATOM 4033 O O . LEU B 1 222 ? -19.016 -7.918 1.835 1 48.34 222 LEU B O 1
ATOM 4037 N N . SER B 1 223 ? -20.484 -9.352 0.965 1 42.47 223 SER B N 1
ATOM 4038 C CA . SER B 1 223 ? -21.484 -9.102 2.002 1 42.47 223 SER B CA 1
ATOM 4039 C C . SER B 1 223 ? -20.875 -9.211 3.395 1 42.47 223 SER B C 1
ATOM 4041 O O . SER B 1 223 ? -21.281 -8.5 4.316 1 42.47 223 SER B O 1
ATOM 4043 N N . GLY B 1 224 ? -20.156 -10.164 3.678 1 42.5 224 GLY B N 1
ATOM 4044 C CA . GLY B 1 224 ? -19.75 -10.422 5.051 1 42.5 224 GLY B CA 1
ATOM 4045 C C . GLY B 1 224 ? -18.734 -9.422 5.578 1 42.5 224 GLY B C 1
ATOM 4046 O O . GLY B 1 224 ? -18.328 -9.492 6.742 1 42.5 224 GLY B O 1
ATOM 4047 N N . ALA B 1 225 ? -18.375 -8.578 4.781 1 42.5 225 ALA B N 1
ATOM 4048 C CA . ALA B 1 225 ? -17.172 -7.855 5.207 1 42.5 225 ALA B CA 1
ATOM 4049 C C . ALA B 1 225 ? -17.531 -6.516 5.844 1 42.5 225 ALA B C 1
ATOM 4051 O O . ALA B 1 225 ? -16.656 -5.766 6.262 1 42.5 225 ALA B O 1
ATOM 4052 N N . LEU B 1 226 ? -18.766 -6.145 5.883 1 42.66 226 LEU B N 1
ATOM 4053 C CA . LEU B 1 226 ? -19 -4.77 6.312 1 42.66 226 LEU B CA 1
ATOM 4054 C C . LEU B 1 226 ? -19.141 -4.691 7.828 1 42.66 226 LEU B C 1
ATOM 4056 O O . LEU B 1 226 ? -19.891 -5.469 8.422 1 42.66 226 LEU B O 1
ATOM 4060 N N . PRO B 1 227 ? -18.188 -4.109 8.531 1 41.53 227 PRO B N 1
ATOM 4061 C CA . PRO B 1 227 ? -18.328 -4.016 9.992 1 41.53 227 PRO B CA 1
ATOM 4062 C C . PRO B 1 227 ? -19.594 -3.273 10.422 1 41.53 227 PRO B C 1
ATOM 4064 O O . PRO B 1 227 ? -20.078 -2.402 9.688 1 41.53 227 PRO B O 1
ATOM 4067 N N . LYS B 1 228 ? -20.281 -3.738 11.445 1 42 228 LYS B N 1
ATOM 4068 C CA . LYS B 1 228 ? -21.375 -3.037 12.125 1 42 228 LYS B CA 1
ATOM 4069 C C . LYS B 1 228 ? -20.875 -1.745 12.766 1 42 228 LYS B C 1
ATOM 4071 O O . LYS B 1 228 ? -21.641 -0.791 12.93 1 42 228 LYS B O 1
ATOM 4076 N N . ASP B 1 229 ? -19.703 -1.786 13.516 1 39.22 229 ASP B N 1
ATOM 4077 C CA . ASP B 1 229 ? -19.281 -0.686 14.375 1 39.22 229 ASP B CA 1
ATOM 4078 C C . ASP B 1 229 ? -18.094 0.056 13.766 1 39.22 229 ASP B C 1
ATOM 4080 O O . ASP B 1 229 ? -17.031 -0.53 13.562 1 39.22 229 ASP B O 1
ATOM 4084 N N . SER B 1 230 ? -18.188 0.644 12.734 1 42.97 230 SER B N 1
ATOM 4085 C CA . SER B 1 230 ? -17.078 1.354 12.102 1 42.97 230 SER B CA 1
ATOM 4086 C C . SER B 1 230 ? -16.469 2.387 13.047 1 42.97 230 SER B C 1
ATOM 4088 O O . SER B 1 230 ? -17.172 2.924 13.914 1 42.97 230 SER B O 1
ATOM 4090 N N . CYS B 1 231 ? -15.305 2.15 13.461 1 41.56 231 CYS B N 1
ATOM 4091 C CA . CYS B 1 231 ? -14.656 3.227 14.203 1 41.56 231 CYS B CA 1
ATOM 4092 C C . CYS B 1 231 ? -15.258 4.582 13.836 1 41.56 231 CYS B C 1
ATOM 4094 O O . CYS B 1 231 ? -14.969 5.586 14.484 1 41.56 231 CYS B O 1
ATOM 4096 N N . PHE B 1 232 ? -15.523 4.676 12.57 1 46.72 232 PHE B N 1
ATOM 4097 C CA . PHE B 1 232 ? -16.094 5.965 12.203 1 46.72 232 PHE B CA 1
ATOM 4098 C C . PHE B 1 232 ? -17.547 6.055 12.656 1 46.72 232 PHE B C 1
ATOM 4100 O O . PHE B 1 232 ? -18.438 5.441 12.055 1 46.72 232 PHE B O 1
ATOM 4107 N N . GLY B 1 233 ? -17.734 5.926 13.891 1 43.69 233 GLY B N 1
ATOM 4108 C CA . GLY B 1 233 ? -19.109 6.027 14.312 1 43.69 233 GLY B CA 1
ATOM 4109 C C . GLY B 1 233 ? -20.078 5.367 13.352 1 43.69 233 GLY B C 1
ATOM 4110 O O . GLY B 1 233 ? -19.703 4.477 12.594 1 43.69 233 GLY B O 1
ATOM 4111 N N . ASP B 1 234 ? -21.375 6.016 13.375 1 46.38 234 ASP B N 1
ATOM 4112 C CA . ASP B 1 234 ? -22.547 5.738 12.547 1 46.38 234 ASP B CA 1
ATOM 4113 C C . ASP B 1 234 ? -22.203 5.82 11.062 1 46.38 234 ASP B C 1
ATOM 4115 O O . ASP B 1 234 ? -22.656 6.727 10.367 1 46.38 234 ASP B O 1
ATOM 4119 N N . LEU B 1 235 ? -20.953 5.75 10.844 1 47.94 235 LEU B N 1
ATOM 4120 C CA . LEU B 1 235 ? -20.875 5.93 9.398 1 47.94 235 LEU B CA 1
ATOM 4121 C C . LEU B 1 235 ? -21.938 5.102 8.688 1 47.94 235 LEU B C 1
ATOM 4123 O O . LEU B 1 235 ? -21.625 4.113 8.023 1 47.94 235 LEU B O 1
ATOM 4127 N N . GLY B 1 236 ? -23.016 4.875 9.156 1 49.59 236 GLY B N 1
ATOM 4128 C CA . GLY B 1 236 ? -24.328 4.492 8.68 1 49.59 236 GLY B CA 1
ATOM 4129 C C . GLY B 1 236 ? -24.562 4.832 7.223 1 49.59 236 GLY B C 1
ATOM 4130 O O . GLY B 1 236 ? -23.922 5.734 6.68 1 49.59 236 GLY B O 1
ATOM 4131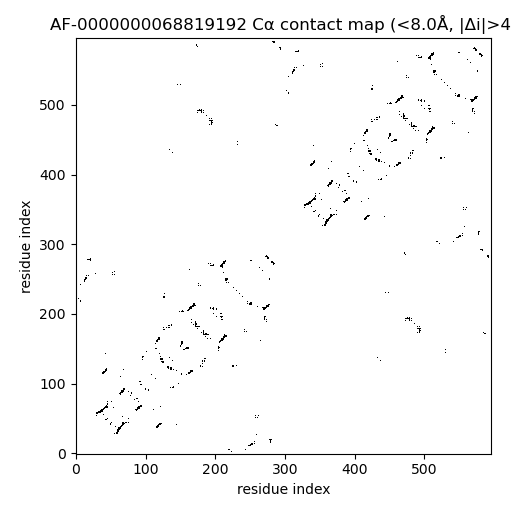 N N . ASN B 1 237 ? -24.234 3.855 6.312 1 68.31 237 ASN B N 1
ATOM 4132 C CA . ASN B 1 237 ? -24.656 3.779 4.918 1 68.31 237 ASN B CA 1
ATOM 4133 C C . ASN B 1 237 ? -23.469 3.449 3.998 1 68.31 237 ASN B C 1
ATOM 4135 O O . ASN B 1 237 ? -23.562 3.605 2.781 1 68.31 237 ASN B O 1
ATOM 4139 N N . LEU B 1 238 ? -22.188 3.174 4.809 1 73.06 238 LEU B N 1
ATOM 4140 C CA . LEU B 1 238 ? -21.094 2.789 3.924 1 73.06 238 LEU B CA 1
ATOM 4141 C C . LEU B 1 238 ? -21.406 1.474 3.217 1 73.06 238 LEU B C 1
ATOM 4143 O O . LEU B 1 238 ? -21.047 1.29 2.053 1 73.06 238 LEU B O 1
ATOM 4147 N N . SER B 1 239 ? -22.062 0.679 3.973 1 70.06 239 SER B N 1
ATOM 4148 C CA . SER B 1 239 ? -22.453 -0.604 3.393 1 70.06 239 SER B CA 1
ATOM 4149 C C . SER B 1 239 ? -23.375 -0.411 2.188 1 70.06 239 SER B C 1
ATOM 4151 O O . SER B 1 239 ? -23.266 -1.13 1.193 1 70.06 239 SER B O 1
ATOM 4153 N N . GLU B 1 240 ? -24.203 0.581 2.35 1 73.38 240 GLU B N 1
ATOM 4154 C CA . GLU B 1 240 ? -25.094 0.877 1.236 1 73.38 240 GLU B CA 1
ATOM 4155 C C . GLU B 1 240 ? -24.328 1.441 0.044 1 73.38 240 GLU B C 1
ATOM 4157 O O . GLU B 1 240 ? -24.609 1.091 -1.104 1 73.38 240 GLU B O 1
ATOM 4162 N N . GLU B 1 241 ? -23.375 2.242 0.374 1 77.5 241 GLU B N 1
ATOM 4163 C CA . GLU B 1 241 ? -22.562 2.822 -0.695 1 77.5 241 GLU B CA 1
ATOM 4164 C C . GLU B 1 241 ? -21.719 1.761 -1.379 1 77.5 241 GLU B C 1
ATOM 4166 O O . GLU B 1 241 ? -21.547 1.78 -2.602 1 77.5 241 GLU B O 1
ATOM 4171 N N . MET B 1 242 ? -21.25 0.917 -0.568 1 74.88 242 MET B N 1
ATOM 4172 C CA . MET B 1 242 ? -20.469 -0.187 -1.114 1 74.88 242 MET B CA 1
ATOM 4173 C C . MET B 1 242 ? -21.312 -1.053 -2.039 1 74.88 242 MET B C 1
ATOM 4175 O O . MET B 1 242 ? -20.859 -1.44 -3.119 1 74.88 242 MET B O 1
ATOM 4179 N N . ALA B 1 243 ? -22.469 -1.359 -1.566 1 71.12 243 ALA B N 1
ATOM 4180 C CA . ALA B 1 243 ? -23.391 -2.18 -2.352 1 71.12 243 ALA B CA 1
ATOM 4181 C C . ALA B 1 243 ? -23.672 -1.541 -3.709 1 71.12 243 ALA B C 1
ATOM 4183 O O . ALA B 1 243 ? -23.672 -2.227 -4.734 1 71.12 243 ALA B O 1
ATOM 4184 N N . LYS B 1 244 ? -23.828 -0.266 -3.695 1 72.81 244 LYS B N 1
ATOM 4185 C CA . LYS B 1 244 ? -24.094 0.457 -4.938 1 72.81 244 LYS B CA 1
ATOM 4186 C C . LYS B 1 244 ? -22.906 0.347 -5.895 1 72.81 244 LYS B C 1
ATOM 4188 O O . LYS B 1 244 ? -23.094 0.217 -7.109 1 72.81 244 LYS B O 1
ATOM 4193 N N . MET B 1 245 ? -21.719 0.32 -5.34 1 72.56 245 MET B N 1
ATOM 4194 C CA . MET B 1 245 ? -20.516 0.294 -6.168 1 72.56 245 MET B CA 1
ATOM 4195 C C . MET B 1 245 ? -20.266 -1.109 -6.703 1 72.56 245 MET B C 1
ATOM 4197 O O . MET B 1 245 ? -19.828 -1.273 -7.848 1 72.56 245 MET B O 1
ATOM 4201 N N . VAL B 1 246 ? -20.484 -2.039 -5.887 1 67.69 246 VAL B N 1
ATOM 4202 C CA . VAL B 1 246 ? -20.172 -3.418 -6.246 1 67.69 246 VAL B CA 1
ATOM 4203 C C . VAL B 1 246 ? -21.203 -3.934 -7.254 1 67.69 246 VAL B C 1
ATOM 4205 O O . VAL B 1 246 ? -20.859 -4.715 -8.148 1 67.69 246 VAL B O 1
ATOM 4208 N N . TYR B 1 247 ? -22.406 -3.432 -7.07 1 65.44 247 TYR B N 1
ATOM 4209 C CA . TYR B 1 247 ? -23.484 -3.875 -7.945 1 65.44 247 TYR B CA 1
ATOM 4210 C C . TYR B 1 247 ? -23.188 -3.539 -9.398 1 65.44 247 TYR B C 1
ATOM 4212 O O . TYR B 1 247 ? -23.625 -4.246 -10.312 1 65.44 247 TYR B O 1
ATOM 4220 N N . ASN B 1 248 ? -22.328 -2.641 -9.578 1 64.44 248 ASN B N 1
ATOM 4221 C CA . ASN B 1 248 ? -22.062 -2.176 -10.938 1 64.44 248 ASN B CA 1
ATOM 4222 C C . ASN B 1 248 ? -20.781 -2.795 -11.508 1 64.44 248 ASN B C 1
ATOM 4224 O O . ASN B 1 248 ? -20.438 -2.557 -12.664 1 64.44 248 ASN B O 1
ATOM 4228 N N . LEU B 1 249 ? -20.234 -3.711 -10.75 1 67.56 249 LEU B N 1
ATOM 4229 C CA . LEU B 1 249 ? -18.984 -4.293 -11.234 1 67.56 249 LEU B CA 1
ATOM 4230 C C . LEU B 1 249 ? -19.25 -5.559 -12.047 1 67.56 249 LEU B C 1
ATOM 4232 O O . LEU B 1 249 ? -20.172 -6.316 -11.734 1 67.56 249 LEU B O 1
ATOM 4236 N N . PRO B 1 250 ? -18.406 -5.73 -13.156 1 65.19 250 PRO B N 1
ATOM 4237 C CA . PRO B 1 250 ? -18.531 -6.988 -13.898 1 65.19 250 PRO B CA 1
ATOM 4238 C C . PRO B 1 250 ? -18.172 -8.211 -13.055 1 65.19 250 PRO B C 1
ATOM 4240 O O . PRO B 1 250 ? -17.281 -8.141 -12.211 1 65.19 250 PRO B O 1
ATOM 4243 N N . THR B 1 251 ? -19 -9.242 -13.172 1 68.88 251 THR B N 1
ATOM 4244 C CA . THR B 1 251 ? -18.719 -10.492 -12.484 1 68.88 251 THR B CA 1
ATOM 4245 C C . THR B 1 251 ? -18.312 -11.578 -13.484 1 68.88 251 THR B C 1
ATOM 4247 O O . THR B 1 251 ? -18.766 -11.578 -14.625 1 68.88 251 THR B O 1
ATOM 4250 N N . HIS B 1 252 ? -17.266 -12.375 -13.039 1 72.38 252 HIS B N 1
ATOM 4251 C CA . HIS B 1 252 ? -16.75 -13.43 -13.914 1 72.38 252 HIS B CA 1
ATOM 4252 C C . HIS B 1 252 ? -16.984 -14.812 -13.312 1 72.38 252 HIS B C 1
ATOM 4254 O O . HIS B 1 252 ? -17.047 -14.961 -12.086 1 72.38 252 HIS B O 1
ATOM 4260 N N . ASP B 1 253 ? -17.172 -15.734 -14.258 1 74.06 253 ASP B N 1
ATOM 4261 C CA . ASP B 1 253 ? -17.25 -17.125 -13.812 1 74.06 253 ASP B CA 1
ATOM 4262 C C . ASP B 1 253 ? -15.852 -17.734 -13.695 1 74.06 253 ASP B C 1
ATOM 4264 O O . ASP B 1 253 ? -14.859 -17.109 -14.078 1 74.06 253 ASP B O 1
ATOM 4268 N N . CYS B 1 254 ? -15.758 -18.938 -13.164 1 77.31 254 CYS B N 1
ATOM 4269 C CA . CYS B 1 254 ? -14.492 -19.625 -12.906 1 77.31 254 CYS B CA 1
ATOM 4270 C C . CYS B 1 254 ? -13.711 -19.828 -14.195 1 77.31 254 CYS B C 1
ATOM 4272 O O . CYS B 1 254 ? -12.492 -19.641 -14.227 1 77.31 254 CYS B O 1
ATOM 4274 N N . ARG B 1 255 ? -14.406 -20.203 -15.211 1 79.44 255 ARG B N 1
ATOM 4275 C CA . ARG B 1 255 ? -13.766 -20.469 -16.484 1 79.44 255 ARG B CA 1
ATOM 4276 C C . ARG B 1 255 ? -13.062 -19.219 -17.016 1 79.44 255 ARG B C 1
ATOM 4278 O O . ARG B 1 255 ? -11.977 -19.312 -17.609 1 79.44 255 ARG B O 1
ATOM 4285 N N . THR B 1 256 ? -13.688 -18.125 -16.812 1 83.06 256 THR B N 1
ATOM 4286 C CA . THR B 1 256 ? -13.109 -16.875 -17.25 1 83.06 256 THR B CA 1
ATOM 4287 C C . THR B 1 256 ? -11.805 -16.578 -16.516 1 83.06 256 THR B C 1
ATOM 4289 O O . THR B 1 256 ? -10.82 -16.156 -17.125 1 83.06 256 THR B O 1
ATOM 4292 N N . PHE B 1 257 ? -11.75 -16.906 -15.281 1 87.44 257 PHE B N 1
ATOM 4293 C CA . PHE B 1 257 ? -10.547 -16.656 -14.492 1 87.44 257 PHE B CA 1
ATOM 4294 C C . PHE B 1 257 ? -9.422 -17.594 -14.914 1 87.44 257 PHE B C 1
ATOM 4296 O O . PHE B 1 257 ? -8.25 -17.203 -14.898 1 87.44 257 PHE B O 1
ATOM 4303 N N . GLU B 1 258 ? -9.805 -18.828 -15.297 1 88.44 258 GLU B N 1
AT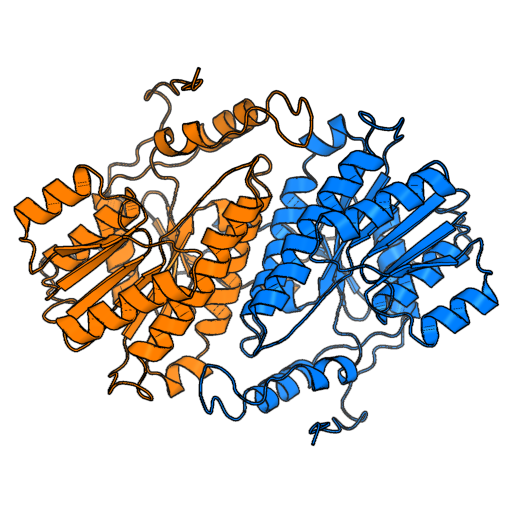OM 4304 C CA . GLU B 1 258 ? -8.812 -19.766 -15.844 1 88.44 258 GLU B CA 1
ATOM 4305 C C . GLU B 1 258 ? -8.141 -19.188 -17.078 1 88.44 258 GLU B C 1
ATOM 4307 O O . GLU B 1 258 ? -6.914 -19.219 -17.203 1 88.44 258 GLU B O 1
ATOM 4312 N N . LEU B 1 259 ? -8.953 -18.578 -17.875 1 86.06 259 LEU B N 1
ATOM 4313 C CA . LEU B 1 259 ? -8.461 -18.047 -19.141 1 86.06 259 LEU B CA 1
ATOM 4314 C C . LEU B 1 259 ? -7.547 -16.844 -18.906 1 86.06 259 LEU B C 1
ATOM 4316 O O . LEU B 1 259 ? -6.531 -16.688 -19.578 1 86.06 259 LEU B O 1
ATOM 4320 N N . PHE B 1 260 ? -7.934 -16.047 -18 1 88.12 260 PHE B N 1
ATOM 4321 C CA . PHE B 1 260 ? -7.121 -14.875 -17.672 1 88.12 260 PHE B CA 1
ATOM 4322 C C . PHE B 1 260 ? -5.734 -15.297 -17.203 1 88.12 260 PHE B C 1
ATOM 4324 O O . PHE B 1 260 ? -4.723 -14.789 -17.688 1 88.12 260 PHE B O 1
ATOM 4331 N N . MET B 1 261 ? -5.672 -16.25 -16.328 1 92.44 261 MET B N 1
ATOM 4332 C CA . MET B 1 261 ? -4.402 -16.734 -15.781 1 92.44 261 MET B CA 1
ATOM 4333 C C . MET B 1 261 ? -3.572 -17.406 -16.875 1 92.44 261 MET B C 1
ATOM 4335 O O . MET B 1 261 ? -2.359 -17.188 -16.953 1 92.44 261 MET B O 1
ATOM 4339 N N . ASP B 1 262 ? -4.219 -18.188 -17.688 1 91.88 262 ASP B N 1
ATOM 4340 C CA . ASP B 1 262 ? -3.537 -18.828 -18.812 1 91.88 262 ASP B CA 1
ATOM 4341 C C . ASP B 1 262 ? -2.852 -17.812 -19.703 1 91.88 262 ASP B C 1
ATOM 4343 O O . ASP B 1 262 ? -1.687 -17.969 -20.078 1 91.88 262 ASP B O 1
ATOM 4347 N N . HIS B 1 263 ? -3.549 -16.781 -19.984 1 90 263 HIS B N 1
ATOM 4348 C CA . HIS B 1 263 ? -3.014 -15.711 -20.828 1 90 263 HIS B CA 1
ATOM 4349 C C . HIS B 1 263 ? -1.806 -15.047 -20.172 1 90 263 HIS B C 1
ATOM 4351 O O . HIS B 1 263 ? -0.773 -14.852 -20.828 1 90 263 HIS B O 1
ATOM 4357 N N . VAL B 1 264 ? -1.908 -14.773 -18.969 1 92.19 264 VAL B N 1
ATOM 4358 C CA . VAL B 1 264 ? -0.873 -14.039 -18.25 1 92.19 264 VAL B CA 1
ATOM 4359 C C . VAL B 1 264 ? 0.396 -14.883 -18.172 1 92.19 264 VAL B C 1
ATOM 4361 O O . VAL B 1 264 ? 1.501 -14.383 -18.375 1 92.19 264 VAL B O 1
ATOM 4364 N N . ILE B 1 265 ? 0.257 -16.156 -17.906 1 93.5 265 ILE B N 1
ATOM 4365 C CA . ILE B 1 265 ? 1.404 -17.047 -17.766 1 93.5 265 ILE B CA 1
ATOM 4366 C C . ILE B 1 265 ? 2.123 -17.172 -19.109 1 93.5 265 ILE B C 1
ATOM 4368 O O . ILE B 1 265 ? 3.355 -17.156 -19.156 1 93.5 265 ILE B O 1
ATOM 4372 N N . LYS B 1 266 ? 1.449 -17.203 -20.156 1 91.25 266 LYS B N 1
ATOM 4373 C CA . LYS B 1 266 ? 2.025 -17.484 -21.469 1 91.25 266 LYS B CA 1
ATOM 4374 C C . LYS B 1 266 ? 2.592 -16.219 -22.094 1 91.25 266 LYS B C 1
ATOM 4376 O O . LYS B 1 266 ? 3.629 -16.25 -22.766 1 91.25 266 LYS B O 1
ATOM 4381 N N . GLU B 1 267 ? 1.987 -15.094 -21.812 1 91.31 267 GLU B N 1
ATOM 4382 C CA . GLU B 1 267 ? 2.34 -13.883 -22.562 1 91.31 267 GLU B CA 1
ATOM 4383 C C . GLU B 1 267 ? 3.08 -12.891 -21.672 1 91.31 267 GLU B C 1
ATOM 4385 O O . GLU B 1 267 ? 3.693 -11.945 -22.156 1 91.31 267 GLU B O 1
ATOM 4390 N N . GLY B 1 268 ? 2.984 -13.102 -20.406 1 94.12 268 GLY B N 1
ATOM 4391 C CA . GLY B 1 268 ? 3.484 -12.086 -19.5 1 94.12 268 GLY B CA 1
ATOM 4392 C C . GLY B 1 268 ? 4.996 -12.094 -19.375 1 94.12 268 GLY B C 1
ATOM 4393 O O . GLY B 1 268 ? 5.629 -13.148 -19.453 1 94.12 268 GLY B O 1
ATOM 4394 N N . GLN B 1 269 ? 5.504 -10.898 -19.172 1 95.88 269 GLN B N 1
ATOM 4395 C CA . GLN B 1 269 ? 6.906 -10.695 -18.828 1 95.88 269 GLN B CA 1
ATOM 4396 C C . GLN B 1 269 ? 7.047 -10.18 -17.391 1 95.88 269 GLN B C 1
ATOM 4398 O O . GLN B 1 269 ? 6.09 -9.664 -16.828 1 95.88 269 GLN B O 1
ATOM 4403 N N . THR B 1 270 ? 8.266 -10.359 -16.875 1 96.94 270 THR B N 1
ATOM 4404 C CA . THR B 1 270 ? 8.477 -9.891 -15.516 1 96.94 270 THR B CA 1
ATOM 4405 C C . THR B 1 270 ? 8.188 -8.398 -15.398 1 96.94 270 THR B C 1
ATOM 4407 O O . THR B 1 270 ? 8.531 -7.625 -16.297 1 96.94 270 THR B O 1
ATOM 4410 N N . GLY B 1 271 ? 7.438 -8.023 -14.375 1 96.06 271 GLY B N 1
ATOM 4411 C CA . GLY B 1 271 ? 7.109 -6.633 -14.125 1 96.06 271 GLY B CA 1
ATOM 4412 C C . GLY B 1 271 ? 5.762 -6.227 -14.695 1 96.06 271 GLY B C 1
ATOM 4413 O O . GLY B 1 271 ? 5.23 -5.168 -14.352 1 96.06 271 GLY B O 1
ATOM 4414 N N . ASP B 1 272 ? 5.137 -7.086 -15.508 1 95.25 272 ASP B N 1
ATOM 4415 C CA . ASP B 1 272 ? 3.865 -6.754 -16.141 1 95.25 272 ASP B CA 1
ATOM 4416 C C . ASP B 1 272 ? 2.732 -6.734 -15.117 1 95.25 272 ASP B C 1
ATOM 4418 O O . ASP B 1 272 ? 2.721 -7.539 -14.188 1 95.25 272 ASP B O 1
ATOM 4422 N N . ILE B 1 273 ? 1.862 -5.828 -15.305 1 94.69 273 ILE B N 1
ATOM 4423 C CA . ILE B 1 273 ? 0.572 -5.828 -14.617 1 94.69 273 ILE B CA 1
ATOM 4424 C C . ILE B 1 273 ? -0.55 -6.02 -15.641 1 94.69 273 ILE B C 1
ATOM 4426 O O . ILE B 1 273 ? -0.736 -5.188 -16.531 1 94.69 273 ILE B O 1
ATOM 4430 N N . TRP B 1 274 ? -1.3 -7.086 -15.477 1 92.81 274 TRP B N 1
ATOM 4431 C CA . TRP B 1 274 ? -2.395 -7.414 -16.375 1 92.81 274 TRP B CA 1
ATOM 4432 C C . TRP B 1 274 ? -3.746 -7.164 -15.719 1 92.81 274 TRP B C 1
ATOM 4434 O O . TRP B 1 274 ? -3.934 -7.484 -14.539 1 92.81 274 TRP B O 1
ATOM 4444 N N . VAL B 1 275 ? -4.637 -6.59 -16.469 1 89.31 275 VAL B N 1
ATOM 4445 C CA . VAL B 1 275 ? -6.008 -6.375 -16.016 1 89.31 275 VAL B CA 1
ATOM 4446 C C . VAL B 1 275 ? -6.961 -7.254 -16.812 1 89.31 275 VAL B C 1
ATOM 4448 O O . VAL B 1 275 ? -6.91 -7.281 -18.047 1 89.31 275 VAL B O 1
ATOM 4451 N N . ALA B 1 276 ? -7.676 -8.008 -16.094 1 86.69 276 ALA B N 1
ATOM 4452 C CA . ALA B 1 276 ? -8.688 -8.867 -16.703 1 86.69 276 ALA B CA 1
ATOM 4453 C C . ALA B 1 276 ? -10.094 -8.43 -16.312 1 86.69 276 ALA B C 1
ATOM 4455 O O . ALA B 1 276 ? -10.5 -8.578 -15.164 1 86.69 276 ALA B O 1
ATOM 4456 N N . GLU B 1 277 ? -10.789 -7.875 -17.219 1 78.75 277 GLU B N 1
ATOM 4457 C CA . GLU B 1 277 ? -12.141 -7.371 -16.984 1 78.75 277 GLU B CA 1
ATOM 4458 C C . GLU B 1 277 ? -13.055 -7.68 -18.172 1 78.75 277 GLU B C 1
ATOM 4460 O O . GLU B 1 277 ? -12.75 -7.312 -19.312 1 78.75 277 GLU B O 1
ATOM 4465 N N . GLY B 1 278 ? -14.188 -8.266 -17.734 1 72.88 278 GLY B N 1
ATOM 4466 C CA . GLY B 1 278 ? -15.094 -8.656 -18.797 1 72.88 278 GLY B CA 1
ATOM 4467 C C . GLY B 1 278 ? -14.461 -9.617 -19.797 1 72.88 278 GLY B C 1
ATOM 4468 O O . GLY B 1 278 ? -14.016 -10.703 -19.406 1 72.88 278 GLY B O 1
ATOM 4469 N N . ILE B 1 279 ? -14.359 -9.109 -21.047 1 67.5 279 ILE B N 1
ATOM 4470 C CA . ILE B 1 279 ? -13.805 -9.977 -22.094 1 67.5 279 ILE B CA 1
ATOM 4471 C C . ILE B 1 279 ? -12.398 -9.516 -22.438 1 67.5 279 ILE B C 1
ATOM 4473 O O . ILE B 1 279 ? -11.75 -10.102 -23.312 1 67.5 279 ILE B O 1
ATOM 4477 N N . ASP B 1 280 ? -11.922 -8.625 -21.703 1 74.38 280 ASP B N 1
ATOM 4478 C CA . ASP B 1 280 ? -10.648 -8.023 -22.078 1 74.38 280 ASP B CA 1
ATOM 4479 C C . ASP B 1 280 ? -9.562 -8.367 -21.062 1 74.38 280 ASP B C 1
ATOM 4481 O O . ASP B 1 280 ? -9.828 -8.438 -19.859 1 74.38 280 ASP B O 1
ATOM 4485 N N . VAL B 1 281 ? -8.43 -8.734 -21.594 1 84 281 VAL B N 1
ATOM 4486 C CA . VAL B 1 281 ? -7.203 -8.844 -20.812 1 84 281 VAL B CA 1
ATOM 4487 C C . VAL B 1 281 ? -6.125 -7.949 -21.406 1 84 281 VAL B C 1
ATOM 4489 O O . VAL B 1 281 ? -5.789 -8.07 -22.594 1 84 281 VAL B O 1
ATOM 4492 N N . PHE B 1 282 ? -5.656 -7.016 -20.641 1 86 282 PHE B N 1
ATOM 4493 C CA . PHE B 1 282 ? -4.688 -6.074 -21.188 1 86 282 PHE B CA 1
ATOM 4494 C C . PHE B 1 282 ? -3.652 -5.691 -20.141 1 86 282 PHE B C 1
ATOM 4496 O O . PHE B 1 282 ? -3.898 -5.832 -18.938 1 86 282 PHE B O 1
ATOM 4503 N N . LYS B 1 283 ? -2.592 -5.25 -20.672 1 89.06 283 LYS B N 1
ATOM 4504 C CA . LYS B 1 283 ? -1.516 -4.781 -19.812 1 89.06 283 LYS B CA 1
ATOM 4505 C C . LYS B 1 283 ? -1.66 -3.291 -19.5 1 89.06 283 LYS B C 1
ATOM 4507 O O . LYS B 1 283 ? -2.057 -2.512 -20.375 1 89.06 283 LYS B O 1
ATOM 4512 N N . ILE B 1 284 ? -1.28 -2.967 -18.234 1 86.12 284 ILE B N 1
ATOM 4513 C CA . ILE B 1 284 ? -1.292 -1.541 -17.922 1 86.12 284 ILE B CA 1
ATOM 4514 C C . ILE B 1 284 ? 0.132 -1.06 -17.656 1 86.12 284 ILE B C 1
ATOM 4516 O O . ILE B 1 284 ? 0.969 -1.819 -17.156 1 86.12 284 ILE B O 1
ATOM 4520 N N . ARG B 1 285 ? 0.384 0.177 -17.969 1 78.44 285 ARG B N 1
ATOM 4521 C CA . ARG B 1 285 ? 1.692 0.792 -17.766 1 78.44 285 ARG B CA 1
ATOM 4522 C C . ARG B 1 285 ? 1.791 1.442 -16.391 1 78.44 285 ARG B C 1
ATOM 4524 O O . ARG B 1 285 ? 0.771 1.735 -15.766 1 78.44 285 ARG B O 1
ATOM 4531 N N . ALA B 1 286 ? 3.119 1.571 -15.992 1 75.69 286 ALA B N 1
ATOM 4532 C CA . ALA B 1 286 ? 3.363 2.303 -14.758 1 75.69 286 ALA B CA 1
ATOM 4533 C C . ALA B 1 286 ? 2.994 3.775 -14.906 1 75.69 286 ALA B C 1
ATOM 4535 O O . ALA B 1 286 ? 2.9 4.289 -16.031 1 75.69 286 ALA B O 1
ATOM 4536 N N . TYR B 1 287 ? 2.863 4.363 -13.688 1 69 287 TYR B N 1
ATOM 4537 C CA . TYR B 1 287 ? 2.549 5.789 -13.672 1 69 287 TYR B CA 1
ATOM 4538 C C . TYR B 1 287 ? 3.695 6.605 -14.258 1 69 287 TYR B C 1
ATOM 4540 O O . TYR B 1 287 ? 4.867 6.324 -13.992 1 69 287 TYR B O 1
ATOM 4548 N N . ASP B 1 288 ? 3.248 7.316 -15.242 1 70.12 288 ASP B N 1
ATOM 4549 C CA . ASP B 1 288 ? 4.141 8.375 -15.703 1 70.12 288 ASP B CA 1
ATOM 4550 C C . ASP B 1 288 ? 3.721 9.734 -15.148 1 70.12 288 ASP B C 1
ATOM 4552 O O . ASP B 1 288 ? 2.738 10.32 -15.609 1 70.12 288 ASP B O 1
ATOM 4556 N N . ARG B 1 289 ? 4.391 10.164 -14.086 1 65.94 289 ARG B N 1
ATOM 4557 C CA . ARG B 1 289 ? 3.99 11.367 -13.367 1 65.94 289 ARG B CA 1
ATOM 4558 C C . ARG B 1 289 ? 3.826 12.547 -14.312 1 65.94 289 ARG B C 1
ATOM 4560 O O . ARG B 1 289 ? 3.002 13.43 -14.078 1 65.94 289 ARG B O 1
ATOM 4567 N N . ASN B 1 290 ? 4.605 12.523 -15.32 1 66.38 290 ASN B N 1
ATOM 4568 C CA . ASN B 1 290 ? 4.492 13.633 -16.266 1 66.38 290 ASN B CA 1
ATOM 4569 C C . ASN B 1 290 ? 3.174 13.586 -17.031 1 66.38 290 ASN B C 1
ATOM 4571 O O . ASN B 1 290 ? 2.688 14.609 -17.5 1 66.38 290 ASN B O 1
ATOM 4575 N N . LYS B 1 291 ? 2.574 12.391 -17.109 1 66.44 291 LYS B N 1
ATOM 4576 C CA . LYS B 1 291 ? 1.321 12.242 -17.828 1 66.44 291 LYS B CA 1
ATOM 4577 C C . LYS B 1 291 ? 0.118 12.406 -16.906 1 66.44 291 LYS B C 1
ATOM 4579 O O . LYS B 1 291 ? -1.021 12.484 -17.375 1 66.44 291 LYS B O 1
ATOM 4584 N N . LEU B 1 292 ? 0.398 12.5 -15.648 1 67.19 292 LEU B N 1
ATOM 4585 C CA . LEU B 1 292 ? -0.701 12.57 -14.695 1 67.19 292 LEU B CA 1
ATOM 4586 C C . LEU B 1 292 ? -0.979 14.008 -14.273 1 67.19 292 LEU B C 1
ATOM 4588 O O . LEU B 1 292 ? -1.924 14.273 -13.531 1 67.19 292 LEU B O 1
ATOM 4592 N N . LYS B 1 293 ? -0.188 14.906 -14.773 1 68.81 293 LYS B N 1
ATOM 4593 C CA . LYS B 1 293 ? -0.365 16.312 -14.414 1 68.81 293 LYS B CA 1
ATOM 4594 C C . LYS B 1 293 ? -1.739 16.828 -14.836 1 68.81 293 LYS B C 1
ATOM 4596 O O . LYS B 1 293 ? -2.164 16.594 -15.977 1 68.81 293 LYS B O 1
ATOM 4601 N N . CYS B 1 294 ? -2.5 17.203 -13.758 1 64.62 294 CYS B N 1
ATOM 4602 C CA . CYS B 1 294 ? -3.805 17.781 -14.062 1 64.62 294 CYS B CA 1
ATOM 4603 C C . CYS B 1 294 ? -3.652 19.141 -14.742 1 64.62 294 CYS B C 1
ATOM 4605 O O . CYS B 1 294 ? -2.773 19.922 -14.383 1 64.62 294 CYS B O 1
ATOM 4607 N N . LYS B 1 295 ? -4.102 19.297 -16.062 1 50.84 295 LYS B N 1
ATOM 4608 C CA . LYS B 1 295 ? -4.09 20.578 -16.75 1 50.84 295 LYS B CA 1
ATOM 4609 C C . LYS B 1 295 ? -4.762 21.656 -15.898 1 50.84 295 LYS B C 1
ATOM 4611 O O . LYS B 1 295 ? -5.809 21.422 -15.289 1 50.84 295 LYS B O 1
ATOM 4616 N N . ALA B 1 296 ? -3.965 22.719 -15.32 1 42.62 296 ALA B N 1
ATOM 4617 C CA . ALA B 1 296 ? -4.543 23.922 -14.719 1 42.62 296 ALA B CA 1
ATOM 4618 C C . ALA B 1 296 ? -5.871 24.281 -15.375 1 42.62 296 ALA B C 1
ATOM 4620 O O . ALA B 1 296 ? -6.023 24.141 -16.594 1 42.62 296 ALA B O 1
ATOM 4621 N N . ALA B 1 297 ? -7.078 24.297 -14.609 1 30.59 297 ALA B N 1
ATOM 4622 C CA . ALA B 1 297 ? -8.203 25 -15.227 1 30.59 297 ALA B CA 1
ATOM 4623 C C . ALA B 1 297 ? -7.75 26.266 -15.922 1 30.59 297 ALA B C 1
ATOM 4625 O O . ALA B 1 297 ? -7.098 27.125 -15.312 1 30.59 297 ALA B O 1
ATOM 4626 N N . ALA B 1 298 ? -7.621 26.312 -17.203 1 27.7 298 ALA B N 1
ATOM 4627 C CA . ALA B 1 298 ? -7.77 27.609 -17.859 1 27.7 298 ALA B CA 1
ATOM 4628 C C . ALA B 1 298 ? -9.031 28.328 -17.375 1 27.7 298 ALA B C 1
ATOM 4630 O O . ALA B 1 298 ? -10.094 27.703 -17.266 1 27.7 298 ALA B O 1
#

InterPro domains:
  IPR002347 Short-chain dehydrogenase/reductase SDR [PF00106] (38-226)
  IPR002347 Short-chain dehydrogenase/reductase SDR [PR00081] (39-56)
  IPR002347 Short-chain dehydrogenase/reductase SDR [PR00081] (113-124)
  IPR002347 Short-chain dehydrogenase/reductase SDR [PR00081] (156-172)
  IPR002347 Short-chain dehydrogenase/reductase SDR [PR00081] (182-201)
  IPR036291 NAD(P)-binding domain superfamily [SSF51735] (37-224)

Sequence (596 aa):
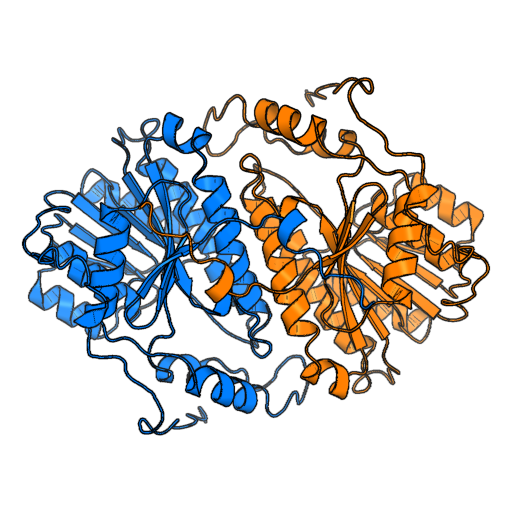MSFLVKLSQKHLKIYSNPSKFISQRRKFSCEDQFAKCKVVLINGGGGVTGQAFASLFLKSGAKAVVIADCERNECICQLMEKYGGDRLVFEKVDAASKASLEGVFKSTVRNHGHLDFVVNNARFMSIDNWQKTICINNFGLVLGTFFGLKYMGLQKCKGVGGTIVNVSNLAALEPFFPVPVYTGAGHFLLQFTRGMGNNFFYKKSNVRIMGLITASIHPTELSGALPKDSCFGDLGNLSEEMAKMVYNLPTHDCRTFELFMDHVIKEGQTGDIWVAEGIDVFKIRAYDRNKLKCKAAAMSFLVKLSQKHLKIYSNPSKFISQRRKFSCEDQFAKCKVVLINGGGGVTGQAFASLFLKSGAKAVVIADCERNECICQLMEKYGGDRLVFEKVDAASKASLEGVFKSTVRNHGHLDFVVNNARFMSIDNWQKTICINNFGLVLGTFFGLKYMGLQKCKGVGGTIVNVSNLAALEPFFPVPVYTGAGHFLLQFTRGMGNNFFYKKSNVRIMGLITASIHPTELSGALPKDSCFGDLGNLSEEMAKMVYNLPTHDCRTFELFMDHVIKEGQTGDIWVAEGIDVFKIRAYDRNKLKCKAAA

Secondary structure (DSSP, 8-state):
--------GGG--B---GGGG-SS-----TT--TTBT-EEEEETTTSHHHHHHHHHHHHTTBSEEEEEESS--HHHHHHHHHH-TTTEEEEE--TT-HHHHHHHHHHHHHHHS---EEEE------STTHHHHHIIIIIHHHHHHHHHHHHHSSSSTT---EEEEEEEEGGGTS--TTSHHHHHHHHHHHHHHHHHTSHHHHHHH-EEEEEEEE----GGGTGGG--SS-SSTT-TTHHHHHHHHHHTS-B--HHHHHHHHHHHHHH--TT-EEEEETTEEEEEPPP-HHHHB-----/--------GGG--B---GGGG-TT-----TT--TTBT-EEEEETTTSHHHHHHHHHHHHTTBSEEEEEESS--HHHHHHHHHH-TTTEEEEE--TT-HHHHHHHHHHHHHHHS---EEEE------STTHHHHHIIIIIHHHHHHHHHHHHHSSSSTT---EEEEEEEEGGGTS--TTSHHHHHHHHHHHHHHHHHTSHHHHHHH-EEEEEEEE----GGGTGGG--SS-SSTT-TTHHHHHHHHHHTS-B--HHHHHHHHHHHHHH--TT-EEEEETTEEEEEPPP-GGG-B-----